Protein AF-A0A8C5QX64-F1 (afdb_monomer)

Secondary structure (DSSP, 8-state):
-HHHHHHHHHHHHHHHTTPPP-------SS---TT-----HHHHHHHHHHHHHHHHHHHHHHHHHHHHHHHHHHHHHHHHHHHHHHHHHHHHHHHHHHHHHHHHHHHHHHHHHHHHHHHHHHHHHHHHHHHHHHHHHHHHHHHHHHHHHHHHHHHHHHHHHHHHHHS--TTSHHHHHHHS-S--THHHHHHHHHHHHHHHHHHHHHHT----------------SS-HHHHHHHHHHHHHHHHHHHHHHHHHHHHHHHHHHHHTSPPHHHHHHHHHHHHHHHHHHHHTT-----S-------------GGGGGGS-HHHHHHHHHHHHHHTT-SSGGGHHHHHHHHHHHHHHHHHHHHHHHHHH-TTS------SSPPPHHHHHHHHHHHHHHHHHHTT-TTS--HHHHHHHHHHHHHHTT-SSHHHHHHHHHHHHHHHHHHHHHHHHHHHHHT--TT--HHHHHHHHHHHHHHHHHHHHHHHHHHHS---HHHHHHHHHHHHHHHHHHHHHHHHHHHHTT-SSGGGHHHHHHHHHTT---

Foldseek 3Di:
DVLQVLQVVLQVLCVVVVHDGDDDDDDDPPDDDVPDDDDDPVRSVVVSVVSVVVSVVVVVVVVVVVVVVVVVVVVVVVVVVVVVVVVVVVVVVVVVVVVVVVVVVVVVVVVVVVVVVVVVVVVVVVVVVVVVVVVVVVVVVVVVVVVVVVVVVVVVVVVVVVVVVVPDDPPPPPPLLVVQPDDDPVVVVVVVVVVVVVVVVVVVVVVVPDDDDDDDDDDDDDPPVPDPPVVVVVVVVVVVVVVVVVVVVVVVVVVVVVVVVVVPDDDPVNVVVVVVVVVVVVVVCVVVVPDPPPDDDPDDDDDDDDPDPVCVVVDPPVVVVVVLVVLCVVLVHPDSVCSVVSVVVVLVVQVVVVVVLVVVCCVVPVPDDDDDDDVDRDDVVNVVVSVVVVVVVVVVCLPPVPPCHPVVVVVVLVVLCVVQVHPDSVVSVVSVVVVVVVVVVVLVVLVVLCVVLVHPPPDDPVVSVVSVVVVVVCVVVVVVVVVCVVQVDDDPVVSVVVVVVCVVVVVVVVVVQVVLCVVLVHDDSVCSVVSVVVVVVSNHD

Organism: NCBI:txid445787

Radius of gyration: 59.31 Å; Cα contacts (8 Å, |Δi|>4): 123; chains: 1; bounding box: 125×62×172 Å

pLDDT: mean 75.55, std 16.75, range [27.8, 98.44]

Solvent-accessible surface area (backbone atoms only — not comparable to full-atom values): 31830 Å² total; per-residue (Å²): 116,76,71,51,64,60,46,52,57,51,29,55,51,31,48,76,71,75,40,80,69,77,87,78,78,84,84,84,81,84,73,81,53,91,95,59,87,90,64,55,75,67,56,46,52,51,52,51,51,51,52,52,50,50,51,56,50,49,53,53,48,52,54,50,52,52,52,50,52,55,51,50,54,51,50,51,52,52,50,52,52,50,48,56,52,49,52,56,50,52,50,52,51,51,54,52,47,52,52,49,51,54,50,51,51,52,51,50,54,51,51,51,51,51,53,49,52,54,50,48,53,54,49,51,54,51,50,52,52,49,51,51,51,51,50,52,52,51,58,48,54,51,50,54,52,49,53,53,50,52,53,52,52,50,56,50,50,53,54,51,54,54,50,63,66,75,69,68,72,96,74,67,74,69,64,62,58,62,72,40,59,56,95,58,72,61,69,62,48,55,58,51,52,55,53,52,54,52,54,55,48,53,53,54,59,58,68,71,73,71,83,92,78,89,76,84,87,71,91,78,83,84,88,67,98,79,48,73,64,60,57,50,49,51,50,51,53,53,50,51,58,48,53,51,48,54,51,49,54,49,52,51,52,52,51,52,50,52,52,53,57,58,69,72,50,81,49,76,65,55,55,48,50,51,52,51,50,51,55,49,50,51,50,52,31,61,76,68,67,56,73,82,91,79,76,91,78,94,70,81,91,71,89,77,80,74,88,50,84,89,43,58,90,77,53,55,72,67,56,55,50,49,53,52,50,50,50,23,61,77,70,71,40,94,48,79,83,52,41,62,60,50,53,52,50,53,52,51,49,52,50,51,49,52,53,50,49,50,55,49,42,50,73,76,47,80,81,70,81,89,81,75,92,63,97,63,84,78,50,72,69,56,54,49,49,53,49,50,50,52,50,53,52,56,62,54,48,63,75,42,89,86,52,86,26,74,63,54,54,51,48,51,52,49,46,51,18,59,75,63,73,31,98,41,75,82,44,36,60,61,47,50,50,50,51,53,49,51,50,52,51,50,54,50,50,49,50,50,49,29,62,76,69,70,46,67,99,80,69,52,70,68,60,52,49,50,52,52,48,49,50,51,47,51,50,53,50,49,51,50,47,53,47,37,74,74,65,73,60,87,49,66,69,58,49,51,50,53,51,50,51,43,66,58,44,48,61,54,48,49,48,52,50,51,52,52,26,60,76,69,71,41,98,47,78,83,49,48,61,60,51,53,48,56,52,52,75,59,50,42,125

Sequence (541 aa):
MENISLWESVNKLLWRHGCSMIHVTAAEGGEELPGSVLLNVQASLAVRSAVQTLISDTERRQNLIHNLITANEQLKQDVQLQQSRAARQEQKASELQQILDSVRTKIRDLEDDFINKTRRQRNEMRSAMREKQAALNLCQELRDKLRQQDETLSQLRTRLSESAAEERPAHHGKTFLRLMKRPQIPEVTDGYEQQINNLQGEIRYTATELPINGRTCSEESLDLDASPNYKALLKSYQEQMKERRENHEQLMRENSQIRAELATRPSVQELKLCKQQTRRLERILLQHKISFRGTNREQSEEQTASTAAQSLERLPASECRRYLQEACAQLHVKHVTDLAPAISSHAKLRQTLHRALRKLNEKLLPNLEETCESGDVPRVEELLLLVDTMLEDVDTRAQDPACVSSHTLRALVAHFQKLFDVPSVSGVYPRMNEVYSKLGETCNMMRNLQCVLGLDGKVTCGALVNAVWQLCRELEEGESQKLRRVLGTLDIDSVINKIQEHEEFFPAFEGLITELLDVLEVGRLEQVLPAVRRLMDRTPQ

InterPro domains:
  IPR037692 Centrosomal protein of 70kDa [PTHR14594] (7-347)
  IPR060577 CEP70, C-terminal domain [PF27977] (491-536)

Structure (mmCIF, N/CA/C/O backbone):
data_AF-A0A8C5QX64-F1
#
_entry.id   AF-A0A8C5QX64-F1
#
loop_
_atom_site.group_PDB
_atom_site.id
_atom_site.type_symbol
_atom_site.label_atom_id
_atom_site.label_alt_id
_atom_site.label_comp_id
_atom_site.label_asym_id
_atom_site.label_entity_id
_atom_site.label_seq_id
_atom_site.pdbx_PDB_ins_code
_atom_site.Cartn_x
_atom_site.Cartn_y
_atom_site.Cartn_z
_atom_site.occupancy
_atom_site.B_iso_or_equiv
_atom_site.auth_seq_id
_atom_site.auth_comp_id
_atom_site.auth_asym_id
_atom_site.auth_atom_id
_atom_site.pdbx_PDB_model_num
ATOM 1 N N . MET A 1 1 ? -47.829 5.069 76.171 1.00 46.47 1 MET A N 1
ATOM 2 C CA . MET A 1 1 ? -46.477 4.463 76.176 1.00 46.47 1 MET A CA 1
ATOM 3 C C . MET A 1 1 ? -46.021 3.976 74.796 1.00 46.47 1 MET A C 1
ATOM 5 O O . MET A 1 1 ? -44.890 4.274 74.445 1.00 46.47 1 MET A O 1
ATOM 9 N N . GLU A 1 2 ? -46.861 3.334 73.970 1.00 54.78 2 GLU A N 1
ATOM 10 C CA . GLU A 1 2 ? -46.462 2.832 72.628 1.00 54.78 2 GLU A CA 1
ATOM 11 C C . GLU A 1 2 ? -45.935 3.894 71.645 1.00 54.78 2 GLU A C 1
ATOM 13 O O . GLU A 1 2 ? -45.134 3.587 70.770 1.00 54.78 2 GLU A O 1
ATOM 18 N N . ASN A 1 3 ? -46.342 5.158 71.784 1.00 62.09 3 ASN A N 1
ATOM 19 C CA . ASN A 1 3 ? -45.890 6.213 70.874 1.00 62.09 3 ASN A CA 1
ATOM 20 C C . ASN A 1 3 ? -44.429 6.637 71.131 1.00 62.09 3 ASN A C 1
ATOM 22 O O . ASN A 1 3 ? -43.742 7.042 70.202 1.00 62.09 3 ASN A O 1
ATOM 26 N N . ILE A 1 4 ? -43.924 6.510 72.364 1.00 68.62 4 ILE A N 1
ATOM 27 C CA . ILE A 1 4 ? -42.573 6.966 72.742 1.00 68.62 4 ILE A CA 1
ATOM 28 C C . ILE A 1 4 ? -41.505 6.008 72.187 1.00 68.62 4 ILE A C 1
ATOM 30 O O . ILE A 1 4 ? -40.520 6.456 71.602 1.00 68.62 4 ILE A O 1
ATOM 34 N N . SER A 1 5 ? -41.745 4.694 72.248 1.00 70.06 5 SER A N 1
ATOM 35 C CA . SER A 1 5 ? -40.831 3.680 71.694 1.00 70.06 5 SER A CA 1
ATOM 36 C C . SER A 1 5 ? -40.704 3.757 70.165 1.00 70.06 5 SER A C 1
ATOM 38 O O . SER A 1 5 ? -39.651 3.467 69.596 1.00 70.06 5 SER A O 1
ATOM 40 N N . LEU A 1 6 ? -41.752 4.208 69.468 1.00 74.19 6 LEU A N 1
ATOM 41 C CA . LEU A 1 6 ? -41.719 4.412 68.018 1.00 74.19 6 LEU A CA 1
ATOM 42 C C . LEU A 1 6 ? -40.812 5.581 67.606 1.00 74.19 6 LEU A C 1
ATOM 44 O O . LEU A 1 6 ? -40.210 5.523 66.529 1.00 74.19 6 LEU A O 1
ATOM 48 N N . TRP A 1 7 ? -40.668 6.605 68.451 1.00 83.38 7 TRP A N 1
ATOM 49 C CA . TRP A 1 7 ? -39.751 7.727 68.230 1.00 83.38 7 TRP A CA 1
ATOM 50 C C . TRP A 1 7 ? -38.296 7.391 68.570 1.00 83.38 7 TRP A C 1
ATOM 52 O O . TRP A 1 7 ? -37.389 7.911 67.923 1.00 83.38 7 TRP A O 1
ATOM 62 N N . GLU A 1 8 ? -38.044 6.437 69.470 1.00 82.44 8 GLU A N 1
ATOM 63 C CA . GLU A 1 8 ? -36.687 5.926 69.719 1.00 82.44 8 GLU A CA 1
ATOM 64 C C . GLU A 1 8 ? -36.050 5.318 68.461 1.00 82.44 8 GLU A C 1
ATOM 66 O O . GLU A 1 8 ? -34.848 5.465 68.240 1.00 82.44 8 GLU A O 1
ATOM 71 N N . SER A 1 9 ? -36.845 4.673 67.598 1.00 83.31 9 SER A N 1
ATOM 72 C CA . SER A 1 9 ? -36.353 4.139 66.319 1.00 83.31 9 SER A CA 1
ATOM 73 C C . SER A 1 9 ? -35.875 5.241 65.364 1.00 83.31 9 SER A C 1
ATOM 75 O O . SER A 1 9 ? -34.839 5.094 64.716 1.00 83.31 9 SER A O 1
ATOM 77 N N . VAL A 1 10 ? -36.585 6.374 65.332 1.00 86.25 10 VAL A N 1
ATOM 78 C CA . VAL A 1 10 ? -36.223 7.549 64.528 1.00 86.25 10 VAL A CA 1
ATOM 79 C C . VAL A 1 10 ? -35.017 8.259 65.125 1.00 86.25 10 VAL A C 1
ATOM 81 O O . VAL A 1 10 ? -34.115 8.628 64.383 1.00 86.25 10 VAL A O 1
ATOM 84 N N . ASN A 1 11 ? -34.933 8.362 66.451 1.00 87.81 11 ASN A N 1
ATOM 85 C CA . ASN A 1 11 ? -33.771 8.929 67.133 1.00 87.81 11 ASN A CA 1
ATOM 86 C C . ASN A 1 11 ? -32.498 8.114 66.909 1.00 87.81 11 ASN A C 1
ATOM 88 O O . ASN A 1 11 ? -31.441 8.700 66.703 1.00 87.81 11 ASN A O 1
ATOM 92 N N . LYS A 1 12 ? -32.586 6.777 66.878 1.00 85.44 12 LYS A N 1
ATOM 93 C CA . LYS A 1 12 ? -31.451 5.918 66.494 1.00 85.44 12 LYS A CA 1
ATOM 94 C C . LYS A 1 12 ? -31.005 6.180 65.056 1.00 85.44 12 LYS A C 1
ATOM 96 O O . LYS A 1 12 ? -29.806 6.176 64.792 1.00 85.44 12 LYS A O 1
ATOM 101 N N . LEU A 1 13 ? -31.950 6.409 64.142 1.00 83.81 13 LEU A N 1
ATOM 102 C CA . LEU A 1 13 ? -31.656 6.758 62.752 1.00 83.81 13 LEU A CA 1
ATOM 103 C C . LEU A 1 13 ? -30.975 8.133 62.668 1.00 83.81 13 LEU A C 1
ATOM 105 O O . LEU A 1 13 ? -29.884 8.245 62.126 1.00 83.81 13 LEU A O 1
ATOM 109 N N . LEU A 1 14 ? -31.567 9.157 63.288 1.00 86.69 14 LEU A N 1
ATOM 110 C CA . LEU A 1 14 ? -31.019 10.515 63.355 1.00 86.69 14 LEU A CA 1
ATOM 111 C C . LEU A 1 14 ? -29.607 10.526 63.942 1.00 86.69 14 LEU A C 1
ATOM 113 O O . LEU A 1 14 ? -28.713 11.142 63.370 1.00 86.69 14 LEU A O 1
ATOM 117 N N . TRP A 1 15 ? -29.385 9.777 65.022 1.00 85.38 15 TRP A N 1
ATOM 118 C CA . TRP A 1 15 ? -28.079 9.670 65.661 1.00 85.38 15 TRP A CA 1
ATOM 119 C C . TRP A 1 15 ? -27.026 9.036 64.742 1.00 85.38 15 TRP A C 1
ATOM 121 O O . TRP A 1 15 ? -25.907 9.537 64.663 1.00 85.38 15 TRP A O 1
ATOM 131 N N . ARG A 1 16 ? -27.384 7.992 63.975 1.00 84.88 16 ARG A N 1
ATOM 132 C CA . ARG A 1 16 ? -26.490 7.389 62.962 1.00 84.88 16 ARG A CA 1
ATOM 133 C C . ARG A 1 16 ? -26.089 8.371 61.859 1.00 84.88 16 ARG A C 1
ATOM 135 O O . ARG A 1 16 ? -25.000 8.238 61.312 1.00 84.88 16 ARG A O 1
ATOM 142 N N . HIS A 1 17 ? -26.930 9.363 61.574 1.00 82.38 17 HIS A N 1
ATOM 143 C CA . HIS A 1 17 ? -26.648 10.440 60.621 1.00 82.38 17 HIS A CA 1
ATOM 144 C C . HIS A 1 17 ? -26.066 11.706 61.268 1.00 82.38 17 HIS A C 1
ATOM 146 O O . HIS A 1 17 ? -25.927 12.724 60.594 1.00 82.38 17 HIS A O 1
ATOM 152 N N . GLY A 1 18 ? -25.713 11.664 62.560 1.00 83.50 18 GLY A N 1
ATOM 153 C CA . GLY A 1 18 ? -25.135 12.801 63.282 1.00 83.50 18 GLY A CA 1
ATOM 154 C C . GLY A 1 18 ? -26.126 13.931 63.586 1.00 83.50 18 GLY A C 1
ATOM 155 O O . GLY A 1 18 ? -25.709 15.036 63.926 1.00 83.50 18 GLY A O 1
ATOM 156 N N . CYS A 1 19 ? -27.430 13.682 63.462 1.00 84.69 19 CYS A N 1
ATOM 157 C CA . CYS A 1 19 ? -28.480 14.638 63.800 1.00 84.69 19 CYS A CA 1
ATOM 158 C C . CYS A 1 19 ? -28.867 14.551 65.285 1.00 84.69 19 CYS A C 1
ATOM 160 O O . CYS A 1 19 ? -28.788 13.494 65.915 1.00 84.69 19 CYS A O 1
ATOM 162 N N . SER A 1 20 ? -29.329 15.672 65.844 1.00 86.12 20 SER A N 1
ATOM 163 C CA . SER A 1 20 ? -29.826 15.753 67.221 1.00 86.12 20 SER A CA 1
ATOM 164 C C . SER A 1 20 ? -31.078 14.890 67.430 1.00 86.12 20 SER A C 1
ATOM 166 O O . SER A 1 20 ? -31.915 14.763 66.535 1.00 86.12 20 SER A O 1
ATOM 168 N N . MET A 1 21 ? -31.216 14.307 68.624 1.00 84.12 21 MET A N 1
ATOM 169 C CA . MET A 1 21 ? -32.367 13.468 68.973 1.00 84.12 21 MET A CA 1
ATOM 170 C C . MET A 1 21 ? -33.624 14.305 69.237 1.00 84.12 21 MET A C 1
ATOM 172 O O . MET A 1 21 ? -33.556 15.407 69.778 1.00 84.12 21 MET A O 1
ATOM 176 N N . ILE A 1 22 ? -34.780 13.745 68.891 1.00 85.19 22 ILE A N 1
ATOM 177 C CA . ILE A 1 22 ? -36.100 14.319 69.147 1.00 85.19 22 ILE A CA 1
ATOM 178 C C . ILE A 1 22 ? -36.608 13.777 70.484 1.00 85.19 22 ILE A C 1
ATOM 180 O O . ILE A 1 22 ? -36.868 12.582 70.630 1.00 85.19 22 ILE A O 1
ATOM 184 N N . HIS A 1 23 ? -36.763 14.645 71.477 1.00 81.38 23 HIS A N 1
ATOM 185 C CA . HIS A 1 23 ? -37.301 14.259 72.779 1.00 81.38 23 HIS A CA 1
ATOM 186 C C . HIS A 1 23 ? -38.834 14.240 72.741 1.00 81.38 23 HIS A C 1
ATOM 188 O O . HIS A 1 23 ? -39.455 15.220 72.340 1.00 81.38 23 HIS A O 1
ATOM 194 N N . VAL A 1 24 ? -39.442 13.123 73.154 1.00 79.69 24 VAL A N 1
ATOM 195 C CA . VAL A 1 24 ? -40.903 12.942 73.178 1.00 79.69 24 VAL A CA 1
ATOM 196 C C . VAL A 1 24 ? -41.346 12.623 74.600 1.00 79.69 24 VAL A C 1
ATOM 198 O O . VAL A 1 24 ? -40.916 11.626 75.177 1.00 79.69 24 VAL A O 1
ATOM 201 N N . THR A 1 25 ? -42.212 13.464 75.157 1.00 76.31 25 THR A N 1
ATOM 202 C CA . THR A 1 25 ? -42.785 13.329 76.503 1.00 76.31 25 THR A CA 1
ATOM 203 C 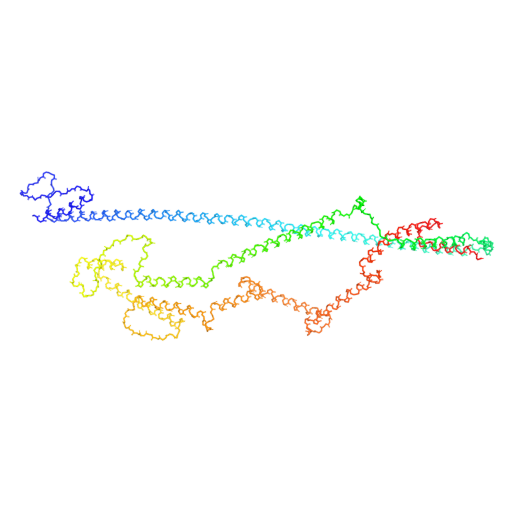C . THR A 1 25 ? -44.295 13.093 76.409 1.00 76.31 25 THR A C 1
ATOM 205 O O . THR A 1 25 ? -44.949 13.530 75.460 1.00 76.31 25 THR A O 1
ATOM 208 N N . ALA A 1 26 ? -44.867 12.355 77.364 1.00 68.88 26 ALA A N 1
ATOM 209 C CA . ALA A 1 26 ? -46.318 12.211 77.460 1.00 68.88 26 ALA A CA 1
ATOM 210 C C . ALA A 1 26 ? -46.913 13.497 78.057 1.00 68.88 26 ALA A C 1
ATOM 212 O O . ALA A 1 26 ? -46.456 13.952 79.102 1.00 68.88 26 ALA A O 1
ATOM 213 N N . ALA A 1 27 ? -47.912 14.085 77.395 1.00 65.62 27 ALA A N 1
ATOM 214 C CA . ALA A 1 27 ? -48.627 15.243 77.923 1.00 65.62 27 ALA A CA 1
ATOM 215 C C . ALA A 1 27 ? -49.608 14.782 79.012 1.00 65.62 27 ALA A C 1
ATOM 217 O O . ALA A 1 27 ? -50.736 14.385 78.719 1.00 65.62 27 ALA A O 1
ATOM 218 N N . GLU A 1 28 ? -49.171 14.792 80.268 1.00 58.22 28 GLU A N 1
ATOM 219 C CA . GLU A 1 28 ? -50.044 14.567 81.419 1.00 58.22 28 GLU A CA 1
ATOM 220 C C . GLU A 1 28 ? -50.643 15.916 81.844 1.00 58.22 28 GLU A C 1
ATOM 222 O O . GLU A 1 28 ? -49.958 16.748 82.425 1.00 58.22 28 GLU A O 1
ATOM 227 N N . GLY A 1 29 ? -51.916 16.162 81.512 1.00 57.19 29 GLY A N 1
ATOM 228 C CA . GLY A 1 29 ? -52.672 17.291 82.078 1.00 57.19 29 GLY A CA 1
ATOM 229 C C . GLY A 1 29 ? -52.842 18.557 81.228 1.00 57.19 29 GLY A C 1
ATOM 230 O O . GLY A 1 29 ? -53.283 19.563 81.764 1.00 57.19 29 GLY A O 1
ATOM 231 N N . GLY A 1 30 ? -52.577 18.534 79.917 1.00 55.94 30 GLY A N 1
ATOM 232 C CA . GLY A 1 30 ? -53.023 19.600 78.998 1.00 55.94 30 GLY A CA 1
ATOM 233 C C . GLY A 1 30 ? -52.317 20.961 79.106 1.00 55.94 30 GLY A C 1
ATOM 234 O O . GLY A 1 30 ? -52.719 21.885 78.404 1.00 55.94 30 GLY A O 1
ATOM 235 N N . GLU A 1 31 ? -51.271 21.099 79.922 1.00 58.25 31 GLU A N 1
ATOM 236 C CA . GLU A 1 31 ? -50.453 22.317 79.958 1.00 58.25 31 GLU A CA 1
ATOM 237 C C . GLU A 1 31 ? -49.391 22.307 78.846 1.00 58.25 31 GLU A C 1
ATOM 239 O O . GLU A 1 31 ? -48.601 21.368 78.706 1.00 58.25 31 GLU A O 1
ATOM 244 N N . GLU A 1 32 ? -49.372 23.367 78.034 1.00 57.84 32 GLU A N 1
ATOM 245 C CA . GLU A 1 32 ? -48.330 23.606 77.036 1.00 57.84 32 GLU A CA 1
ATOM 246 C C . GLU A 1 32 ? -47.019 23.989 77.738 1.00 57.84 32 GLU A C 1
ATOM 248 O O . GLU A 1 32 ? -46.864 25.093 78.259 1.00 57.84 32 GLU A O 1
ATOM 253 N N . LEU A 1 33 ? -46.045 23.076 77.739 1.00 64.62 33 LEU A N 1
ATOM 254 C CA . LEU A 1 33 ? -44.677 23.399 78.144 1.00 64.62 33 LEU A CA 1
ATOM 255 C C . LEU A 1 33 ? -44.059 24.382 77.130 1.00 64.62 33 LEU A C 1
ATOM 257 O O . LEU A 1 33 ? -44.076 24.100 75.926 1.00 64.62 33 LEU A O 1
ATOM 261 N N . PRO A 1 34 ? -43.468 25.509 77.571 1.00 60.75 34 PRO A N 1
ATOM 262 C CA . PRO A 1 34 ? -42.895 26.498 76.664 1.00 60.75 34 PRO A CA 1
ATOM 263 C C . PRO A 1 34 ? -41.772 25.872 75.827 1.00 60.75 34 PRO A C 1
ATOM 265 O O . PRO A 1 34 ? -40.820 25.303 76.358 1.00 60.75 34 PRO A O 1
ATOM 268 N N . GLY A 1 35 ? -41.900 25.961 74.501 1.00 69.50 35 GLY A N 1
ATOM 269 C CA . GLY A 1 35 ? -40.956 25.369 73.545 1.00 69.50 35 GLY A CA 1
ATOM 270 C C . GLY A 1 35 ? -41.233 23.908 73.162 1.00 69.50 35 GLY A C 1
ATOM 271 O O . GLY A 1 35 ? -40.466 23.345 72.385 1.00 69.50 35 GLY A O 1
ATOM 272 N N . SER A 1 36 ? -42.316 23.297 73.655 1.00 74.06 36 SER A N 1
ATOM 273 C CA . SER A 1 36 ? -42.755 21.949 73.261 1.00 74.06 36 SER A CA 1
ATOM 274 C C . SER A 1 36 ? -43.960 22.014 72.320 1.00 74.06 36 SER A C 1
ATOM 276 O O . SER A 1 36 ? -44.861 22.823 72.512 1.00 74.06 36 SER A O 1
ATOM 278 N N . VAL A 1 37 ? -43.993 21.156 71.295 1.00 77.56 37 VAL A N 1
ATOM 279 C CA . VAL A 1 37 ? -45.107 21.094 70.334 1.00 77.56 37 VAL A CA 1
ATOM 280 C C . VAL A 1 37 ? -46.024 19.931 70.692 1.00 77.56 37 VAL A C 1
ATOM 282 O O . VAL A 1 37 ? -45.608 18.772 70.673 1.00 77.56 37 VAL A O 1
ATOM 285 N N . LEU A 1 38 ? -47.286 20.236 70.993 1.00 79.94 38 LEU A N 1
ATOM 286 C CA . LEU A 1 38 ? -48.294 19.239 71.334 1.00 79.94 38 LEU A CA 1
ATOM 287 C C . LEU A 1 38 ? -48.889 18.660 70.044 1.00 79.94 38 LEU A C 1
ATOM 289 O O . LEU A 1 38 ? -49.605 19.329 69.303 1.00 79.94 38 LEU A O 1
ATOM 293 N N . LEU A 1 39 ? -48.553 17.406 69.743 1.00 79.56 39 LEU A N 1
ATOM 294 C CA . LEU A 1 39 ? -49.036 16.710 68.552 1.00 79.56 39 LEU A CA 1
ATOM 295 C C . LEU A 1 39 ? -50.121 15.712 68.937 1.00 79.56 39 LEU A C 1
ATOM 297 O O . LEU A 1 39 ? -49.924 14.865 69.809 1.00 79.56 39 LEU A O 1
ATOM 301 N N . ASN A 1 40 ? -51.250 15.754 68.228 1.00 84.56 40 ASN A N 1
ATOM 302 C CA . ASN A 1 40 ? -52.189 14.642 68.282 1.00 84.56 40 ASN A CA 1
ATOM 303 C C . ASN A 1 40 ? -51.545 13.381 67.668 1.00 84.56 40 ASN A C 1
ATOM 305 O O . ASN A 1 40 ? -50.548 13.442 66.940 1.00 84.56 40 ASN A O 1
ATOM 309 N N . VAL A 1 41 ? -52.113 12.213 67.966 1.00 82.00 41 VAL A N 1
ATOM 310 C CA . VAL A 1 41 ? -51.545 10.917 67.555 1.00 82.00 41 VAL A CA 1
ATOM 311 C C . VAL A 1 41 ? -51.343 10.837 66.035 1.00 82.00 41 VAL A C 1
ATOM 313 O O . VAL A 1 41 ? -50.314 10.345 65.575 1.00 82.00 41 VAL A O 1
ATOM 316 N N . GLN A 1 42 ? -52.284 11.381 65.259 1.00 86.75 42 GLN A N 1
ATOM 317 C CA . GLN A 1 42 ? -52.241 11.380 63.796 1.00 86.75 42 GLN A CA 1
ATOM 318 C C . GLN A 1 42 ? -51.106 12.258 63.243 1.00 86.75 42 GLN A C 1
ATOM 320 O O . GLN A 1 42 ? -50.357 11.822 62.370 1.00 86.75 42 GLN A O 1
ATOM 325 N N . ALA A 1 43 ? -50.945 13.473 63.772 1.00 85.94 43 ALA A N 1
ATOM 326 C CA . ALA A 1 43 ? -49.889 14.401 63.383 1.00 85.94 43 ALA A CA 1
ATOM 327 C C . ALA A 1 43 ? -48.507 13.870 63.785 1.00 85.94 43 ALA A C 1
ATOM 329 O O . ALA A 1 43 ? -47.575 13.939 62.991 1.00 85.94 43 ALA A O 1
ATOM 330 N N . SER A 1 44 ? -48.381 13.257 64.966 1.00 86.00 44 SER A N 1
ATOM 331 C CA . SER A 1 44 ? -47.140 12.611 65.416 1.00 86.00 44 SER A CA 1
ATOM 332 C C . SER A 1 44 ? -46.708 11.481 64.473 1.00 86.00 44 SER A C 1
ATOM 334 O O . SER A 1 44 ? -45.557 11.437 64.035 1.00 86.00 44 SER A O 1
ATOM 336 N N . LEU A 1 45 ? -47.642 10.613 64.066 1.00 86.25 45 LEU A N 1
ATOM 337 C CA . LEU A 1 45 ? -47.368 9.559 63.085 1.00 86.25 45 LEU A CA 1
ATOM 338 C C . LEU A 1 45 ? -46.967 10.124 61.715 1.00 86.25 45 LEU A C 1
ATOM 340 O O . LEU A 1 45 ? -46.030 9.605 61.101 1.00 86.25 45 LEU A O 1
ATOM 344 N N . ALA A 1 46 ? -47.632 11.186 61.254 1.00 88.56 46 ALA A N 1
ATOM 345 C CA . ALA A 1 46 ? -47.328 11.837 59.982 1.00 88.56 46 ALA A CA 1
ATOM 346 C C . ALA A 1 46 ? -45.935 12.488 59.981 1.00 88.56 46 ALA A C 1
ATOM 348 O O . ALA A 1 46 ? -45.154 12.251 59.060 1.00 88.56 46 ALA A O 1
ATOM 349 N N . VAL A 1 47 ? -45.582 13.239 61.032 1.00 89.69 47 VAL A N 1
ATOM 350 C CA . VAL A 1 47 ? -44.251 13.856 61.173 1.00 89.69 47 VAL A CA 1
ATOM 351 C C . VAL A 1 47 ? -43.172 12.778 61.253 1.00 89.69 47 VAL A C 1
ATOM 353 O O . VAL A 1 47 ? -42.159 12.872 60.565 1.00 89.69 47 VAL A O 1
ATOM 356 N N . ARG A 1 48 ? -43.400 11.707 62.019 1.00 88.94 48 ARG A N 1
ATOM 357 C CA . ARG A 1 48 ? -42.463 10.580 62.118 1.00 88.94 48 ARG A CA 1
ATOM 358 C C . ARG A 1 48 ? -42.203 9.931 60.758 1.00 88.94 48 ARG A C 1
ATOM 360 O O . ARG A 1 48 ? -41.051 9.708 60.392 1.00 88.94 48 ARG A O 1
ATOM 367 N N . SER A 1 49 ? -43.267 9.653 60.003 1.00 89.06 49 SER A N 1
ATOM 368 C CA . SER A 1 49 ? -43.168 9.086 58.655 1.00 89.06 49 SER A CA 1
ATOM 369 C C . SER A 1 49 ? -42.452 10.036 57.691 1.00 89.06 49 SER A C 1
ATOM 371 O O . SER A 1 49 ? -41.603 9.588 56.918 1.00 89.06 49 SER A O 1
ATOM 373 N N . ALA A 1 50 ? -42.721 11.342 57.775 1.00 91.69 50 ALA A N 1
ATOM 374 C CA . ALA A 1 50 ? -42.041 12.351 56.970 1.00 91.69 50 ALA A CA 1
ATOM 375 C C . ALA A 1 50 ? -40.536 12.413 57.278 1.00 91.69 50 ALA A C 1
ATOM 377 O O . ALA A 1 50 ? -39.730 12.393 56.352 1.00 91.69 50 ALA A O 1
ATOM 378 N N . VAL A 1 51 ? -40.146 12.405 58.559 1.00 90.19 51 VAL A N 1
ATOM 379 C CA . VAL A 1 51 ? -38.733 12.394 58.982 1.00 90.19 51 VAL A CA 1
ATOM 380 C C . VAL A 1 51 ? -38.028 11.119 58.520 1.00 90.19 51 VAL A C 1
ATOM 382 O O . VAL A 1 51 ? -36.947 11.202 57.947 1.00 90.19 51 VAL A O 1
ATOM 385 N N . GLN A 1 52 ? -38.642 9.944 58.690 1.00 89.81 52 GLN A N 1
ATOM 386 C CA . GLN A 1 52 ? -38.071 8.684 58.192 1.00 89.81 52 GLN A CA 1
ATOM 387 C C . GLN A 1 52 ? -37.872 8.710 56.672 1.00 89.81 52 GLN A C 1
ATOM 389 O O . GLN A 1 52 ? -36.805 8.345 56.185 1.00 89.81 52 GLN A O 1
ATOM 394 N N . THR A 1 53 ? -38.869 9.197 55.930 1.00 92.38 53 THR A N 1
ATOM 395 C CA . THR A 1 53 ? -38.797 9.307 54.466 1.00 92.38 53 THR A CA 1
ATOM 396 C C . THR A 1 53 ? -37.703 10.281 54.032 1.00 92.38 53 THR A C 1
ATOM 398 O O . THR A 1 53 ? -36.956 9.983 53.103 1.00 92.38 53 THR A O 1
ATOM 401 N N . LEU A 1 54 ? -37.569 11.421 54.718 1.00 93.56 54 LEU A N 1
ATOM 402 C CA . LEU A 1 54 ? -36.518 12.402 54.447 1.00 93.56 54 LEU A CA 1
ATOM 403 C C . LEU A 1 54 ? -35.124 11.815 54.673 1.00 93.56 54 LEU A C 1
ATOM 405 O O . LEU A 1 54 ? -34.264 11.992 53.815 1.00 93.56 54 LEU A O 1
ATOM 409 N N . ILE A 1 55 ? -34.907 11.084 55.771 1.00 89.50 55 ILE A N 1
ATOM 410 C CA . ILE A 1 55 ? -33.601 10.474 56.052 1.00 89.50 55 ILE A CA 1
ATOM 411 C C . ILE A 1 55 ? -33.255 9.430 54.981 1.00 89.50 55 ILE A C 1
ATOM 413 O O . ILE A 1 55 ? -32.185 9.505 54.376 1.00 89.50 55 ILE A O 1
ATOM 417 N N . SER A 1 56 ? -34.182 8.525 54.657 1.00 89.88 56 SER A N 1
ATOM 418 C CA . SER A 1 56 ? -33.957 7.528 53.603 1.00 89.88 56 SER A CA 1
ATOM 419 C C . SER A 1 56 ? -33.708 8.163 52.229 1.00 89.88 56 SER A C 1
ATOM 421 O O . SER A 1 56 ? -32.877 7.680 51.457 1.00 89.88 56 SER A O 1
ATOM 423 N N . ASP A 1 57 ? -34.383 9.269 51.903 1.00 93.94 57 ASP A N 1
ATOM 424 C CA . ASP A 1 57 ? -34.132 9.989 50.652 1.00 93.94 57 ASP A CA 1
ATOM 425 C C . ASP A 1 57 ? -32.778 10.720 50.670 1.00 93.94 57 ASP A C 1
ATOM 427 O O . ASP A 1 57 ? -32.098 10.763 49.643 1.00 93.94 57 ASP A O 1
ATOM 431 N N . THR A 1 58 ? -32.324 11.230 51.823 1.00 90.88 58 THR A N 1
ATOM 432 C CA . THR A 1 58 ? -30.969 11.793 51.949 1.00 90.88 58 THR A CA 1
ATOM 433 C C . THR A 1 58 ? -29.876 10.742 51.775 1.00 90.88 58 THR A C 1
ATOM 435 O O . THR A 1 58 ? -28.939 10.998 51.021 1.00 90.88 58 THR A O 1
ATOM 438 N N . GLU A 1 59 ? -30.014 9.546 52.353 1.00 88.12 59 GLU A N 1
ATOM 439 C CA . GLU A 1 59 ? -29.078 8.432 52.132 1.00 88.12 59 GLU A CA 1
ATOM 440 C C . GLU A 1 59 ? -29.043 8.019 50.658 1.00 88.12 59 GLU A C 1
ATOM 442 O O . GLU A 1 59 ? -27.978 7.892 50.051 1.00 88.12 59 GLU A O 1
ATOM 447 N N . ARG A 1 60 ? -30.219 7.869 50.037 1.00 94.88 60 ARG A N 1
ATOM 448 C CA . ARG A 1 60 ? -30.328 7.534 48.614 1.00 94.88 60 ARG A CA 1
ATOM 449 C C . ARG A 1 60 ? -29.644 8.583 47.737 1.00 94.88 60 ARG A C 1
ATOM 451 O O . ARG A 1 60 ? -28.945 8.222 46.790 1.00 94.88 60 ARG A O 1
ATOM 458 N N . ARG A 1 61 ? -29.823 9.874 48.043 1.00 95.44 61 ARG A N 1
ATOM 459 C CA . ARG A 1 61 ? -29.139 10.969 47.338 1.00 95.44 61 ARG A CA 1
ATOM 460 C C . ARG A 1 61 ? -27.632 10.942 47.566 1.00 95.44 61 ARG A C 1
ATOM 462 O O . ARG A 1 61 ? -26.901 11.109 46.597 1.00 95.44 61 ARG A O 1
ATOM 469 N N . GLN A 1 62 ? -27.160 10.707 48.788 1.00 93.62 62 GLN A N 1
ATOM 470 C CA . GLN A 1 62 ? -25.727 10.595 49.081 1.00 93.62 62 GLN A CA 1
ATOM 471 C C . GLN A 1 62 ? -25.083 9.441 48.305 1.00 93.62 62 GLN A C 1
ATOM 473 O O . GLN A 1 62 ? -24.053 9.642 47.666 1.00 93.62 62 GLN A O 1
ATOM 478 N N . ASN A 1 63 ? -25.735 8.278 48.262 1.00 95.00 63 ASN A N 1
ATOM 479 C CA . ASN A 1 63 ? -25.280 7.134 47.471 1.00 95.00 63 ASN A CA 1
ATOM 480 C C . ASN A 1 63 ? -25.252 7.452 45.970 1.00 95.00 63 ASN A C 1
ATOM 482 O O . ASN A 1 63 ? -24.289 7.120 45.283 1.00 95.00 63 ASN A O 1
ATOM 486 N N . LEU A 1 64 ? -26.278 8.139 45.454 1.00 97.88 64 LEU A N 1
ATOM 487 C CA . LEU A 1 64 ? -26.302 8.576 44.058 1.00 97.88 64 LEU A CA 1
ATOM 488 C C . LEU A 1 64 ? -25.158 9.550 43.752 1.00 97.88 64 LEU A C 1
ATOM 490 O O . LEU A 1 64 ? -24.482 9.387 42.741 1.00 97.88 64 LEU A O 1
ATOM 494 N N . ILE A 1 65 ? -24.921 10.535 44.621 1.00 97.44 65 ILE A N 1
ATOM 495 C CA . ILE A 1 65 ? -23.824 11.498 44.474 1.00 97.44 65 ILE A CA 1
ATOM 496 C C . ILE A 1 65 ? -22.479 10.770 44.489 1.00 97.44 65 ILE A C 1
ATOM 498 O O . ILE A 1 65 ? -21.651 11.019 43.618 1.00 97.44 65 ILE A O 1
ATOM 502 N N . HIS A 1 66 ? -22.273 9.835 45.418 1.00 97.38 66 HIS A N 1
ATOM 503 C CA . HIS A 1 66 ? -21.049 9.042 45.480 1.00 97.38 66 HIS A CA 1
ATOM 504 C C . HIS A 1 66 ? -20.832 8.226 44.197 1.00 97.38 66 HIS A C 1
ATOM 506 O O . HIS A 1 66 ? -19.756 8.283 43.605 1.00 97.38 66 HIS A O 1
ATOM 512 N N . ASN A 1 67 ? -21.868 7.541 43.708 1.00 97.75 67 ASN A N 1
ATOM 513 C CA . ASN A 1 67 ? -21.796 6.782 42.459 1.00 97.75 67 ASN A CA 1
ATOM 514 C C . ASN A 1 67 ? -21.505 7.683 41.253 1.00 97.75 67 ASN A C 1
ATOM 516 O O . ASN A 1 67 ? -20.707 7.315 40.395 1.00 97.75 67 ASN A O 1
ATOM 520 N N . LEU A 1 68 ? -22.112 8.873 41.197 1.00 98.19 68 LEU A N 1
ATOM 521 C CA . LEU A 1 68 ? -21.844 9.856 40.148 1.00 98.19 68 LEU A CA 1
ATOM 522 C C . LEU A 1 68 ? -20.403 10.368 40.198 1.00 98.19 68 LEU A C 1
ATOM 524 O O . LEU A 1 68 ? -19.789 10.511 39.146 1.00 98.19 68 LEU A O 1
ATOM 528 N N . ILE A 1 69 ? -19.851 10.618 41.388 1.00 97.88 69 ILE A N 1
ATOM 529 C CA . ILE A 1 69 ? -18.449 11.028 41.551 1.00 97.88 69 ILE A CA 1
ATOM 530 C C . ILE A 1 69 ? -17.518 9.921 41.048 1.00 97.88 69 ILE A C 1
ATOM 532 O O . ILE A 1 69 ? -16.646 10.191 40.225 1.00 97.88 69 ILE A O 1
ATOM 536 N N . THR A 1 70 ? -17.742 8.678 41.476 1.00 98.06 70 THR A N 1
ATOM 537 C CA . THR A 1 70 ? -16.930 7.524 41.064 1.00 98.06 70 THR A CA 1
ATOM 538 C C . THR A 1 70 ? -17.003 7.289 39.555 1.00 98.06 70 THR A C 1
ATOM 540 O O . THR A 1 70 ? -15.971 7.117 38.909 1.00 98.06 70 THR A O 1
ATOM 543 N N . ALA A 1 71 ? -18.202 7.351 38.967 1.00 97.50 71 ALA A N 1
ATOM 544 C CA . ALA A 1 71 ? -18.389 7.212 37.525 1.00 97.50 71 ALA A CA 1
ATOM 545 C C . ALA A 1 71 ? -17.733 8.361 36.741 1.00 97.50 71 ALA A C 1
ATOM 547 O O . ALA A 1 71 ? -17.128 8.131 35.698 1.00 97.50 71 ALA A O 1
ATOM 548 N N . ASN A 1 72 ? -17.813 9.598 37.238 1.00 98.19 72 ASN A N 1
ATOM 549 C CA . ASN A 1 72 ? -17.165 10.746 36.602 1.00 98.19 72 ASN A CA 1
ATOM 550 C C . ASN A 1 72 ? -15.636 10.605 36.630 1.00 98.19 72 ASN A C 1
ATOM 552 O O . ASN A 1 72 ? -14.976 10.862 35.627 1.00 98.19 72 ASN A O 1
ATOM 556 N N . GLU A 1 73 ? -15.072 10.123 37.737 1.00 97.81 73 GLU A N 1
ATOM 557 C CA . GLU A 1 73 ? -13.632 9.898 37.841 1.00 97.81 73 GLU A CA 1
ATOM 558 C C . GLU A 1 73 ? -13.150 8.781 36.901 1.00 97.81 73 GLU A C 1
ATOM 560 O O . GLU A 1 73 ? -12.135 8.943 36.225 1.00 97.81 73 GLU A O 1
ATOM 565 N N . GLN A 1 74 ? -13.922 7.698 36.763 1.00 97.69 74 GLN A N 1
ATOM 566 C CA . GLN A 1 74 ? -13.666 6.661 35.754 1.00 97.69 74 GLN A CA 1
ATOM 567 C C . GLN A 1 74 ? -13.732 7.227 34.330 1.00 97.69 74 GLN A C 1
ATOM 569 O O . GLN A 1 74 ? -12.819 7.007 33.537 1.00 97.69 74 GLN A O 1
ATOM 574 N N . LEU A 1 75 ? -14.756 8.028 34.015 1.00 98.00 75 LEU A N 1
ATOM 575 C CA . LEU A 1 75 ? -14.885 8.666 32.702 1.00 98.00 75 LEU A CA 1
ATOM 576 C C . LEU A 1 75 ? -13.707 9.595 32.391 1.00 98.00 75 LEU A C 1
ATOM 578 O O . LEU A 1 75 ? -13.232 9.613 31.257 1.00 98.00 75 LEU A O 1
ATOM 582 N N . LYS A 1 76 ? -13.191 10.344 33.372 1.00 98.44 76 LYS A N 1
ATOM 583 C CA . LYS A 1 76 ? -11.984 11.164 33.179 1.00 98.44 76 LYS A CA 1
ATOM 584 C C . LYS A 1 76 ? -10.760 10.314 32.842 1.00 98.44 76 LYS A C 1
ATOM 586 O O . LYS A 1 76 ? -10.003 10.690 31.947 1.00 98.44 76 LYS A O 1
ATOM 591 N N . GLN A 1 77 ? -10.573 9.185 33.526 1.00 98.25 77 GLN A N 1
ATOM 592 C CA . GLN A 1 77 ? -9.470 8.259 33.246 1.00 98.25 77 GLN A CA 1
ATOM 593 C C . GLN A 1 77 ? -9.589 7.662 31.839 1.00 98.25 77 GLN A C 1
ATOM 595 O O . GLN A 1 77 ? -8.607 7.641 31.095 1.00 98.25 77 GLN A O 1
ATOM 600 N N . ASP A 1 78 ? -10.795 7.257 31.437 1.00 97.19 78 ASP A N 1
ATOM 601 C CA . ASP A 1 78 ? -11.056 6.745 30.092 1.00 97.19 78 ASP A CA 1
ATOM 602 C C . ASP A 1 78 ? -10.790 7.807 29.021 1.00 97.19 78 ASP A C 1
ATOM 604 O O . ASP A 1 78 ? -10.144 7.518 28.012 1.00 97.19 78 ASP A O 1
ATOM 608 N N . VAL A 1 79 ? -11.214 9.055 29.247 1.00 97.75 79 VAL A N 1
ATOM 609 C CA . VAL A 1 79 ? -10.928 10.175 28.340 1.00 97.75 79 VAL A CA 1
ATOM 610 C C . VAL A 1 79 ? -9.422 10.409 28.219 1.00 97.75 79 VAL A C 1
ATOM 612 O O . VAL A 1 79 ? -8.928 10.523 27.098 1.00 97.75 79 VAL A O 1
ATOM 615 N N . GLN A 1 80 ? -8.668 10.412 29.323 1.00 97.69 80 GLN A N 1
ATOM 616 C CA . GLN A 1 80 ? -7.204 10.529 29.278 1.00 97.69 80 GLN A CA 1
ATOM 617 C C . GLN A 1 80 ? -6.552 9.371 28.515 1.00 97.69 80 GLN A C 1
ATOM 619 O O . GLN A 1 80 ? -5.660 9.587 27.689 1.00 97.69 80 GLN A O 1
ATOM 624 N N . LEU A 1 81 ? -7.006 8.137 28.745 1.00 97.69 81 LEU A N 1
ATOM 625 C CA . LEU A 1 81 ? -6.492 6.973 28.035 1.00 97.69 81 LEU A CA 1
ATOM 626 C C . LEU A 1 81 ? -6.764 7.090 26.533 1.00 97.69 81 LEU A C 1
ATOM 628 O O . LEU A 1 81 ? -5.857 6.865 25.729 1.00 97.69 81 LEU A O 1
ATOM 632 N N . GLN A 1 82 ? -7.977 7.481 26.143 1.00 94.50 82 GLN A N 1
ATOM 633 C CA . GLN A 1 82 ? -8.332 7.678 24.738 1.00 94.50 82 GLN A CA 1
ATOM 634 C C . GLN A 1 82 ? -7.554 8.831 24.102 1.00 94.50 82 GLN A C 1
ATOM 636 O O . GLN A 1 82 ? -7.057 8.668 22.990 1.00 94.50 82 GLN A O 1
ATOM 641 N N . GLN A 1 83 ? -7.346 9.942 24.809 1.00 97.19 83 GLN A N 1
ATOM 642 C CA . GLN A 1 83 ? -6.487 11.036 24.345 1.00 97.19 83 GLN A CA 1
ATOM 643 C C . GLN A 1 83 ? -5.049 10.562 24.108 1.00 97.19 83 GLN A C 1
ATOM 645 O O . GLN A 1 83 ? -4.476 10.841 23.058 1.00 97.19 83 GLN A O 1
ATOM 650 N N . SER A 1 84 ? -4.481 9.769 25.024 1.00 97.00 84 SER A N 1
ATOM 651 C CA . SER A 1 84 ? -3.132 9.215 24.849 1.00 97.00 84 SER A CA 1
ATOM 652 C C . SER A 1 84 ? -3.036 8.266 23.646 1.00 97.00 84 SER A C 1
ATOM 654 O O . SER A 1 84 ? -2.033 8.255 22.931 1.00 97.00 84 SER A O 1
ATOM 656 N N . ARG A 1 85 ? -4.090 7.479 23.386 1.00 97.62 85 ARG A N 1
ATOM 657 C CA . ARG A 1 85 ? -4.176 6.596 22.215 1.00 97.62 85 ARG A CA 1
ATOM 658 C C . ARG A 1 85 ? -4.296 7.404 20.928 1.00 97.62 85 ARG A C 1
ATOM 660 O O . ARG A 1 85 ? -3.585 7.094 19.977 1.00 97.62 85 ARG A O 1
ATOM 667 N N . ALA A 1 86 ? -5.142 8.433 20.912 1.00 95.12 86 ALA A N 1
ATOM 668 C CA . ALA A 1 86 ? -5.315 9.326 19.772 1.00 95.12 86 ALA A CA 1
ATOM 669 C C . ALA A 1 86 ? -4.003 10.041 19.421 1.00 95.12 86 ALA A C 1
ATOM 671 O O . ALA A 1 86 ? -3.575 9.961 18.275 1.00 95.12 86 ALA A O 1
ATOM 672 N N . ALA A 1 87 ? -3.299 10.603 20.410 1.00 97.25 87 ALA A N 1
ATOM 673 C CA . ALA A 1 87 ? -2.008 11.265 20.206 1.00 97.25 87 ALA A CA 1
ATOM 674 C C . ALA A 1 87 ? -0.952 10.328 19.590 1.00 97.25 87 ALA A C 1
ATOM 676 O O . ALA A 1 87 ? -0.222 10.712 18.680 1.00 97.25 87 ALA A O 1
ATOM 677 N N . ARG A 1 88 ? -0.900 9.057 20.022 1.00 97.94 88 ARG A N 1
ATOM 678 C CA . ARG A 1 88 ? -0.002 8.057 19.412 1.00 97.94 88 ARG A CA 1
ATOM 679 C C . ARG A 1 88 ? -0.368 7.749 17.961 1.00 97.94 88 ARG A C 1
ATOM 681 O O . ARG A 1 88 ? 0.524 7.482 17.162 1.00 97.94 88 ARG A O 1
ATOM 688 N N . GLN A 1 89 ? -1.657 7.722 17.623 1.00 95.25 89 GLN A N 1
ATOM 689 C CA . GLN A 1 89 ? -2.087 7.497 16.239 1.00 95.25 89 GLN A CA 1
ATOM 690 C C . GLN A 1 89 ? -1.825 8.720 15.360 1.00 95.25 89 GLN A C 1
ATOM 692 O O . GLN A 1 89 ? -1.387 8.563 14.226 1.00 95.25 89 GLN A O 1
ATOM 697 N N . GLU A 1 90 ? -2.020 9.923 15.893 1.00 97.25 90 GLU A N 1
ATOM 698 C CA . GLU A 1 90 ? -1.682 11.178 15.221 1.00 97.25 90 GLU A CA 1
ATOM 699 C C . GLU A 1 90 ? -0.179 11.273 14.935 1.00 97.25 90 GLU A C 1
ATOM 701 O O . GLU A 1 90 ? 0.215 11.576 13.810 1.00 97.25 90 GLU A O 1
ATOM 706 N N . GLN A 1 91 ? 0.669 10.904 15.902 1.00 97.94 91 GLN A N 1
ATOM 707 C CA . GLN A 1 91 ? 2.115 10.835 15.696 1.00 97.94 91 GLN A CA 1
ATOM 708 C C . GLN A 1 91 ? 2.480 9.869 14.559 1.00 97.94 91 GLN A C 1
ATOM 710 O O . GLN A 1 91 ? 3.215 10.245 13.650 1.00 97.94 91 GLN A O 1
ATOM 715 N N . LYS A 1 92 ? 1.925 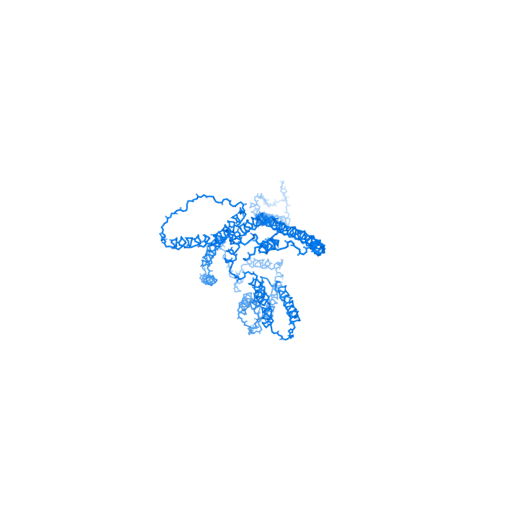8.650 14.559 1.00 97.00 92 LYS A N 1
ATOM 716 C CA . LYS A 1 92 ? 2.159 7.675 13.480 1.00 97.00 92 LYS A CA 1
ATOM 717 C C . LYS A 1 92 ? 1.693 8.189 12.120 1.00 97.00 92 LYS A C 1
ATOM 719 O O . LYS A 1 92 ? 2.366 7.962 11.120 1.00 97.00 92 LYS A O 1
ATOM 724 N N . ALA A 1 93 ? 0.548 8.867 12.070 1.00 95.94 93 ALA A N 1
ATOM 725 C CA . ALA A 1 93 ? 0.052 9.473 10.840 1.00 95.94 93 ALA A CA 1
ATOM 726 C C . ALA A 1 93 ? 1.002 10.572 10.336 1.00 95.94 93 ALA A C 1
ATOM 728 O O . ALA A 1 93 ? 1.282 10.626 9.142 1.00 95.94 93 ALA A O 1
ATOM 729 N N . SER A 1 94 ? 1.549 11.388 11.241 1.00 97.38 94 SER A N 1
ATOM 730 C CA . SER A 1 94 ? 2.546 12.415 10.921 1.00 97.38 94 SER A CA 1
ATOM 731 C C . SER A 1 94 ? 3.855 11.813 10.392 1.00 97.38 94 SER A C 1
ATOM 733 O O . SER A 1 94 ? 4.359 12.245 9.357 1.00 97.38 94 SER A O 1
ATOM 735 N N . GLU A 1 95 ? 4.372 10.759 11.030 1.00 97.94 95 GLU A N 1
ATOM 736 C CA . GLU A 1 95 ? 5.567 10.035 10.569 1.00 97.94 95 GLU A CA 1
ATOM 737 C C . GLU A 1 95 ? 5.358 9.432 9.169 1.00 97.94 95 GLU A C 1
ATOM 739 O O . GLU A 1 95 ? 6.196 9.593 8.280 1.00 97.94 95 GLU A O 1
ATOM 744 N N . LEU A 1 96 ? 4.206 8.793 8.934 1.00 97.25 96 LEU A N 1
ATOM 745 C CA . LEU A 1 96 ? 3.850 8.267 7.614 1.00 97.25 96 LEU A CA 1
ATOM 746 C C . LEU A 1 96 ? 3.720 9.377 6.568 1.00 97.25 96 LEU A C 1
ATOM 748 O O . LEU A 1 96 ? 4.155 9.191 5.432 1.00 97.25 96 LEU A O 1
ATOM 752 N N . GLN A 1 97 ? 3.164 10.530 6.940 1.00 97.00 97 GLN A N 1
ATOM 753 C CA . GLN A 1 97 ? 3.051 11.686 6.056 1.00 97.00 97 GLN A CA 1
ATOM 754 C C . GLN A 1 97 ? 4.434 12.220 5.657 1.00 97.00 97 GLN A C 1
ATOM 756 O O . GLN A 1 97 ? 4.667 12.465 4.476 1.00 97.00 97 GLN A O 1
ATOM 761 N N . GLN A 1 98 ? 5.380 12.309 6.598 1.00 97.88 98 GLN A N 1
ATOM 762 C CA . GLN A 1 98 ? 6.761 12.715 6.305 1.00 97.88 98 GLN A CA 1
ATOM 763 C C . GLN A 1 98 ? 7.466 11.744 5.351 1.00 97.88 98 GLN A C 1
ATOM 765 O O . GLN A 1 98 ? 8.136 12.176 4.410 1.00 97.88 98 GLN A O 1
ATOM 770 N N . ILE A 1 99 ? 7.295 10.433 5.556 1.00 97.56 99 ILE A N 1
ATOM 771 C CA . ILE A 1 99 ? 7.840 9.414 4.646 1.00 97.56 99 ILE A CA 1
ATOM 772 C C . ILE A 1 99 ? 7.233 9.578 3.250 1.00 97.56 99 ILE A C 1
ATOM 774 O O . ILE A 1 99 ? 7.951 9.547 2.252 1.00 97.56 99 ILE A O 1
ATOM 778 N N . LEU A 1 100 ? 5.918 9.780 3.171 1.00 97.00 100 LEU A N 1
ATOM 779 C CA . LEU A 1 100 ? 5.209 9.943 1.908 1.00 97.00 100 LEU A CA 1
ATOM 780 C C . LEU A 1 100 ? 5.681 11.199 1.163 1.00 97.00 100 LEU A C 1
ATOM 782 O O . LEU A 1 100 ? 5.935 11.134 -0.039 1.00 97.00 100 LEU A O 1
ATOM 786 N N . ASP A 1 101 ? 5.860 12.317 1.863 1.00 97.50 101 ASP A N 1
ATOM 787 C CA . ASP A 1 101 ? 6.351 13.554 1.258 1.00 97.50 101 ASP A CA 1
ATOM 788 C C . ASP A 1 101 ? 7.807 13.422 0.780 1.00 97.50 101 ASP A C 1
ATOM 790 O O . ASP A 1 101 ? 8.117 13.867 -0.324 1.00 97.50 101 ASP A O 1
ATOM 794 N N . SER A 1 102 ? 8.662 12.701 1.514 1.00 97.94 102 SER A N 1
ATOM 795 C CA . SER A 1 102 ? 10.021 12.340 1.071 1.00 97.94 102 SER A CA 1
ATOM 796 C C . SER A 1 102 ? 10.025 11.461 -0.190 1.00 97.94 102 SER A C 1
ATOM 798 O O . SER A 1 102 ? 10.797 11.675 -1.130 1.00 97.94 102 SER A O 1
ATOM 800 N N . VAL A 1 103 ? 9.119 10.482 -0.267 1.00 97.31 103 VAL A N 1
ATOM 801 C CA . VAL A 1 103 ? 8.963 9.650 -1.468 1.00 97.31 103 VAL A CA 1
ATOM 802 C C . VAL A 1 103 ? 8.451 10.485 -2.644 1.00 97.31 103 VAL A C 1
ATOM 804 O O . VAL A 1 103 ? 8.957 10.338 -3.754 1.00 97.31 103 VAL A O 1
ATOM 807 N N . ARG A 1 104 ? 7.498 11.400 -2.421 1.00 97.56 104 ARG A N 1
ATOM 808 C CA . ARG A 1 104 ? 6.989 12.309 -3.462 1.00 97.56 104 ARG A CA 1
ATOM 809 C C . ARG A 1 104 ? 8.077 13.211 -4.027 1.00 97.56 104 ARG A C 1
ATOM 811 O O . ARG A 1 104 ? 8.123 13.375 -5.244 1.00 97.56 104 ARG A O 1
ATOM 818 N N . THR A 1 105 ? 8.929 13.795 -3.182 1.00 96.56 105 THR A N 1
ATOM 819 C CA . THR A 1 105 ? 10.050 14.615 -3.667 1.00 96.56 105 THR A CA 1
ATOM 820 C C . THR A 1 105 ? 11.005 13.767 -4.492 1.00 96.56 105 THR A C 1
ATOM 822 O O . THR A 1 105 ? 11.333 14.147 -5.606 1.00 96.56 105 THR A O 1
ATOM 825 N N . LYS A 1 106 ? 11.337 12.557 -4.028 1.00 98.06 106 LYS A N 1
ATOM 826 C CA . LYS A 1 106 ? 12.252 11.673 -4.756 1.00 98.06 106 LYS A CA 1
ATOM 827 C C . LYS A 1 106 ? 11.696 11.187 -6.095 1.00 98.06 106 LYS A C 1
ATOM 829 O O . LYS A 1 106 ? 12.448 11.075 -7.055 1.00 98.06 106 LYS A O 1
ATOM 834 N N . ILE A 1 107 ? 10.393 10.908 -6.179 1.00 96.12 107 ILE A N 1
ATOM 835 C CA . ILE A 1 107 ? 9.733 10.585 -7.453 1.00 96.12 107 ILE A CA 1
ATOM 836 C C . ILE A 1 107 ? 9.816 11.779 -8.403 1.00 96.12 107 ILE A C 1
ATOM 838 O O . ILE A 1 107 ? 10.205 11.595 -9.550 1.00 96.12 107 ILE A O 1
ATOM 842 N N . ARG A 1 108 ? 9.518 12.992 -7.920 1.00 96.12 108 ARG A N 1
ATOM 843 C CA . ARG A 1 108 ? 9.604 14.211 -8.732 1.00 96.12 108 ARG A CA 1
ATOM 844 C C . ARG A 1 108 ? 11.019 14.437 -9.263 1.00 96.12 108 ARG A C 1
ATOM 846 O O . ARG A 1 108 ? 11.180 14.659 -10.455 1.00 96.12 108 ARG A O 1
ATOM 853 N N . ASP A 1 109 ? 12.030 14.291 -8.410 1.00 97.06 109 ASP A N 1
ATOM 854 C CA . ASP A 1 109 ? 13.433 14.431 -8.809 1.00 97.06 109 ASP A CA 1
ATOM 855 C C . ASP A 1 109 ? 13.812 13.399 -9.889 1.00 97.06 109 ASP A C 1
ATOM 857 O O . ASP A 1 109 ? 14.468 13.730 -10.875 1.00 97.06 109 ASP A O 1
ATOM 861 N N . LEU A 1 110 ? 13.352 12.147 -9.751 1.00 97.31 110 LEU A N 1
ATOM 862 C CA . LEU A 1 110 ? 13.585 11.091 -10.743 1.00 97.31 110 LEU A CA 1
ATOM 863 C C . LEU A 1 110 ? 12.860 11.348 -12.072 1.00 97.31 110 LEU A C 1
ATOM 865 O O . LEU A 1 110 ? 13.415 11.069 -13.139 1.00 97.31 110 LEU A O 1
ATOM 869 N N . GLU A 1 111 ? 11.631 11.859 -12.024 1.00 96.25 111 GLU A N 1
ATOM 870 C CA . GLU A 1 111 ? 10.870 12.261 -13.210 1.00 96.25 111 GLU A CA 1
ATOM 871 C C . GLU A 1 111 ? 11.570 13.414 -13.938 1.00 96.25 111 GLU A C 1
ATOM 873 O O . GLU A 1 111 ? 11.778 13.335 -15.152 1.00 96.25 111 GLU A O 1
ATOM 878 N N . ASP A 1 112 ? 12.012 14.437 -13.206 1.00 97.19 112 ASP A N 1
ATOM 879 C CA . ASP A 1 112 ? 12.742 15.581 -13.753 1.00 97.19 112 ASP A CA 1
ATOM 880 C C . ASP A 1 112 ? 14.077 15.150 -14.375 1.00 97.19 112 ASP A C 1
ATOM 882 O O . ASP A 1 112 ? 14.401 15.540 -15.502 1.00 97.19 112 ASP A O 1
ATOM 886 N N . ASP A 1 113 ? 14.828 14.272 -13.709 1.00 97.50 113 ASP A N 1
ATOM 887 C CA . ASP A 1 113 ? 16.057 13.687 -14.247 1.00 97.50 113 ASP A CA 1
ATOM 888 C C . ASP A 1 113 ? 15.808 12.904 -15.539 1.00 97.50 113 ASP A C 1
ATOM 890 O O . ASP A 1 113 ? 16.581 13.008 -16.501 1.00 97.50 113 ASP A O 1
ATOM 894 N N . PHE A 1 114 ? 14.727 12.124 -15.595 1.00 95.19 114 PHE A N 1
ATOM 895 C CA . PHE A 1 114 ? 14.360 11.372 -16.791 1.00 95.19 114 PHE A CA 1
ATOM 896 C C . PHE A 1 114 ? 13.964 12.298 -17.948 1.00 95.19 114 PHE A C 1
ATOM 898 O O . PHE A 1 114 ? 14.422 12.112 -19.085 1.00 95.19 114 PHE A O 1
ATOM 905 N N . ILE A 1 115 ? 13.166 13.331 -17.667 1.00 97.00 115 ILE A N 1
ATOM 906 C CA . ILE A 1 115 ? 12.782 14.359 -18.641 1.00 97.00 115 ILE A CA 1
ATOM 907 C C . ILE A 1 115 ? 14.033 15.068 -19.169 1.00 97.00 115 ILE A C 1
ATOM 909 O O . ILE A 1 115 ? 14.187 15.226 -20.385 1.00 97.00 115 ILE A O 1
ATOM 913 N N . ASN A 1 116 ? 14.961 15.435 -18.286 1.00 96.50 116 ASN A N 1
ATOM 914 C CA . ASN A 1 116 ? 16.203 16.115 -18.641 1.00 96.50 116 ASN A CA 1
ATOM 915 C C . ASN A 1 116 ? 17.125 15.234 -19.493 1.00 96.50 116 ASN A C 1
ATOM 917 O O . ASN A 1 116 ? 17.621 15.699 -20.525 1.00 96.50 116 ASN A O 1
ATOM 921 N N . LYS A 1 117 ? 17.304 13.956 -19.136 1.00 97.31 117 LYS A N 1
ATOM 922 C CA . LYS A 1 117 ? 18.076 12.985 -19.936 1.00 97.31 117 LYS A CA 1
ATOM 923 C C . LYS A 1 117 ? 17.475 12.801 -21.327 1.00 97.31 117 LYS A C 1
ATOM 925 O O . LYS A 1 117 ? 18.183 12.929 -22.325 1.00 97.31 117 LYS A O 1
ATOM 930 N N . THR A 1 118 ? 16.161 12.600 -21.407 1.00 95.06 118 THR A N 1
ATOM 931 C CA . THR A 1 118 ? 15.448 12.444 -22.684 1.00 95.06 118 THR A CA 1
ATOM 932 C C . THR A 1 118 ? 15.555 13.708 -23.540 1.00 95.06 118 THR A C 1
ATOM 934 O O . THR A 1 118 ? 15.755 13.646 -24.756 1.00 95.06 118 THR A O 1
ATOM 937 N N . ARG A 1 119 ? 15.455 14.889 -22.917 1.00 94.00 119 ARG A N 1
ATOM 938 C CA . ARG A 1 119 ? 15.619 16.177 -23.600 1.00 94.00 119 ARG A CA 1
ATOM 939 C C . ARG A 1 119 ? 17.041 16.353 -24.131 1.00 94.00 119 ARG A C 1
ATOM 941 O O . ARG A 1 119 ? 17.185 16.808 -25.266 1.00 94.00 119 ARG A O 1
ATOM 948 N N . ARG A 1 120 ? 18.062 15.982 -23.352 1.00 97.00 120 ARG A N 1
ATOM 949 C CA . ARG A 1 120 ? 19.472 16.026 -23.765 1.00 97.00 120 ARG A CA 1
ATOM 950 C C . ARG A 1 120 ? 19.713 15.121 -24.976 1.00 97.00 120 ARG A C 1
ATOM 952 O O . ARG A 1 120 ? 20.131 15.634 -26.009 1.00 97.00 120 ARG A O 1
ATOM 959 N N . GLN A 1 121 ? 19.301 13.855 -24.914 1.00 94.50 121 GLN A N 1
ATOM 960 C CA . GLN A 1 121 ? 19.428 12.913 -26.037 1.00 94.50 121 GLN A CA 1
ATOM 961 C C . GLN A 1 121 ? 18.713 13.408 -27.304 1.00 94.50 121 GLN A C 1
ATOM 963 O O . GLN A 1 121 ? 19.258 13.358 -28.404 1.00 94.50 121 GLN A O 1
ATOM 968 N N . ARG A 1 122 ? 17.497 13.959 -27.170 1.00 95.38 122 ARG A N 1
ATOM 969 C CA . ARG A 1 122 ? 16.764 14.541 -28.309 1.00 95.38 122 ARG A CA 1
ATOM 970 C C . ARG A 1 122 ? 17.482 15.753 -28.909 1.00 95.38 122 ARG A C 1
ATOM 972 O O . ARG A 1 122 ? 17.350 16.014 -30.105 1.00 95.38 122 ARG A O 1
ATOM 979 N N . ASN A 1 123 ? 18.170 16.545 -28.095 1.00 96.06 123 ASN A N 1
ATOM 980 C CA . ASN A 1 123 ? 18.934 17.693 -28.577 1.00 96.06 123 ASN A CA 1
ATOM 981 C C . ASN A 1 123 ? 20.212 17.249 -29.290 1.00 96.06 123 ASN A C 1
ATOM 983 O O . ASN A 1 123 ? 20.477 17.750 -30.378 1.00 96.06 123 ASN A O 1
ATOM 987 N N . GLU A 1 124 ? 20.936 16.282 -28.729 1.00 97.31 124 GLU A N 1
ATOM 988 C CA . GLU A 1 124 ? 22.123 15.671 -29.341 1.00 97.31 124 GLU A CA 1
ATOM 989 C C . GLU A 1 124 ? 21.777 15.040 -30.695 1.00 97.31 124 GLU A C 1
ATOM 991 O O . GLU A 1 124 ? 22.377 15.394 -31.706 1.00 97.31 124 GLU A O 1
ATOM 996 N N . MET A 1 125 ? 20.714 14.227 -30.757 1.00 93.94 125 MET A N 1
ATOM 997 C CA . MET A 1 125 ? 20.207 13.650 -32.010 1.00 93.94 125 MET A CA 1
ATOM 998 C C . MET A 1 125 ? 19.862 14.733 -33.044 1.00 93.94 125 MET A C 1
ATOM 1000 O O . MET A 1 125 ? 20.155 14.593 -34.231 1.00 93.94 125 MET A O 1
ATOM 1004 N N . ARG A 1 126 ? 19.252 15.845 -32.611 1.00 96.88 126 ARG A N 1
ATOM 1005 C CA . ARG A 1 126 ? 18.949 16.971 -33.506 1.00 96.88 126 ARG A CA 1
ATOM 1006 C C . ARG A 1 126 ? 20.205 17.691 -33.998 1.00 96.88 126 ARG A C 1
ATOM 1008 O O . ARG A 1 126 ? 20.199 18.116 -35.150 1.00 96.88 126 ARG A O 1
ATOM 1015 N N . SER A 1 127 ? 21.244 17.843 -33.173 1.00 95.75 127 SER A N 1
ATOM 1016 C CA . SER A 1 127 ? 22.529 18.416 -33.611 1.00 95.75 127 SER A CA 1
ATOM 1017 C C . SER A 1 127 ? 23.196 17.513 -34.639 1.00 95.75 127 SER A C 1
ATOM 1019 O O . SER A 1 127 ? 23.463 17.957 -35.752 1.00 95.75 127 SER A O 1
ATOM 1021 N N . ALA A 1 128 ? 23.314 16.219 -34.330 1.00 96.31 128 ALA A N 1
ATOM 1022 C CA . ALA A 1 128 ? 23.907 15.229 -35.222 1.00 96.31 128 ALA A CA 1
ATOM 1023 C C . ALA A 1 128 ? 23.176 15.149 -36.574 1.00 96.31 128 ALA A C 1
ATOM 1025 O O . ALA A 1 128 ? 23.806 15.076 -37.625 1.00 96.31 128 ALA A O 1
ATOM 1026 N N . MET A 1 129 ? 21.840 15.234 -36.583 1.00 94.50 129 MET A N 1
ATOM 1027 C CA . MET A 1 129 ? 21.067 15.288 -37.832 1.00 94.50 129 MET A CA 1
ATOM 1028 C C . MET A 1 129 ? 21.345 16.551 -38.657 1.00 94.50 129 MET A C 1
ATOM 1030 O O . MET A 1 129 ? 21.382 16.474 -39.885 1.00 94.50 129 MET A O 1
ATOM 1034 N N . ARG A 1 130 ? 21.554 17.708 -38.014 1.00 97.31 130 ARG A N 1
ATOM 1035 C CA . ARG A 1 130 ? 21.927 18.948 -38.716 1.00 97.31 130 ARG A CA 1
ATOM 1036 C C . ARG A 1 130 ? 23.333 18.859 -39.294 1.00 97.31 130 ARG A C 1
ATOM 1038 O O . ARG A 1 130 ? 23.523 19.236 -40.444 1.00 97.31 130 ARG A O 1
ATOM 1045 N N . GLU A 1 131 ? 24.284 18.331 -38.530 1.00 96.38 131 GLU A N 1
ATOM 1046 C CA . GLU A 1 131 ? 25.664 18.111 -38.977 1.00 96.38 131 GLU A CA 1
ATOM 1047 C C . GLU A 1 131 ? 25.715 17.121 -40.145 1.00 96.38 131 GLU A C 1
ATOM 1049 O O . GLU A 1 131 ? 26.332 17.413 -41.167 1.00 96.38 131 GLU A O 1
ATOM 1054 N N . LYS A 1 132 ? 24.968 16.011 -40.064 1.00 95.50 132 LYS A N 1
ATOM 1055 C CA . LYS A 1 132 ? 24.804 15.064 -41.175 1.00 95.50 132 LYS A CA 1
ATOM 1056 C C . LYS A 1 132 ? 24.258 15.754 -42.425 1.00 95.50 132 LYS A C 1
ATOM 1058 O O . LYS A 1 132 ? 24.777 15.530 -43.516 1.00 95.50 132 LYS A O 1
ATOM 1063 N N . GLN A 1 133 ? 23.221 16.583 -42.291 1.00 97.75 133 GLN A N 1
ATOM 1064 C CA . GLN A 1 133 ? 22.655 17.301 -43.433 1.00 97.75 133 GLN A CA 1
ATOM 1065 C C . GLN A 1 133 ? 23.653 18.304 -44.028 1.00 97.75 133 GLN A C 1
ATOM 1067 O O . GLN A 1 133 ? 23.775 18.386 -45.248 1.00 97.75 133 GLN A O 1
ATOM 1072 N N . ALA A 1 134 ? 24.387 19.035 -43.187 1.00 97.12 134 ALA A N 1
ATOM 1073 C CA . ALA A 1 134 ? 25.422 19.962 -43.632 1.00 97.12 134 ALA A CA 1
ATOM 1074 C C . ALA A 1 134 ? 26.551 19.235 -44.381 1.00 97.12 134 ALA A C 1
ATOM 1076 O O . ALA A 1 134 ? 26.952 19.677 -45.456 1.00 97.12 134 ALA A O 1
ATOM 1077 N N . ALA A 1 135 ? 27.002 18.085 -43.871 1.00 95.25 135 ALA A N 1
ATOM 1078 C CA . ALA A 1 135 ? 28.003 17.252 -44.531 1.00 95.25 135 ALA A CA 1
ATOM 1079 C C . ALA A 1 135 ? 27.507 16.721 -45.886 1.00 95.25 135 ALA A C 1
ATOM 1081 O O . ALA A 1 135 ? 28.239 16.778 -46.871 1.00 95.25 135 ALA A O 1
ATOM 1082 N N . LEU A 1 136 ? 26.250 16.267 -45.971 1.00 97.38 136 LEU A N 1
ATOM 1083 C CA . LEU A 1 136 ? 25.654 15.823 -47.237 1.00 97.38 136 LEU A CA 1
ATOM 1084 C C . LEU A 1 136 ? 25.606 16.946 -48.277 1.00 97.38 136 LEU A C 1
ATOM 1086 O O . LEU A 1 136 ? 25.972 16.711 -49.430 1.00 97.38 136 LEU A O 1
ATOM 1090 N N . ASN A 1 137 ? 25.205 18.152 -47.866 1.00 97.12 137 ASN A N 1
ATOM 1091 C CA . ASN A 1 137 ? 25.189 19.322 -48.742 1.00 97.12 137 ASN A CA 1
ATOM 1092 C C . ASN A 1 137 ? 26.606 19.647 -49.243 1.00 97.12 137 ASN A C 1
ATOM 1094 O O . ASN A 1 137 ? 26.808 19.806 -50.444 1.00 97.12 137 ASN A O 1
ATOM 1098 N N . LEU A 1 138 ? 27.607 19.639 -48.355 1.00 97.88 138 LEU A N 1
ATOM 1099 C CA . LEU A 1 138 ? 29.004 19.875 -48.726 1.00 97.88 138 LEU A CA 1
ATOM 1100 C C . LEU A 1 138 ? 29.524 18.818 -49.716 1.00 97.88 138 LEU A C 1
ATOM 1102 O O . LEU A 1 138 ? 30.147 19.153 -50.722 1.00 97.88 138 LEU A O 1
ATOM 1106 N N . CYS A 1 139 ? 29.232 17.536 -49.483 1.00 94.38 139 CYS A N 1
ATOM 1107 C CA . CYS A 1 139 ? 29.597 16.459 -50.406 1.00 94.38 139 CYS A CA 1
ATOM 1108 C C . CYS A 1 139 ? 28.911 16.586 -51.775 1.00 94.38 139 CYS A C 1
ATOM 1110 O O . CYS A 1 139 ? 29.425 16.068 -52.769 1.00 94.38 139 CYS A O 1
ATOM 1112 N N . GLN A 1 140 ? 27.730 17.200 -51.839 1.00 97.19 140 GLN A N 1
ATOM 1113 C CA . GLN A 1 140 ? 27.046 17.474 -53.099 1.00 97.19 140 GLN A CA 1
ATOM 1114 C C . GLN A 1 140 ? 27.716 18.636 -53.841 1.00 97.19 140 GLN A C 1
ATOM 1116 O O . GLN A 1 140 ? 28.077 18.475 -55.002 1.00 97.19 140 GLN A O 1
ATOM 1121 N N . GLU A 1 141 ? 28.008 19.740 -53.150 1.00 96.88 141 GLU A N 1
ATOM 1122 C CA . GLU A 1 141 ? 28.731 20.882 -53.725 1.00 96.88 141 GLU A CA 1
ATOM 1123 C C . GLU A 1 141 ? 30.113 20.493 -54.270 1.00 96.88 141 GLU A C 1
ATOM 1125 O O . GLU A 1 141 ? 30.519 20.942 -55.342 1.00 96.88 141 GLU A O 1
ATOM 1130 N N . LEU A 1 142 ? 30.849 19.643 -53.547 1.00 95.62 142 LEU A N 1
ATOM 1131 C CA . LEU A 1 142 ? 32.149 19.146 -54.000 1.00 95.62 142 LEU A CA 1
ATOM 1132 C C . LEU A 1 142 ? 32.026 18.263 -55.247 1.00 95.62 142 LEU A C 1
ATOM 1134 O O . LEU A 1 142 ? 32.862 18.367 -56.144 1.00 95.62 142 LEU A O 1
ATOM 1138 N N . ARG A 1 143 ? 30.976 17.438 -55.344 1.00 96.88 143 ARG A N 1
ATOM 1139 C CA . ARG A 1 143 ? 30.700 16.640 -56.550 1.00 96.88 143 ARG A CA 1
ATOM 1140 C C . ARG A 1 143 ? 30.374 17.519 -57.752 1.00 96.88 143 ARG A C 1
ATOM 1142 O O . ARG A 1 143 ? 30.886 17.259 -58.838 1.00 96.88 143 ARG A O 1
ATOM 1149 N N . ASP A 1 144 ? 29.589 18.572 -57.554 1.00 96.69 144 ASP A N 1
ATOM 1150 C CA . ASP A 1 144 ? 29.261 19.515 -58.624 1.00 96.69 144 ASP A CA 1
ATOM 1151 C C . ASP A 1 144 ? 30.513 20.266 -59.105 1.00 96.69 144 ASP A C 1
ATOM 1153 O O . ASP A 1 144 ? 30.736 20.391 -60.311 1.00 96.69 144 ASP A O 1
ATOM 1157 N N . LYS A 1 145 ? 31.395 20.682 -58.184 1.00 97.06 145 LYS A N 1
ATOM 1158 C CA . LYS A 1 145 ? 32.699 21.280 -58.528 1.00 97.06 145 LYS A CA 1
ATOM 1159 C C . LYS A 1 145 ? 33.606 20.312 -59.284 1.00 97.06 145 LYS A C 1
ATOM 1161 O O . LYS A 1 145 ? 34.254 20.727 -60.242 1.00 97.06 145 LYS A O 1
ATOM 1166 N N . LEU A 1 146 ? 33.660 19.042 -58.878 1.00 95.56 146 LEU A N 1
ATOM 1167 C CA . LEU A 1 146 ? 34.457 18.028 -59.573 1.00 95.56 146 LEU A CA 1
ATOM 1168 C C . LEU A 1 146 ? 33.959 17.841 -61.009 1.00 95.56 146 LEU A C 1
ATOM 1170 O O . LEU A 1 146 ? 34.750 17.897 -61.945 1.00 95.56 146 LEU A O 1
ATOM 1174 N N . ARG A 1 147 ? 32.637 17.740 -61.187 1.00 95.88 147 ARG A N 1
ATOM 1175 C CA . ARG A 1 147 ? 32.016 17.640 -62.510 1.00 95.88 147 ARG A CA 1
ATOM 1176 C C . ARG A 1 147 ? 32.351 18.843 -63.395 1.00 95.88 147 ARG A C 1
ATOM 1178 O O . ARG A 1 147 ? 32.708 18.659 -64.555 1.00 95.88 147 ARG A O 1
ATOM 1185 N N . GLN A 1 148 ? 32.293 20.059 -62.851 1.00 96.31 148 GLN A N 1
ATOM 1186 C CA . GLN A 1 148 ? 32.706 21.266 -63.577 1.00 96.31 148 GLN A CA 1
ATOM 1187 C C . GLN A 1 148 ? 34.185 21.205 -63.984 1.00 96.31 148 GLN A C 1
ATOM 1189 O O . GLN A 1 148 ? 34.531 21.543 -65.115 1.00 96.31 148 GLN A O 1
ATOM 1194 N N . GLN A 1 149 ? 35.069 20.746 -63.091 1.00 93.81 149 GLN A N 1
ATOM 1195 C CA . GLN A 1 149 ? 36.488 20.585 -63.413 1.00 93.81 149 GLN A CA 1
ATOM 1196 C C . GLN A 1 149 ? 36.715 19.545 -64.517 1.00 93.81 149 GLN A C 1
ATOM 1198 O O . GLN A 1 149 ? 37.480 19.819 -65.442 1.00 93.81 149 GLN A O 1
ATOM 1203 N N . ASP A 1 150 ? 36.028 18.406 -64.482 1.00 94.81 150 ASP A N 1
ATOM 1204 C CA . ASP A 1 150 ? 36.119 17.379 -65.526 1.00 94.81 150 ASP A CA 1
ATOM 1205 C C . ASP A 1 150 ? 35.634 17.886 -66.889 1.00 94.81 150 ASP A C 1
ATOM 1207 O O . ASP A 1 150 ? 36.261 17.611 -67.918 1.00 94.81 150 ASP A O 1
ATOM 1211 N N . GLU A 1 151 ? 34.564 18.685 -66.911 1.00 95.31 151 GLU A N 1
ATOM 1212 C CA . GLU A 1 151 ? 34.081 19.350 -68.124 1.00 95.31 151 GLU A CA 1
ATOM 1213 C C . GLU A 1 151 ? 35.147 20.312 -68.681 1.00 95.31 151 GLU A C 1
ATOM 1215 O O . GLU A 1 151 ? 35.452 20.264 -69.877 1.00 95.31 151 GLU A O 1
ATOM 1220 N N . THR A 1 152 ? 35.797 21.118 -67.831 1.00 94.88 152 THR A N 1
ATOM 1221 C CA . THR A 1 152 ? 36.889 22.009 -68.275 1.00 94.88 152 THR A CA 1
ATOM 1222 C C . THR A 1 152 ? 38.124 21.247 -68.754 1.00 94.88 152 THR A C 1
ATOM 1224 O O . THR A 1 152 ? 38.700 21.598 -69.784 1.00 94.88 152 THR A O 1
ATOM 1227 N N . LEU A 1 153 ? 38.520 20.170 -68.067 1.00 93.38 153 LEU A N 1
ATOM 1228 C CA . LEU A 1 153 ? 39.640 19.322 -68.476 1.00 93.38 153 LEU A CA 1
ATOM 1229 C C . LEU A 1 153 ? 39.361 18.661 -69.823 1.00 93.38 153 LEU A C 1
ATOM 1231 O O . LEU A 1 153 ? 40.258 18.583 -70.662 1.00 93.38 153 LEU A O 1
ATOM 1235 N N . SER A 1 154 ? 38.123 18.223 -70.048 1.00 92.94 154 SER A N 1
ATOM 1236 C CA . SER A 1 154 ? 37.698 17.650 -71.324 1.00 92.94 154 SER A CA 1
ATOM 1237 C C . SER A 1 154 ? 37.796 18.681 -72.450 1.00 92.94 154 SER A C 1
ATOM 1239 O O . SER A 1 154 ? 38.393 18.385 -73.482 1.00 92.94 154 SER A O 1
ATOM 1241 N N . GLN A 1 155 ? 37.323 19.913 -72.229 1.00 93.31 155 GLN A N 1
ATOM 1242 C CA . GLN A 1 155 ? 37.436 21.013 -73.200 1.00 93.31 155 GLN A CA 1
ATOM 1243 C C . GLN A 1 155 ? 38.891 21.414 -73.494 1.00 93.31 155 GLN A C 1
ATOM 1245 O O . GLN A 1 155 ? 39.239 21.747 -74.626 1.00 93.31 155 GLN A O 1
ATOM 1250 N N . LEU A 1 156 ? 39.764 21.407 -72.485 1.00 92.75 156 LEU A N 1
ATOM 1251 C CA . LEU A 1 156 ? 41.185 21.696 -72.685 1.00 92.75 156 LEU A CA 1
ATOM 1252 C C . LEU A 1 156 ? 41.883 20.561 -73.439 1.00 92.75 156 LEU A C 1
ATOM 1254 O O . LEU A 1 156 ? 42.686 20.828 -74.330 1.00 92.75 156 LEU A O 1
ATOM 1258 N N . ARG A 1 157 ? 41.556 19.298 -73.134 1.00 90.00 157 ARG A N 1
ATOM 1259 C CA . ARG A 1 157 ? 42.085 18.128 -73.851 1.00 90.00 157 ARG A CA 1
ATOM 1260 C C . ARG A 1 157 ? 41.697 18.138 -75.328 1.00 90.00 157 ARG A C 1
ATOM 1262 O O . ARG A 1 157 ? 42.562 17.855 -76.154 1.00 90.00 157 ARG A O 1
ATOM 1269 N N . THR A 1 158 ? 40.454 18.490 -75.670 1.00 89.56 158 THR A N 1
ATOM 1270 C CA . THR A 1 158 ? 40.030 18.588 -77.078 1.00 89.56 158 THR A CA 1
ATOM 1271 C C . THR A 1 158 ? 40.820 19.667 -77.815 1.00 89.56 158 THR A C 1
ATOM 1273 O O . THR A 1 158 ? 41.437 19.366 -78.835 1.00 89.56 158 THR A O 1
ATOM 1276 N N . ARG A 1 159 ? 40.952 20.870 -77.240 1.00 89.88 159 ARG A N 1
ATOM 1277 C CA . ARG A 1 159 ? 41.760 21.958 -77.830 1.00 89.88 159 ARG A CA 1
ATOM 1278 C C . ARG A 1 159 ? 43.233 21.586 -78.013 1.00 89.88 159 ARG A C 1
ATOM 1280 O O . ARG A 1 159 ? 43.842 21.920 -79.024 1.00 89.88 159 ARG A O 1
ATOM 1287 N N . LEU A 1 160 ? 43.817 20.880 -77.044 1.00 82.88 160 LEU A N 1
ATOM 1288 C CA . LEU A 1 160 ? 45.216 20.452 -77.110 1.00 82.88 160 LEU A CA 1
ATOM 1289 C C . LEU A 1 160 ? 45.422 19.380 -78.192 1.00 82.88 160 LEU A C 1
ATOM 1291 O O . LEU A 1 160 ? 46.452 19.374 -78.861 1.00 82.88 160 LEU A O 1
ATOM 1295 N N . SER A 1 161 ? 44.432 18.507 -78.409 1.00 77.88 161 SER A N 1
ATOM 1296 C CA . SER A 1 161 ? 44.457 17.533 -79.508 1.00 77.88 161 SER A CA 1
ATOM 1297 C C . SER A 1 161 ? 44.307 18.179 -80.890 1.00 77.88 161 SER A C 1
ATOM 1299 O O . SER A 1 161 ? 44.977 17.747 -81.826 1.00 77.88 161 SER A O 1
ATOM 1301 N N . GLU A 1 162 ? 43.504 19.241 -81.000 1.00 77.25 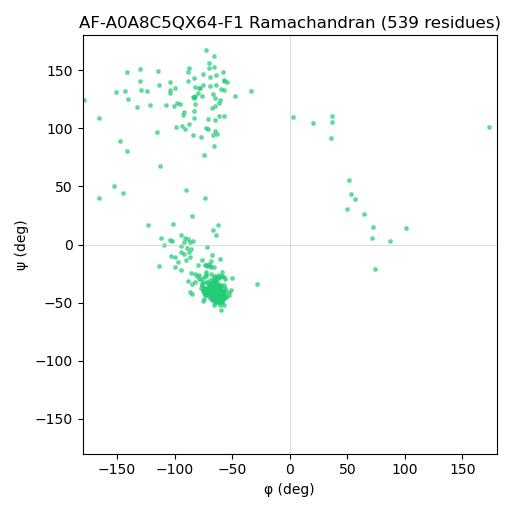162 GLU A N 1
ATOM 1302 C CA . GLU A 1 162 ? 43.344 20.036 -82.224 1.00 77.25 162 GLU A CA 1
ATOM 1303 C C . GLU A 1 162 ? 44.653 20.773 -82.573 1.00 77.25 162 GLU A C 1
ATOM 1305 O O . GLU A 1 162 ? 45.166 20.628 -83.680 1.00 77.25 162 GLU A O 1
ATOM 1310 N N . SER A 1 163 ? 45.290 21.437 -81.601 1.00 67.69 163 SER A N 1
ATOM 1311 C CA . SER A 1 163 ? 46.589 22.112 -81.786 1.00 67.69 163 SER A CA 1
ATOM 1312 C C . SER A 1 163 ? 47.747 21.141 -82.090 1.00 67.69 163 SER A C 1
ATOM 1314 O O . SER A 1 163 ? 48.575 21.405 -82.962 1.00 67.69 163 SER A O 1
ATOM 1316 N N . ALA A 1 164 ? 47.791 19.966 -81.448 1.00 60.19 164 ALA A N 1
ATOM 1317 C CA . ALA A 1 164 ? 48.806 18.943 -81.730 1.00 60.19 164 ALA A CA 1
ATOM 1318 C C . ALA A 1 164 ? 48.646 18.274 -83.114 1.00 60.19 164 ALA A C 1
ATOM 1320 O O . ALA A 1 164 ? 49.583 17.619 -83.596 1.00 60.19 164 ALA A O 1
ATOM 1321 N N . ALA A 1 165 ? 47.466 18.387 -83.734 1.00 59.91 165 ALA A N 1
ATOM 1322 C CA . ALA A 1 165 ? 47.228 17.977 -85.114 1.00 59.91 165 ALA A CA 1
ATOM 1323 C C . ALA A 1 165 ? 47.669 19.060 -86.117 1.00 59.91 165 ALA A C 1
ATOM 1325 O O . ALA A 1 165 ? 48.166 18.710 -87.186 1.00 59.91 165 ALA A O 1
ATOM 1326 N N . GLU A 1 166 ? 47.564 20.344 -85.758 1.00 56.66 166 GLU A N 1
ATOM 1327 C CA . GLU A 1 166 ? 47.975 21.475 -86.604 1.00 56.66 166 GLU A CA 1
ATOM 1328 C C . GLU A 1 166 ? 49.501 21.731 -86.615 1.00 56.66 166 GLU A C 1
ATOM 1330 O O . GLU A 1 166 ? 50.035 22.143 -87.643 1.00 56.66 166 GLU A O 1
ATOM 1335 N N . GLU A 1 167 ? 50.243 21.430 -85.537 1.00 54.22 167 GLU A N 1
ATOM 1336 C CA . GLU A 1 167 ? 51.669 21.807 -85.393 1.00 54.22 167 GLU A CA 1
ATOM 1337 C C . GLU A 1 167 ? 52.721 20.701 -85.660 1.00 54.22 167 GLU A C 1
ATOM 1339 O O . GLU A 1 167 ? 53.879 20.841 -85.266 1.00 54.22 167 GLU A O 1
ATOM 1344 N N . ARG A 1 168 ? 52.406 19.583 -86.335 1.00 53.00 168 ARG A N 1
ATOM 1345 C CA . ARG A 1 168 ? 53.436 18.571 -86.692 1.00 53.00 168 ARG A CA 1
ATOM 1346 C C . ARG A 1 168 ? 54.083 18.817 -88.071 1.00 53.00 168 ARG A C 1
ATOM 1348 O O . ARG A 1 168 ? 53.566 18.309 -89.065 1.00 53.00 168 ARG A O 1
ATOM 1355 N N . PRO A 1 169 ? 55.293 19.413 -88.177 1.00 53.62 169 PRO A N 1
ATOM 1356 C CA . PRO A 1 169 ? 56.159 19.209 -89.334 1.00 53.62 169 PRO A CA 1
ATOM 1357 C C . PRO A 1 169 ? 56.937 17.893 -89.165 1.00 53.62 169 PRO A C 1
ATOM 1359 O O . PRO A 1 169 ? 57.702 17.704 -88.218 1.00 53.62 169 PRO A O 1
ATOM 1362 N N . ALA A 1 170 ? 56.754 16.972 -90.110 1.00 53.34 170 ALA A N 1
ATOM 1363 C CA . ALA A 1 170 ? 57.180 15.567 -90.088 1.00 53.34 170 ALA A CA 1
ATOM 1364 C C . ALA A 1 170 ? 58.707 15.272 -89.998 1.00 53.34 170 ALA A C 1
ATOM 1366 O O . ALA A 1 170 ? 59.130 14.146 -90.272 1.00 53.34 170 ALA A O 1
ATOM 1367 N N . HIS A 1 171 ? 59.565 16.227 -89.615 1.00 53.16 171 HIS A N 1
ATOM 1368 C CA . HIS A 1 171 ? 61.028 16.088 -89.703 1.00 53.16 171 HIS A CA 1
ATOM 1369 C C . HIS A 1 171 ? 61.826 16.040 -88.387 1.00 53.16 171 HIS A C 1
ATOM 1371 O O . HIS A 1 171 ? 62.921 15.483 -88.399 1.00 53.16 171 HIS A O 1
ATOM 1377 N N . HIS A 1 172 ? 61.305 16.481 -87.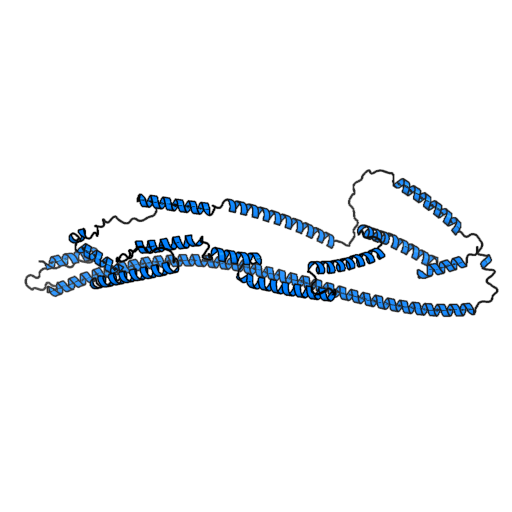237 1.00 53.66 172 HIS A N 1
ATOM 1378 C CA . HIS A 1 172 ? 62.117 16.569 -86.002 1.00 53.66 172 HIS A CA 1
ATOM 1379 C C . HIS A 1 172 ? 62.039 15.349 -85.056 1.00 53.66 172 HIS A C 1
ATOM 1381 O O . HIS A 1 172 ? 62.815 15.249 -84.109 1.00 53.66 172 HIS A O 1
ATOM 1387 N N . GLY A 1 173 ? 61.166 14.370 -85.320 1.00 57.16 173 GLY A N 1
ATOM 1388 C CA . GLY A 1 173 ? 60.970 13.212 -84.429 1.00 57.16 173 GLY A CA 1
ATOM 1389 C C . GLY A 1 173 ? 62.103 12.173 -84.420 1.00 57.16 173 GLY A C 1
ATOM 1390 O O . GLY A 1 173 ? 62.191 11.370 -83.496 1.00 57.16 173 GLY A O 1
ATOM 1391 N N . LYS A 1 174 ? 62.994 12.166 -85.422 1.00 57.97 174 LYS A N 1
ATOM 1392 C CA . LYS A 1 174 ? 63.999 11.094 -85.595 1.00 57.97 174 LYS A CA 1
ATOM 1393 C C . LYS A 1 174 ? 65.291 11.303 -84.799 1.00 57.97 174 LYS A C 1
ATOM 1395 O O . LYS A 1 174 ? 65.979 10.331 -84.499 1.00 57.97 174 LYS A O 1
ATOM 1400 N N . THR A 1 175 ? 65.632 12.542 -84.456 1.00 54.50 175 THR A N 1
ATOM 1401 C CA . THR A 1 175 ? 66.888 12.886 -83.766 1.00 54.50 175 THR A CA 1
ATOM 1402 C C . THR A 1 175 ? 66.773 12.734 -82.249 1.00 54.50 175 THR A C 1
ATOM 1404 O O . THR A 1 175 ? 67.721 12.291 -81.605 1.00 54.50 175 THR A O 1
ATOM 1407 N N . PHE A 1 176 ? 65.596 13.016 -81.683 1.00 55.44 176 PHE A N 1
ATOM 1408 C CA . PHE A 1 176 ? 65.336 12.929 -80.242 1.00 55.44 176 PHE A CA 1
ATOM 1409 C C . PHE A 1 176 ? 65.370 11.480 -79.719 1.00 55.44 176 PHE A C 1
ATOM 1411 O O . PHE A 1 176 ? 65.976 11.195 -78.691 1.00 55.44 176 PHE A O 1
ATOM 1418 N N . LEU A 1 177 ? 64.846 10.530 -80.501 1.00 58.31 177 LEU A N 1
ATOM 1419 C CA . LEU A 1 177 ? 64.855 9.095 -80.181 1.00 58.31 177 LEU A CA 1
ATOM 1420 C C . LEU A 1 177 ? 66.251 8.446 -80.195 1.00 58.31 177 LEU A C 1
ATOM 1422 O O . LEU A 1 177 ? 66.393 7.293 -79.800 1.00 58.31 177 LEU A O 1
ATOM 1426 N N . ARG A 1 178 ? 67.296 9.140 -80.663 1.00 57.03 178 ARG A N 1
ATOM 1427 C CA . ARG A 1 178 ? 68.659 8.585 -80.713 1.00 57.03 178 ARG A CA 1
ATOM 1428 C C . ARG A 1 178 ? 69.499 8.954 -79.483 1.00 57.03 178 ARG A C 1
ATOM 1430 O O . ARG A 1 178 ? 70.444 8.241 -79.174 1.00 57.03 178 ARG A O 1
ATOM 1437 N N . LEU A 1 179 ? 69.146 10.028 -78.770 1.00 54.25 179 LEU A N 1
ATOM 1438 C CA . LEU A 1 179 ? 69.868 10.492 -77.574 1.00 54.25 179 LEU A CA 1
ATOM 1439 C C . LEU A 1 179 ? 69.484 9.739 -76.298 1.00 54.25 179 LEU A C 1
ATOM 1441 O O . LEU A 1 179 ? 70.293 9.638 -75.383 1.00 54.25 179 LEU A O 1
ATOM 1445 N N . MET A 1 180 ? 68.283 9.174 -76.255 1.00 54.06 180 MET A N 1
ATOM 1446 C CA . MET A 1 180 ? 67.766 8.492 -75.071 1.00 54.06 180 MET A CA 1
ATOM 1447 C C . MET A 1 180 ? 68.170 6.992 -74.993 1.00 54.06 180 MET A C 1
ATOM 1449 O O . MET A 1 180 ? 67.807 6.330 -74.030 1.00 54.06 180 MET A O 1
ATOM 1453 N N . LYS A 1 181 ? 68.973 6.470 -75.947 1.00 51.56 181 LYS A N 1
ATOM 1454 C CA . LYS A 1 181 ? 69.523 5.088 -75.981 1.00 51.56 181 LYS A CA 1
ATOM 1455 C C . LYS A 1 181 ? 70.897 4.936 -75.286 1.00 51.56 181 LYS A C 1
ATOM 1457 O O . LYS A 1 181 ? 71.836 4.378 -75.856 1.00 51.56 181 LYS A O 1
ATOM 1462 N N . ARG A 1 182 ? 71.077 5.478 -74.081 1.00 51.41 182 ARG A N 1
ATOM 1463 C CA . ARG A 1 182 ? 72.189 5.094 -73.182 1.00 51.41 182 ARG A CA 1
ATOM 1464 C C . ARG A 1 182 ? 71.570 4.404 -71.965 1.00 51.41 182 ARG A C 1
ATOM 1466 O O . ARG A 1 182 ? 70.553 4.923 -71.504 1.00 51.41 182 ARG A O 1
ATOM 1473 N N . PRO A 1 183 ? 72.129 3.288 -71.450 1.00 48.81 183 PRO A N 1
ATOM 1474 C CA . PRO A 1 183 ? 71.529 2.595 -70.318 1.00 48.81 183 PRO A CA 1
ATOM 1475 C C . PRO A 1 183 ? 71.509 3.546 -69.125 1.00 48.81 183 PRO A C 1
ATOM 1477 O O . PRO A 1 183 ? 72.524 4.145 -68.756 1.00 48.81 183 PRO A O 1
ATOM 1480 N N . GLN A 1 184 ? 70.301 3.773 -68.632 1.00 55.97 184 GLN A N 1
ATOM 1481 C CA . GLN A 1 184 ? 70.008 4.757 -67.614 1.00 55.97 184 GLN A CA 1
ATOM 1482 C C . GLN A 1 184 ? 70.311 4.152 -66.238 1.00 55.97 184 GLN A C 1
ATOM 1484 O O . GLN A 1 184 ? 70.045 2.986 -65.974 1.00 55.97 184 GLN A O 1
ATOM 1489 N N . ILE A 1 185 ? 70.833 5.004 -65.362 1.00 57.44 185 ILE A N 1
ATOM 1490 C CA . ILE A 1 185 ? 71.021 4.863 -63.910 1.00 57.44 185 ILE A CA 1
ATOM 1491 C C . ILE A 1 185 ? 70.000 3.938 -63.167 1.00 57.44 185 ILE A C 1
ATOM 1493 O O . ILE A 1 185 ? 70.432 3.257 -62.236 1.00 57.44 185 ILE A O 1
ATOM 1497 N N . PRO A 1 186 ? 68.704 3.828 -63.539 1.00 55.66 186 PRO A N 1
ATOM 1498 C CA . PRO A 1 186 ? 67.742 2.878 -62.958 1.00 55.66 186 PRO A CA 1
ATOM 1499 C C . PRO A 1 186 ? 68.140 1.391 -62.931 1.00 55.66 186 PRO A C 1
ATOM 1501 O O . PRO A 1 186 ? 68.007 0.790 -61.874 1.00 55.66 186 PRO A O 1
ATOM 1504 N N . GLU A 1 187 ? 68.720 0.797 -63.983 1.00 56.59 187 GLU A N 1
ATOM 1505 C CA . GLU A 1 187 ? 69.041 -0.655 -63.965 1.00 56.59 187 GLU A CA 1
ATOM 1506 C C . GLU A 1 187 ? 70.101 -1.025 -62.909 1.00 56.59 187 GLU A C 1
ATOM 1508 O O . GLU A 1 187 ? 70.118 -2.133 -62.374 1.00 56.59 187 GLU A O 1
ATOM 1513 N N . VAL A 1 188 ? 70.990 -0.083 -62.578 1.00 60.94 188 VAL A N 1
ATOM 1514 C CA . VAL A 1 188 ? 71.980 -0.248 -61.503 1.00 60.94 188 VAL A CA 1
ATOM 1515 C C . VAL A 1 188 ? 71.323 -0.077 -60.130 1.00 60.94 188 VAL A C 1
ATOM 1517 O O . VAL A 1 188 ? 71.753 -0.702 -59.164 1.00 60.94 188 VAL A O 1
ATOM 1520 N N . THR A 1 189 ? 70.263 0.730 -60.045 1.00 62.97 189 THR A N 1
ATOM 1521 C CA . THR A 1 189 ? 69.527 0.997 -58.801 1.00 62.97 189 THR A CA 1
ATOM 1522 C C . THR A 1 189 ? 68.672 -0.215 -58.419 1.00 62.97 189 THR A C 1
ATOM 1524 O O . THR A 1 189 ? 68.709 -0.637 -57.265 1.00 62.97 189 THR A O 1
ATOM 1527 N N . ASP A 1 190 ? 68.057 -0.872 -59.405 1.00 64.94 190 ASP A N 1
ATOM 1528 C CA . ASP A 1 190 ? 67.282 -2.106 -59.218 1.00 64.94 190 ASP A CA 1
ATOM 1529 C C . ASP A 1 190 ? 68.156 -3.261 -58.677 1.00 64.94 190 ASP A C 1
ATOM 1531 O O . ASP A 1 190 ? 67.742 -4.032 -57.807 1.00 64.94 190 ASP A O 1
ATOM 1535 N N . GLY A 1 191 ? 69.415 -3.351 -59.132 1.00 74.25 191 GLY A N 1
ATOM 1536 C CA . GLY A 1 191 ? 70.383 -4.335 -58.636 1.00 74.25 191 GLY A CA 1
ATOM 1537 C C . GLY A 1 191 ? 70.788 -4.117 -57.171 1.00 74.25 191 GLY A C 1
ATOM 1538 O O . GLY A 1 191 ? 70.934 -5.086 -56.419 1.00 74.25 191 GLY A O 1
ATOM 1539 N N . TYR A 1 192 ? 70.930 -2.859 -56.738 1.00 70.94 192 TYR A N 1
ATOM 1540 C CA . TYR A 1 192 ? 71.222 -2.524 -55.339 1.00 70.94 192 TYR A CA 1
ATOM 1541 C C . TYR A 1 192 ? 69.987 -2.666 -54.433 1.00 70.94 192 TYR A C 1
ATOM 1543 O O . TYR A 1 192 ? 70.129 -3.135 -53.302 1.00 70.94 192 TYR A O 1
ATOM 1551 N N . GLU A 1 193 ? 68.778 -2.365 -54.917 1.00 69.88 193 GLU A N 1
ATOM 1552 C CA . GLU A 1 193 ? 67.528 -2.612 -54.179 1.00 69.88 193 GLU A CA 1
ATOM 1553 C C . GLU A 1 193 ? 67.328 -4.099 -53.879 1.00 69.88 193 GLU A C 1
ATOM 1555 O O . GLU A 1 193 ? 66.973 -4.476 -52.758 1.00 69.88 193 GLU A O 1
ATOM 1560 N N . GLN A 1 194 ? 67.622 -4.972 -54.844 1.00 78.69 194 GLN A N 1
ATOM 1561 C CA . GLN A 1 194 ? 67.501 -6.412 -54.638 1.00 78.69 194 GLN A CA 1
ATOM 1562 C C . GLN A 1 194 ? 68.514 -6.939 -53.608 1.00 78.69 194 GLN A C 1
ATOM 1564 O O . GLN A 1 194 ? 68.201 -7.834 -52.819 1.00 78.69 194 GLN A O 1
ATOM 1569 N N . GLN A 1 195 ? 69.708 -6.345 -53.551 1.00 80.31 195 GLN A N 1
ATOM 1570 C CA . GLN A 1 195 ? 70.735 -6.690 -52.569 1.00 80.31 195 GLN A CA 1
ATOM 1571 C C . GLN A 1 195 ? 70.376 -6.205 -51.150 1.00 80.31 195 GLN A C 1
ATOM 1573 O O . GLN A 1 195 ? 70.593 -6.935 -50.180 1.00 80.31 195 GLN A O 1
ATOM 1578 N N . ILE A 1 196 ? 69.767 -5.020 -51.026 1.00 75.75 196 ILE A N 1
ATOM 1579 C CA . ILE A 1 196 ? 69.274 -4.471 -49.751 1.00 75.75 196 ILE A CA 1
ATOM 1580 C C . ILE A 1 196 ? 68.110 -5.312 -49.211 1.00 75.75 196 ILE A C 1
ATOM 1582 O O . ILE A 1 196 ? 68.093 -5.651 -48.026 1.00 75.75 196 ILE A O 1
ATOM 1586 N N . ASN A 1 197 ? 67.182 -5.724 -50.076 1.00 70.88 197 ASN A N 1
ATOM 1587 C CA . ASN A 1 197 ? 66.042 -6.553 -49.685 1.00 70.88 197 ASN A CA 1
ATOM 1588 C C . ASN A 1 197 ? 66.464 -7.948 -49.189 1.00 70.88 197 ASN A C 1
ATOM 1590 O O . ASN A 1 197 ? 65.895 -8.454 -48.220 1.00 70.88 197 ASN A O 1
ATOM 1594 N N . ASN A 1 198 ? 67.505 -8.542 -49.781 1.00 76.69 198 ASN A N 1
ATOM 1595 C CA . ASN A 1 198 ? 68.038 -9.834 -49.336 1.00 76.69 198 ASN A CA 1
ATOM 1596 C C . ASN A 1 198 ? 68.708 -9.747 -47.951 1.00 76.69 198 ASN A C 1
ATOM 1598 O O . ASN A 1 198 ? 68.426 -10.576 -47.084 1.00 76.69 198 ASN A O 1
ATOM 1602 N N . LEU A 1 199 ? 69.519 -8.711 -47.698 1.00 79.88 199 LEU A N 1
ATOM 1603 C CA . LEU A 1 199 ? 70.142 -8.486 -46.384 1.00 79.88 199 LEU A CA 1
ATOM 1604 C C . LEU A 1 199 ? 69.100 -8.192 -45.289 1.00 79.88 199 LEU A C 1
ATOM 1606 O O . LEU A 1 199 ? 69.220 -8.670 -44.162 1.00 79.88 199 LEU A O 1
ATOM 1610 N N . GLN A 1 200 ? 68.030 -7.460 -45.613 1.00 70.38 200 GLN A N 1
ATOM 1611 C CA . GLN A 1 200 ? 66.919 -7.226 -44.683 1.00 70.38 200 GLN A CA 1
ATOM 1612 C C . GLN A 1 200 ? 66.103 -8.495 -44.376 1.00 70.38 200 GLN A C 1
ATOM 1614 O O . GLN A 1 200 ? 65.482 -8.578 -43.311 1.00 70.38 200 GLN A O 1
ATOM 1619 N N . GLY A 1 201 ? 66.094 -9.477 -45.284 1.00 74.44 201 GLY A N 1
ATOM 1620 C CA . GLY A 1 201 ? 65.506 -10.800 -45.063 1.00 74.44 201 GLY A CA 1
ATOM 1621 C C . GLY A 1 201 ? 66.316 -11.645 -44.076 1.00 74.44 201 GLY A C 1
ATOM 1622 O O . GLY A 1 201 ? 65.743 -12.237 -43.162 1.00 74.44 201 GLY A O 1
ATOM 1623 N N . GLU A 1 202 ? 67.647 -11.631 -44.188 1.00 72.31 202 GLU A N 1
ATOM 1624 C CA . GLU A 1 202 ? 68.546 -12.331 -43.255 1.00 72.31 202 GLU A CA 1
ATOM 1625 C C . GLU A 1 202 ? 68.506 -11.737 -41.834 1.00 72.31 202 GLU A C 1
ATOM 1627 O O . GLU A 1 202 ? 68.507 -12.477 -40.844 1.00 72.31 202 GLU A O 1
ATOM 1632 N N . ILE A 1 203 ? 68.382 -10.410 -41.708 1.00 68.44 203 ILE A N 1
ATOM 1633 C CA . ILE A 1 203 ? 68.223 -9.735 -40.405 1.00 68.44 203 ILE A CA 1
ATOM 1634 C C . ILE A 1 203 ? 66.894 -10.130 -39.735 1.00 68.44 203 ILE A C 1
ATOM 1636 O O . ILE A 1 203 ? 66.849 -10.365 -38.529 1.00 68.44 203 ILE A O 1
ATOM 1640 N N . ARG A 1 204 ? 65.807 -10.267 -40.506 1.00 68.12 204 ARG A N 1
ATOM 1641 C CA . ARG A 1 204 ? 64.503 -10.711 -39.979 1.00 68.12 204 ARG A CA 1
ATOM 1642 C C . ARG A 1 204 ? 64.502 -12.184 -39.568 1.00 68.12 204 ARG A C 1
ATOM 1644 O O . ARG A 1 204 ? 63.915 -12.530 -38.546 1.00 68.12 204 ARG A O 1
ATOM 1651 N N . TYR A 1 205 ? 65.195 -13.039 -40.317 1.00 60.62 205 TYR A N 1
ATOM 1652 C CA . TYR A 1 205 ? 65.336 -14.455 -39.974 1.00 60.62 205 TYR A CA 1
ATOM 1653 C C . TYR A 1 205 ? 66.126 -14.652 -38.668 1.00 60.62 205 TYR A C 1
ATOM 1655 O O . TYR A 1 205 ? 65.696 -15.396 -37.791 1.00 60.62 205 TYR A O 1
ATOM 1663 N N . THR A 1 206 ? 67.225 -13.915 -38.481 1.00 56.25 206 THR A N 1
ATOM 1664 C CA . THR A 1 206 ? 68.050 -13.989 -37.258 1.00 56.25 206 THR A CA 1
ATOM 1665 C C . THR A 1 206 ? 67.399 -13.348 -36.026 1.00 56.25 206 THR A C 1
ATOM 1667 O O . THR A 1 206 ? 67.639 -13.805 -34.912 1.00 56.25 206 THR A O 1
ATOM 1670 N N . ALA A 1 207 ? 66.519 -12.355 -36.196 1.00 56.12 207 ALA A N 1
ATOM 1671 C CA . ALA A 1 207 ? 65.764 -11.747 -35.094 1.00 56.12 207 ALA A CA 1
ATOM 1672 C C . ALA A 1 207 ? 64.681 -12.664 -34.487 1.00 56.12 207 ALA A C 1
ATOM 1674 O O . ALA A 1 207 ? 64.207 -12.402 -33.382 1.00 56.12 207 ALA A O 1
ATOM 1675 N N . THR A 1 208 ? 64.289 -13.734 -35.188 1.00 52.47 208 THR A N 1
ATOM 1676 C CA . THR A 1 208 ? 63.191 -14.622 -34.762 1.00 52.47 208 THR A CA 1
ATOM 1677 C C . THR A 1 208 ? 63.677 -15.791 -33.885 1.00 52.47 208 THR A C 1
ATOM 1679 O O . THR A 1 208 ? 62.874 -16.408 -33.188 1.00 52.47 208 THR A O 1
ATOM 1682 N N . GLU A 1 209 ? 64.989 -16.060 -33.825 1.00 43.56 209 GLU A N 1
ATOM 1683 C CA . GLU A 1 209 ? 65.582 -17.096 -32.963 1.00 43.56 209 GLU A CA 1
ATOM 1684 C C . GLU A 1 209 ? 66.457 -16.514 -31.837 1.00 43.56 209 GLU A C 1
ATOM 1686 O O . GLU A 1 209 ? 67.665 -16.726 -31.796 1.00 43.56 209 GLU A O 1
ATOM 1691 N N . LEU A 1 210 ? 65.853 -15.819 -30.865 1.00 40.88 210 LEU A N 1
ATOM 1692 C CA . LEU A 1 210 ? 66.445 -15.650 -29.529 1.00 40.88 210 LEU A CA 1
ATOM 1693 C C . LEU A 1 210 ? 65.359 -15.753 -28.438 1.00 40.88 210 LEU A C 1
ATOM 1695 O O . LEU A 1 210 ? 64.364 -15.028 -28.493 1.00 40.88 210 LEU A O 1
ATOM 1699 N N . PRO A 1 211 ? 65.512 -16.643 -27.438 1.00 44.31 211 PRO A N 1
ATOM 1700 C CA . PRO A 1 211 ? 64.474 -16.904 -26.451 1.00 44.31 211 PRO A CA 1
ATOM 1701 C C . PRO A 1 211 ? 64.467 -15.873 -25.313 1.00 44.31 211 PRO A C 1
ATOM 1703 O O . PRO A 1 211 ? 65.500 -15.526 -24.743 1.00 44.31 211 PRO A O 1
ATOM 1706 N N . ILE A 1 212 ? 63.245 -15.445 -24.985 1.00 53.72 212 ILE A N 1
ATOM 1707 C CA . ILE A 1 212 ? 62.714 -14.957 -23.703 1.00 53.72 212 ILE A CA 1
ATOM 1708 C C . ILE A 1 212 ? 63.755 -14.866 -22.572 1.00 53.72 212 ILE A C 1
ATOM 1710 O O . ILE A 1 212 ? 64.120 -15.875 -21.973 1.00 53.72 212 ILE A O 1
ATOM 1714 N N . ASN A 1 213 ? 64.122 -13.642 -22.183 1.00 35.56 213 ASN A N 1
ATOM 1715 C CA . ASN A 1 213 ? 64.481 -13.356 -20.795 1.00 35.56 213 ASN A CA 1
ATOM 1716 C C . ASN A 1 213 ? 64.167 -11.903 -20.418 1.00 35.56 213 ASN A C 1
ATOM 1718 O O . ASN A 1 213 ? 64.442 -10.966 -21.163 1.00 35.56 213 ASN A O 1
ATOM 1722 N N . GLY A 1 214 ? 63.498 -11.762 -19.274 1.00 43.00 214 GLY A N 1
ATOM 1723 C CA . GLY A 1 214 ? 62.652 -10.624 -18.941 1.00 43.00 214 GLY A CA 1
ATOM 1724 C C . GLY A 1 214 ? 63.349 -9.310 -18.613 1.00 43.00 214 GLY A C 1
ATOM 1725 O O . GLY A 1 214 ? 64.540 -9.255 -18.317 1.00 43.00 214 GLY A O 1
ATOM 1726 N N . ARG A 1 215 ? 62.529 -8.254 -18.588 1.00 33.47 215 ARG A N 1
ATOM 1727 C CA . ARG A 1 215 ? 62.740 -7.026 -17.814 1.00 33.47 215 ARG A CA 1
ATOM 1728 C C . ARG A 1 215 ? 61.443 -6.217 -17.757 1.00 33.47 215 ARG A C 1
ATOM 1730 O O . ARG A 1 215 ? 60.975 -5.696 -18.757 1.00 33.47 215 ARG A O 1
ATOM 1737 N N . THR A 1 216 ? 60.860 -6.213 -16.559 1.00 34.22 216 THR A N 1
ATOM 1738 C CA . THR A 1 216 ? 60.215 -5.076 -15.880 1.00 34.22 216 THR A CA 1
ATOM 1739 C C . THR A 1 216 ? 59.791 -3.905 -16.770 1.00 34.22 216 THR A C 1
ATOM 1741 O O . THR A 1 216 ? 60.616 -3.072 -17.142 1.00 34.22 216 THR A O 1
ATOM 1744 N N . CYS A 1 217 ? 58.486 -3.807 -17.025 1.00 27.80 217 CYS A N 1
ATOM 1745 C CA . CYS A 1 217 ? 57.870 -2.610 -17.581 1.00 27.80 217 CYS A CA 1
ATOM 1746 C C . CYS A 1 217 ? 57.843 -1.541 -16.481 1.00 27.80 217 CYS A C 1
ATOM 1748 O O . CYS A 1 217 ? 57.027 -1.613 -15.563 1.00 27.80 217 CYS A O 1
ATOM 1750 N N . SER A 1 218 ? 58.796 -0.611 -16.537 1.00 36.66 218 SER A N 1
ATOM 1751 C CA . SER A 1 218 ? 58.740 0.620 -15.759 1.00 36.66 218 SER A CA 1
ATOM 1752 C C . SER A 1 218 ? 57.723 1.552 -16.407 1.00 36.66 218 SER A C 1
ATOM 1754 O O . SER A 1 218 ? 57.654 1.655 -17.632 1.00 36.66 218 SER A O 1
ATOM 1756 N N . GLU A 1 219 ? 56.929 2.183 -15.555 1.00 43.25 219 GLU A N 1
ATOM 1757 C CA . GLU A 1 219 ? 56.096 3.341 -15.846 1.00 43.25 219 GLU A CA 1
ATOM 1758 C C . GLU A 1 219 ? 56.904 4.401 -16.612 1.00 43.25 219 GLU A C 1
ATOM 1760 O O . GLU A 1 219 ? 57.979 4.766 -16.148 1.00 43.25 219 GLU A O 1
ATOM 1765 N N . GLU A 1 220 ? 56.404 4.878 -17.758 1.00 38.03 220 GLU A N 1
ATOM 1766 C CA . GLU A 1 220 ? 56.211 6.314 -18.033 1.00 38.03 220 GLU A CA 1
ATOM 1767 C C . GLU A 1 220 ? 55.582 6.578 -19.418 1.00 38.03 220 GLU A C 1
ATOM 1769 O O . GLU A 1 220 ? 56.056 6.134 -20.458 1.00 38.03 220 GLU A O 1
ATOM 1774 N N . SER A 1 221 ? 54.460 7.302 -19.348 1.00 45.47 221 SER A N 1
ATOM 1775 C CA . SER A 1 221 ? 53.768 8.140 -20.336 1.00 45.47 221 SER A CA 1
ATOM 1776 C C . SER A 1 221 ? 53.723 7.735 -21.818 1.00 45.47 221 SER A C 1
ATOM 1778 O O . SER A 1 221 ? 54.611 8.057 -22.604 1.00 45.47 221 SER A O 1
ATOM 1780 N N . LEU A 1 222 ? 52.546 7.269 -22.240 1.00 41.09 222 LEU A N 1
ATOM 1781 C CA . LEU A 1 222 ? 51.930 7.798 -23.457 1.00 41.09 222 LEU A CA 1
ATOM 1782 C C . LEU A 1 222 ? 50.626 8.491 -23.056 1.00 41.09 222 LEU A C 1
ATOM 1784 O O . LEU A 1 222 ? 49.593 7.853 -22.842 1.00 41.09 222 LEU A O 1
ATOM 1788 N N . ASP A 1 223 ? 50.722 9.811 -22.897 1.00 48.72 223 ASP A N 1
ATOM 1789 C CA . ASP A 1 223 ? 49.578 10.712 -22.829 1.00 48.72 223 ASP A CA 1
ATOM 1790 C C . ASP A 1 223 ? 48.864 10.695 -24.184 1.00 48.72 223 ASP A C 1
ATOM 1792 O O . ASP A 1 223 ? 49.254 11.366 -25.137 1.00 48.72 223 ASP A O 1
ATOM 1796 N N . LEU A 1 224 ? 47.805 9.890 -24.268 1.00 48.09 224 LEU A N 1
ATOM 1797 C CA . LEU A 1 224 ? 46.789 10.001 -25.307 1.00 48.09 224 LEU A CA 1
ATOM 1798 C C . LEU A 1 224 ? 45.612 10.774 -24.718 1.00 48.09 224 LEU A C 1
ATOM 1800 O O . LEU A 1 224 ? 44.784 10.241 -23.973 1.00 48.09 224 LEU A O 1
ATOM 1804 N N . ASP A 1 225 ? 45.563 12.053 -25.072 1.00 44.66 225 ASP A N 1
ATOM 1805 C CA . ASP A 1 225 ? 44.637 13.081 -24.592 1.00 44.66 225 ASP A CA 1
ATOM 1806 C C . ASP A 1 225 ? 43.205 12.922 -25.162 1.00 44.66 225 ASP A C 1
ATOM 1808 O O . ASP A 1 225 ? 42.515 13.872 -25.526 1.00 44.66 225 ASP A O 1
ATOM 1812 N N . ALA A 1 226 ? 42.737 11.673 -25.257 1.00 52.03 226 ALA A N 1
ATOM 1813 C CA . ALA A 1 226 ? 41.434 11.302 -25.796 1.00 52.03 226 ALA A CA 1
ATOM 1814 C C . ALA A 1 226 ? 40.802 10.090 -25.076 1.00 52.03 226 ALA A C 1
ATOM 1816 O O . ALA A 1 226 ? 40.263 9.200 -25.726 1.00 52.03 226 ALA A O 1
ATOM 1817 N N . SER A 1 227 ? 40.828 10.006 -23.735 1.00 55.66 227 SER A N 1
ATOM 1818 C CA . SER A 1 227 ? 39.873 9.137 -22.998 1.00 55.66 227 SER A CA 1
ATOM 1819 C C . SER A 1 227 ? 39.713 9.305 -21.466 1.00 55.66 227 SER A C 1
ATOM 1821 O O . SER A 1 227 ? 39.495 8.310 -20.764 1.00 55.66 227 SER A O 1
ATOM 1823 N N . PRO A 1 228 ? 39.695 10.519 -20.874 1.00 54.69 228 PRO A N 1
ATOM 1824 C CA . PRO A 1 228 ? 39.278 10.668 -19.470 1.00 54.69 228 PRO A CA 1
ATOM 1825 C C . PRO A 1 228 ? 37.859 10.125 -19.212 1.00 54.69 228 PRO A C 1
ATOM 1827 O O . PRO A 1 228 ? 37.586 9.535 -18.166 1.00 54.69 228 PRO A O 1
ATOM 1830 N N . ASN A 1 229 ? 36.965 10.274 -20.196 1.00 58.16 229 ASN A N 1
ATOM 1831 C CA . ASN A 1 229 ? 35.547 9.941 -20.068 1.00 58.16 229 ASN A CA 1
ATOM 1832 C C . ASN A 1 229 ? 35.280 8.423 -20.092 1.00 58.16 229 ASN A C 1
ATOM 1834 O O . ASN A 1 229 ? 34.531 7.920 -19.260 1.00 58.16 229 ASN A O 1
ATOM 1838 N N . TYR A 1 230 ? 35.949 7.659 -20.965 1.00 63.91 230 TYR A N 1
ATOM 1839 C CA . TYR A 1 230 ? 35.816 6.194 -20.979 1.00 63.91 230 TYR A CA 1
ATOM 1840 C C . TYR A 1 230 ? 36.441 5.543 -19.743 1.00 63.91 230 TYR A C 1
ATOM 1842 O O . TYR A 1 230 ? 35.854 4.628 -19.170 1.00 63.91 230 TYR A O 1
ATOM 1850 N N . LYS A 1 231 ? 37.588 6.046 -19.267 1.00 80.81 231 LYS A N 1
ATOM 1851 C CA . LYS A 1 231 ? 38.216 5.560 -18.028 1.00 80.81 231 LYS A CA 1
ATOM 1852 C C . LYS A 1 231 ? 37.342 5.844 -16.801 1.00 80.81 231 LYS A C 1
ATOM 1854 O O . LYS A 1 231 ? 37.210 4.980 -15.934 1.00 80.81 231 LYS A O 1
ATOM 1859 N N . ALA A 1 232 ? 36.717 7.021 -16.736 1.00 80.12 232 ALA A N 1
ATOM 1860 C CA . ALA A 1 232 ? 35.758 7.364 -15.686 1.00 80.12 232 ALA A CA 1
ATOM 1861 C C . ALA A 1 232 ? 34.483 6.507 -15.765 1.00 80.12 232 ALA A C 1
ATOM 1863 O O . ALA A 1 232 ? 34.016 6.008 -14.742 1.00 80.12 232 ALA A O 1
ATOM 1864 N N . LEU A 1 233 ? 33.963 6.269 -16.972 1.00 86.69 233 LEU A N 1
ATOM 1865 C CA . LEU A 1 233 ? 32.786 5.433 -17.198 1.00 86.69 233 LEU A CA 1
ATOM 1866 C C . LEU A 1 233 ? 33.039 3.973 -16.797 1.00 86.69 233 LEU A C 1
ATOM 1868 O O . LEU A 1 233 ? 32.234 3.392 -16.071 1.00 86.69 233 LEU A O 1
ATOM 1872 N N . LEU A 1 234 ? 34.178 3.399 -17.188 1.00 86.56 234 LEU A N 1
ATOM 1873 C CA . LEU A 1 234 ? 34.571 2.044 -16.793 1.00 86.56 234 LEU A CA 1
ATOM 1874 C C . LEU A 1 234 ? 34.729 1.917 -15.274 1.00 86.56 234 LEU A C 1
ATOM 1876 O O . LEU A 1 234 ? 34.199 0.973 -14.690 1.00 86.56 234 LEU A O 1
ATOM 1880 N N . LYS A 1 235 ? 35.362 2.899 -14.615 1.00 88.38 235 LYS A N 1
ATOM 1881 C CA . LYS A 1 235 ? 35.427 2.947 -13.145 1.00 88.38 235 LYS A CA 1
ATOM 1882 C C . LYS A 1 235 ? 34.037 3.043 -12.512 1.00 88.38 235 LYS A C 1
ATOM 1884 O O . LYS A 1 235 ? 33.774 2.345 -11.540 1.00 88.38 235 LYS A O 1
ATOM 1889 N N . SER A 1 236 ? 33.129 3.837 -13.083 1.00 87.69 236 SER A N 1
ATOM 1890 C CA . SER A 1 236 ? 31.756 3.958 -12.577 1.00 87.69 236 SER A CA 1
ATOM 1891 C C . SER A 1 236 ? 30.970 2.646 -12.684 1.00 87.69 236 SER A C 1
ATOM 1893 O O . SER A 1 236 ? 30.276 2.268 -11.742 1.00 87.69 236 SER A O 1
ATOM 1895 N N . TYR A 1 237 ? 31.127 1.897 -13.783 1.00 88.81 237 TYR A N 1
ATOM 1896 C CA . TYR A 1 237 ? 30.507 0.579 -13.928 1.00 88.81 237 TYR A CA 1
ATOM 1897 C C . TYR A 1 237 ? 31.131 -0.449 -12.987 1.00 88.81 237 TYR A C 1
ATOM 1899 O O . TYR A 1 237 ? 30.417 -1.269 -12.413 1.00 88.81 237 TYR A O 1
ATOM 1907 N N . GLN A 1 238 ? 32.445 -0.388 -12.780 1.00 93.81 238 GLN A N 1
ATOM 1908 C CA . GLN A 1 238 ? 33.137 -1.251 -11.831 1.00 93.81 238 GLN A CA 1
ATOM 1909 C C . GLN A 1 238 ? 32.660 -1.010 -10.387 1.00 93.81 238 GLN A C 1
ATOM 1911 O O . GLN A 1 238 ? 32.380 -1.978 -9.676 1.00 93.81 238 GLN A O 1
ATOM 1916 N N . GLU A 1 239 ? 32.495 0.253 -9.981 1.00 91.75 239 GLU A N 1
ATOM 1917 C CA . GLU A 1 239 ? 31.954 0.629 -8.668 1.00 91.75 239 GLU A CA 1
ATOM 1918 C C . GLU A 1 239 ? 30.490 0.188 -8.530 1.00 91.75 239 GLU A C 1
ATOM 1920 O O . GLU A 1 239 ? 30.126 -0.458 -7.552 1.00 91.75 239 GLU A O 1
ATOM 1925 N N . GLN A 1 240 ? 29.664 0.404 -9.560 1.00 89.00 240 GLN A N 1
ATOM 1926 C CA . GLN A 1 240 ? 28.262 -0.023 -9.553 1.00 89.00 240 GLN A CA 1
ATOM 1927 C C . GLN A 1 240 ? 28.119 -1.551 -9.435 1.00 89.00 240 GLN A C 1
ATOM 1929 O O . GLN A 1 240 ? 27.218 -2.054 -8.764 1.00 89.00 240 GLN A O 1
ATOM 1934 N N . MET A 1 241 ? 29.006 -2.323 -10.068 1.00 84.56 241 MET A N 1
ATOM 1935 C CA . MET A 1 241 ? 29.021 -3.786 -9.945 1.00 84.56 241 MET A CA 1
ATOM 1936 C C . MET A 1 241 ? 29.529 -4.261 -8.581 1.00 84.56 241 MET A C 1
ATOM 1938 O O . MET A 1 241 ? 29.201 -5.369 -8.154 1.00 84.56 241 MET A O 1
ATOM 1942 N N . LYS A 1 242 ? 30.340 -3.458 -7.890 1.00 94.75 242 LYS A N 1
ATOM 1943 C CA . LYS A 1 242 ? 30.757 -3.717 -6.509 1.00 94.75 242 LYS A CA 1
ATOM 1944 C C . LYS A 1 242 ? 29.617 -3.412 -5.531 1.00 94.75 242 LYS A C 1
ATOM 1946 O O . LYS A 1 242 ? 29.239 -4.298 -4.774 1.00 94.75 242 LYS A O 1
ATOM 1951 N N . GLU A 1 243 ? 28.978 -2.252 -5.655 1.00 94.19 243 GLU A N 1
ATOM 1952 C CA . GLU A 1 243 ? 27.820 -1.854 -4.843 1.00 94.19 243 GLU A CA 1
ATOM 1953 C C . GLU A 1 243 ? 26.649 -2.842 -4.990 1.00 94.19 243 GLU A C 1
ATOM 1955 O O . GLU A 1 243 ? 26.056 -3.278 -4.004 1.00 94.19 243 GLU A O 1
ATOM 1960 N N . ARG A 1 244 ? 26.339 -3.288 -6.219 1.00 91.69 244 ARG A N 1
ATOM 1961 C CA . ARG A 1 244 ? 25.307 -4.320 -6.431 1.00 91.69 244 ARG A CA 1
ATOM 1962 C C . ARG A 1 244 ? 25.649 -5.651 -5.763 1.00 91.69 244 ARG A C 1
ATOM 1964 O O . ARG A 1 244 ? 24.732 -6.330 -5.305 1.00 91.69 244 ARG A O 1
ATOM 1971 N N . ARG A 1 245 ? 26.929 -6.035 -5.718 1.00 95.06 245 ARG A N 1
ATOM 1972 C CA . ARG A 1 245 ? 27.369 -7.257 -5.026 1.00 95.06 245 ARG A CA 1
ATOM 1973 C C . ARG A 1 245 ? 27.191 -7.126 -3.517 1.00 95.06 245 ARG A C 1
ATOM 1975 O O . ARG A 1 245 ? 26.585 -8.006 -2.919 1.00 95.06 245 ARG A O 1
ATOM 1982 N N . GLU A 1 246 ? 27.614 -6.009 -2.934 1.00 95.31 246 GLU A N 1
ATOM 1983 C CA . GLU A 1 246 ? 27.456 -5.736 -1.499 1.00 95.31 246 GLU A CA 1
ATOM 1984 C C . GLU A 1 246 ? 25.973 -5.707 -1.083 1.00 95.31 246 GLU A C 1
ATOM 1986 O O . GLU A 1 246 ? 25.586 -6.345 -0.100 1.00 95.31 246 GLU A O 1
ATOM 1991 N N . ASN A 1 247 ? 25.115 -5.070 -1.887 1.00 93.62 247 ASN A N 1
ATOM 1992 C CA . ASN A 1 247 ? 23.664 -5.063 -1.673 1.00 93.62 247 ASN A CA 1
ATOM 1993 C C . ASN A 1 247 ? 23.051 -6.467 -1.776 1.00 93.62 247 ASN A C 1
ATOM 1995 O O . ASN A 1 247 ? 22.195 -6.835 -0.970 1.00 93.62 247 ASN A O 1
ATOM 1999 N N . HIS A 1 248 ? 23.482 -7.273 -2.750 1.00 94.31 248 HIS A N 1
ATOM 2000 C CA . HIS A 1 248 ? 23.025 -8.655 -2.877 1.00 94.31 248 HIS A CA 1
ATOM 2001 C C . HIS A 1 248 ? 23.425 -9.494 -1.656 1.00 94.31 248 HIS A C 1
ATOM 2003 O O . HIS A 1 248 ? 22.592 -10.210 -1.102 1.00 94.31 248 HIS A O 1
ATOM 2009 N N . GLU A 1 249 ? 24.667 -9.368 -1.188 1.00 95.19 249 GLU A N 1
ATOM 2010 C CA . GLU A 1 249 ? 25.144 -10.044 0.022 1.00 95.19 249 GLU A CA 1
ATOM 2011 C C . GLU A 1 249 ? 24.375 -9.607 1.274 1.00 95.19 249 GLU A C 1
ATOM 2013 O O . GLU A 1 249 ? 24.067 -10.438 2.132 1.00 95.19 249 GLU A O 1
ATOM 2018 N N . GLN A 1 250 ? 24.022 -8.323 1.381 1.00 95.19 250 GLN A N 1
ATOM 2019 C CA . GLN A 1 250 ? 23.185 -7.826 2.468 1.00 95.19 250 GLN A CA 1
ATOM 2020 C C . GLN A 1 250 ? 21.779 -8.425 2.431 1.00 95.19 250 GLN A C 1
ATOM 2022 O O . GLN A 1 250 ? 21.328 -8.966 3.439 1.00 95.19 250 GLN A O 1
ATOM 2027 N N . LEU A 1 251 ? 21.119 -8.408 1.273 1.00 93.25 251 LEU A N 1
ATOM 2028 C CA . LEU A 1 251 ? 19.796 -9.015 1.114 1.00 93.25 251 LEU A CA 1
ATOM 2029 C C . LEU A 1 251 ? 19.820 -10.518 1.415 1.00 93.25 251 LEU A C 1
ATOM 2031 O O . LEU A 1 251 ? 18.878 -11.045 2.003 1.00 93.25 251 LEU A O 1
ATOM 2035 N N . MET A 1 252 ? 20.902 -11.216 1.063 1.00 93.56 252 MET A N 1
ATOM 2036 C CA . MET A 1 252 ? 21.078 -12.632 1.396 1.00 93.56 252 MET A CA 1
ATOM 2037 C C . MET A 1 252 ? 21.220 -12.864 2.907 1.00 93.56 252 MET A C 1
ATOM 2039 O O . MET A 1 252 ? 20.649 -13.828 3.425 1.00 93.56 252 MET A O 1
ATOM 2043 N N . ARG A 1 253 ? 21.923 -11.977 3.625 1.00 94.56 253 ARG A N 1
ATOM 2044 C CA . ARG A 1 253 ? 22.007 -11.996 5.098 1.00 94.56 253 ARG A CA 1
ATOM 2045 C C . ARG A 1 253 ? 20.652 -11.721 5.754 1.00 94.56 253 ARG A C 1
ATOM 2047 O O . ARG A 1 253 ? 20.266 -12.429 6.677 1.00 94.56 253 ARG A O 1
ATOM 2054 N N . GLU A 1 254 ? 19.900 -10.747 5.256 1.00 94.06 254 GLU A N 1
ATOM 2055 C CA . GLU A 1 254 ? 18.556 -10.448 5.767 1.00 94.06 254 GLU A CA 1
ATOM 2056 C C . GLU A 1 254 ? 17.587 -11.611 5.505 1.00 94.06 254 GLU A C 1
ATOM 2058 O O . GLU A 1 254 ? 16.831 -12.009 6.389 1.00 94.06 254 GLU A O 1
ATOM 2063 N N . ASN A 1 255 ? 17.644 -12.232 4.323 1.00 90.06 255 ASN A N 1
ATOM 2064 C CA . ASN A 1 255 ? 16.792 -13.377 4.000 1.00 90.06 255 ASN A CA 1
ATOM 2065 C C . ASN A 1 255 ? 17.099 -14.590 4.890 1.00 90.06 255 ASN A C 1
ATOM 2067 O O . ASN A 1 255 ? 16.178 -15.280 5.330 1.00 90.06 255 ASN A O 1
ATOM 2071 N N . SER A 1 256 ? 18.378 -14.855 5.177 1.00 92.69 256 SER A N 1
ATOM 2072 C CA . SER A 1 256 ? 18.761 -15.942 6.083 1.00 92.69 256 SER A CA 1
ATOM 2073 C C . SER A 1 256 ? 18.314 -15.666 7.521 1.00 92.69 256 SER A C 1
ATOM 2075 O O . SER A 1 256 ? 17.797 -16.575 8.173 1.00 92.69 256 SER A O 1
ATOM 2077 N N . GLN A 1 257 ? 18.400 -14.414 7.981 1.00 93.38 257 GLN A N 1
ATOM 2078 C CA . GLN A 1 257 ? 17.891 -13.994 9.286 1.00 93.38 257 GLN A CA 1
ATOM 2079 C C . GLN A 1 257 ? 16.366 -14.144 9.386 1.00 93.38 257 GLN A C 1
ATOM 2081 O O . GLN A 1 257 ? 15.875 -14.767 10.325 1.00 93.38 257 GLN A O 1
ATOM 2086 N N . ILE A 1 258 ? 15.613 -13.682 8.382 1.00 90.19 258 ILE A N 1
ATOM 2087 C CA . ILE A 1 258 ? 14.150 -13.840 8.332 1.00 90.19 258 ILE A CA 1
ATOM 2088 C C . ILE A 1 258 ? 13.763 -15.324 8.340 1.00 90.19 258 ILE A C 1
ATOM 2090 O O . ILE A 1 258 ? 12.818 -15.720 9.019 1.00 90.19 258 ILE A O 1
ATOM 2094 N N . ARG A 1 259 ? 14.498 -16.181 7.621 1.00 86.19 259 ARG A N 1
ATOM 2095 C CA . ARG A 1 259 ? 14.264 -17.634 7.653 1.00 86.19 259 ARG A CA 1
ATOM 2096 C C . ARG A 1 259 ? 14.522 -18.232 9.035 1.00 86.19 259 ARG A C 1
ATOM 2098 O O . ARG A 1 259 ? 13.743 -19.080 9.464 1.00 86.19 259 ARG A O 1
ATOM 2105 N N . ALA A 1 260 ? 15.564 -17.787 9.736 1.00 88.00 260 ALA A N 1
ATOM 2106 C CA . ALA A 1 260 ? 15.834 -18.213 11.106 1.00 88.00 260 ALA A CA 1
ATOM 2107 C C . ALA A 1 260 ? 14.727 -17.755 12.076 1.00 88.00 260 ALA A C 1
ATOM 2109 O O . ALA A 1 260 ? 14.269 -18.544 12.899 1.00 88.00 260 ALA A O 1
ATOM 2110 N N . GLU A 1 261 ? 14.228 -16.523 11.938 1.00 86.00 261 GLU A N 1
ATOM 2111 C CA . GLU A 1 261 ? 13.096 -16.005 12.724 1.00 86.00 261 GLU A CA 1
ATOM 2112 C C . GLU A 1 261 ? 11.779 -16.734 12.432 1.00 86.00 261 GLU A C 1
ATOM 2114 O O . GLU A 1 261 ? 10.961 -16.944 13.326 1.00 86.00 261 GLU A O 1
ATOM 2119 N N . LEU A 1 262 ? 11.553 -17.148 11.184 1.00 79.88 262 LEU A N 1
ATOM 2120 C CA . LEU A 1 262 ? 10.393 -17.963 10.826 1.00 79.88 262 LEU A CA 1
ATOM 2121 C C . LEU A 1 262 ? 10.483 -19.372 11.421 1.00 79.88 262 LEU A C 1
ATOM 2123 O O . LEU A 1 262 ? 9.457 -19.917 11.820 1.00 79.88 262 LEU A O 1
ATOM 2127 N N . ALA A 1 263 ? 11.687 -19.940 11.518 1.00 77.62 263 ALA A N 1
ATOM 2128 C CA . ALA A 1 263 ? 11.913 -21.261 12.100 1.00 77.62 263 ALA A CA 1
ATOM 2129 C C . ALA A 1 263 ? 11.761 -21.293 13.633 1.00 77.62 263 ALA A C 1
ATOM 2131 O O . ALA A 1 263 ? 11.470 -22.349 14.188 1.00 77.62 263 ALA A O 1
ATOM 2132 N N . THR A 1 264 ? 11.932 -20.162 14.327 1.00 78.56 264 THR A N 1
ATOM 2133 C CA . THR A 1 264 ? 11.754 -20.068 15.790 1.00 78.56 264 THR A CA 1
ATOM 2134 C C . THR A 1 264 ? 10.315 -19.774 16.217 1.00 78.56 264 THR A C 1
ATOM 2136 O O . THR A 1 264 ? 10.008 -19.805 17.411 1.00 78.56 264 THR A O 1
ATOM 2139 N N . ARG A 1 265 ? 9.405 -19.498 15.273 1.00 79.75 265 ARG A N 1
ATOM 2140 C CA . ARG A 1 265 ? 7.991 -19.264 15.588 1.00 79.75 265 ARG A CA 1
ATOM 2141 C C . ARG A 1 265 ? 7.252 -20.587 15.827 1.00 79.75 265 ARG A C 1
ATOM 2143 O O . ARG A 1 265 ? 7.371 -21.489 15.000 1.00 79.75 265 ARG A O 1
ATOM 2150 N N . PRO A 1 266 ? 6.421 -20.683 16.885 1.00 65.75 266 PRO A N 1
ATOM 2151 C CA . PRO A 1 266 ? 5.599 -21.864 17.130 1.00 65.75 266 PRO A CA 1
ATOM 2152 C C . PRO A 1 266 ? 4.694 -22.164 15.936 1.00 65.75 266 PRO A C 1
ATOM 2154 O O . PRO A 1 266 ? 4.019 -21.265 15.416 1.00 65.75 266 PRO A O 1
ATOM 2157 N N . SER A 1 267 ? 4.651 -23.427 15.513 1.00 72.50 267 SER A N 1
ATOM 2158 C CA . SER A 1 267 ? 3.802 -23.829 14.394 1.00 72.50 267 SER A CA 1
ATOM 2159 C C . SER A 1 267 ? 2.318 -23.677 14.755 1.00 72.50 267 SER A C 1
ATOM 2161 O O . SER A 1 267 ? 1.903 -23.783 15.912 1.00 72.50 267 SER A O 1
ATOM 2163 N N . VAL A 1 268 ? 1.458 -23.451 13.757 1.00 71.44 268 VAL A N 1
ATOM 2164 C CA . VAL A 1 268 ? -0.001 -23.343 13.976 1.00 71.44 268 VAL A CA 1
ATOM 2165 C C . VAL A 1 268 ? -0.561 -24.611 14.642 1.00 71.44 268 VAL A C 1
ATOM 2167 O O . VAL A 1 268 ? -1.547 -24.543 15.376 1.00 71.44 268 VAL A O 1
ATOM 2170 N N . GLN A 1 269 ? 0.072 -25.764 14.417 1.00 71.50 269 GLN A N 1
ATOM 2171 C CA . GLN A 1 269 ? -0.279 -27.033 15.051 1.00 71.50 269 GLN A CA 1
ATOM 2172 C C . GLN A 1 269 ? 0.120 -27.070 16.534 1.00 71.50 269 GLN A C 1
ATOM 2174 O O . GLN A 1 269 ? -0.700 -27.469 17.358 1.00 71.50 269 GLN A O 1
ATOM 2179 N N . GLU A 1 270 ? 1.303 -26.572 16.902 1.00 76.69 270 GLU A N 1
ATOM 2180 C CA . GLU A 1 270 ? 1.725 -26.428 18.307 1.00 76.69 270 GLU A CA 1
ATOM 2181 C C . GLU A 1 270 ? 0.832 -25.453 19.078 1.00 76.69 270 GLU A C 1
ATOM 2183 O O . GLU A 1 270 ? 0.440 -25.723 20.211 1.00 76.69 270 GLU A O 1
ATOM 2188 N N . LEU A 1 271 ? 0.429 -24.349 18.447 1.00 73.44 271 LEU A N 1
ATOM 2189 C CA . LEU A 1 271 ? -0.509 -23.388 19.032 1.00 73.44 271 LEU A CA 1
ATOM 2190 C C . LEU A 1 271 ? -1.898 -24.007 19.259 1.00 73.44 271 LEU A C 1
ATOM 2192 O O . LEU A 1 271 ? -2.545 -23.734 20.272 1.00 73.44 271 LEU A O 1
ATOM 2196 N N . LYS A 1 272 ? -2.358 -24.863 18.338 1.00 77.69 272 LYS A N 1
ATOM 2197 C CA . LYS A 1 272 ? -3.604 -25.631 18.489 1.00 77.69 272 LYS A CA 1
ATOM 2198 C C . LYS A 1 272 ? -3.499 -26.667 19.607 1.00 77.69 272 LYS A C 1
ATOM 2200 O O . LYS A 1 272 ? -4.418 -26.760 20.417 1.00 77.69 272 LYS A O 1
ATOM 2205 N N . LEU A 1 273 ? -2.383 -27.392 19.682 1.00 80.44 273 LEU A N 1
ATOM 2206 C CA . LEU A 1 273 ? -2.123 -28.370 20.736 1.00 80.44 273 LEU A CA 1
ATOM 2207 C C . LEU A 1 273 ? -2.073 -27.696 22.112 1.00 80.44 273 LEU A C 1
ATOM 2209 O O . LEU A 1 273 ? -2.739 -28.152 23.037 1.00 80.44 273 LEU A O 1
ATOM 2213 N N . CYS A 1 274 ? -1.365 -26.570 22.222 1.00 73.69 274 CYS A N 1
ATOM 2214 C CA . CYS A 1 274 ? -1.277 -25.786 23.448 1.00 73.69 274 CYS A CA 1
ATOM 2215 C C . CYS A 1 274 ? -2.670 -25.315 23.895 1.00 73.69 274 CYS A C 1
ATOM 2217 O O . CYS A 1 274 ? -3.066 -25.586 25.024 1.00 73.69 274 CYS A O 1
ATOM 2219 N N . LYS A 1 275 ? -3.488 -24.762 22.984 1.00 79.00 275 LYS A N 1
ATOM 2220 C CA . LYS A 1 275 ? -4.891 -24.395 23.271 1.00 79.00 275 LYS A CA 1
ATOM 2221 C C . LYS A 1 275 ? -5.746 -25.584 23.716 1.00 79.00 275 LYS A C 1
ATOM 2223 O O . LYS A 1 275 ? -6.568 -25.453 24.621 1.00 79.00 275 LYS A O 1
ATOM 2228 N N . GLN A 1 276 ? -5.584 -26.746 23.085 1.00 79.44 276 GLN A N 1
ATOM 2229 C CA . GLN A 1 276 ? -6.324 -27.954 23.452 1.00 79.44 276 GLN A CA 1
ATOM 2230 C C . GLN A 1 276 ? -5.923 -28.457 24.846 1.00 79.44 276 GLN A C 1
ATOM 2232 O O . GLN A 1 276 ? -6.784 -28.886 25.619 1.00 79.44 276 GLN A O 1
ATOM 2237 N N . GLN A 1 277 ? -4.636 -28.365 25.186 1.00 77.94 277 GLN A N 1
ATOM 2238 C CA . GLN A 1 277 ? -4.119 -28.668 26.518 1.00 77.94 277 GLN A CA 1
ATOM 2239 C C . GLN A 1 277 ? -4.657 -27.683 27.561 1.00 77.94 277 GLN A C 1
ATOM 2241 O O . GLN A 1 277 ? -5.127 -28.137 28.602 1.00 77.94 277 GLN A O 1
ATOM 2246 N N . THR A 1 278 ? -4.707 -26.377 27.270 1.00 68.94 278 THR A N 1
ATOM 2247 C CA . THR A 1 278 ? -5.309 -25.375 28.170 1.00 68.94 278 THR A CA 1
ATOM 2248 C C . THR A 1 278 ? -6.774 -25.698 28.450 1.00 68.94 278 THR A C 1
ATOM 2250 O O . THR A 1 278 ? -7.164 -25.803 29.605 1.00 68.94 278 THR A O 1
ATOM 2253 N N . ARG A 1 279 ? -7.562 -26.013 27.414 1.00 80.00 279 ARG A N 1
ATOM 2254 C CA . ARG A 1 279 ? -8.978 -26.406 27.557 1.00 80.00 279 ARG A CA 1
ATOM 2255 C C . ARG A 1 279 ? -9.175 -27.715 28.320 1.00 80.00 279 ARG A C 1
ATOM 2257 O O . ARG A 1 279 ? -10.222 -27.949 28.921 1.00 80.00 279 ARG A O 1
ATOM 2264 N N . ARG A 1 280 ? -8.214 -28.639 28.247 1.00 80.12 280 ARG A N 1
ATOM 2265 C CA . ARG A 1 280 ? -8.244 -29.882 29.032 1.00 80.12 280 ARG A CA 1
ATOM 2266 C C . ARG A 1 280 ? -7.935 -29.598 30.500 1.00 80.12 280 ARG A C 1
ATOM 2268 O O . ARG A 1 280 ? -8.619 -30.141 31.359 1.00 80.12 280 ARG A O 1
ATOM 2275 N N . LEU A 1 281 ? -6.956 -28.739 30.773 1.00 74.19 281 LEU A N 1
ATOM 2276 C CA . LEU A 1 281 ? -6.630 -28.287 32.123 1.00 74.19 281 LEU A CA 1
ATOM 2277 C C . LEU A 1 281 ? -7.794 -27.503 32.736 1.00 74.19 281 LEU A C 1
ATOM 2279 O O . LEU A 1 281 ? -8.185 -27.805 33.852 1.00 74.19 281 LEU A O 1
ATOM 2283 N N . GLU A 1 282 ? -8.424 -26.598 31.989 1.00 73.69 282 GLU A N 1
ATOM 2284 C CA . GLU A 1 282 ? -9.631 -25.873 32.409 1.00 73.69 282 GLU A CA 1
ATOM 2285 C C . GLU A 1 282 ? -10.776 -26.826 32.766 1.00 73.69 282 GLU A C 1
ATOM 2287 O O . GLU A 1 282 ? -11.396 -26.674 33.816 1.00 73.69 282 GLU A O 1
ATOM 2292 N N . ARG A 1 283 ? -11.015 -27.865 31.952 1.00 79.44 283 ARG A N 1
ATOM 2293 C CA . ARG A 1 283 ? -12.011 -28.904 32.260 1.00 79.44 283 ARG A CA 1
ATOM 2294 C C . ARG A 1 283 ? -11.681 -29.665 33.539 1.00 79.44 283 ARG A C 1
ATOM 2296 O O . ARG A 1 283 ? -12.570 -29.844 34.360 1.00 79.44 283 ARG A O 1
ATOM 2303 N N . ILE A 1 284 ? -10.427 -30.076 33.729 1.00 75.38 284 ILE A N 1
ATOM 2304 C CA . ILE A 1 284 ? -9.982 -30.771 34.949 1.00 75.38 284 ILE A CA 1
ATOM 2305 C C . ILE A 1 284 ? -10.143 -29.853 36.172 1.00 75.38 284 ILE A C 1
ATOM 2307 O O . ILE A 1 284 ? -10.663 -30.277 37.202 1.00 75.38 284 ILE A O 1
ATOM 2311 N N . LEU A 1 285 ? -9.771 -28.577 36.055 1.00 68.56 285 LEU A N 1
ATOM 2312 C CA . LEU A 1 285 ? -9.911 -27.583 37.122 1.00 68.56 285 LEU A CA 1
ATOM 2313 C C . LEU A 1 285 ? -11.382 -27.336 37.490 1.00 68.56 285 LEU A C 1
ATOM 2315 O O . LEU A 1 285 ? -11.712 -27.298 38.676 1.00 68.56 285 LEU A O 1
ATOM 2319 N N . LEU A 1 286 ? -12.274 -27.251 36.497 1.00 73.94 286 LEU A N 1
ATOM 2320 C CA . LEU A 1 286 ? -13.724 -27.148 36.700 1.00 73.94 286 LEU A CA 1
ATOM 2321 C C . LEU A 1 286 ? -14.298 -28.403 37.371 1.00 73.94 286 LEU A C 1
ATOM 2323 O O . LEU A 1 286 ? -15.091 -28.296 38.305 1.00 73.94 286 LEU A O 1
ATOM 2327 N N . GLN A 1 287 ? -13.862 -29.589 36.942 1.00 74.94 287 GLN A N 1
ATOM 2328 C CA . GLN A 1 287 ? -14.330 -30.874 37.469 1.00 74.94 287 GLN A CA 1
ATOM 2329 C C . GLN A 1 287 ? -13.925 -31.080 38.935 1.00 74.94 287 GLN A C 1
ATOM 2331 O O . GLN A 1 287 ? -14.699 -31.621 39.723 1.00 74.94 287 GLN A O 1
ATOM 2336 N N . HIS A 1 288 ? -12.743 -30.592 39.320 1.00 74.94 288 HIS A N 1
ATOM 2337 C CA . HIS A 1 288 ? -12.246 -30.653 40.695 1.00 74.94 288 HIS A CA 1
ATOM 2338 C C . HIS A 1 288 ? -12.605 -29.422 41.547 1.00 74.94 288 HIS A C 1
ATOM 2340 O O . HIS A 1 288 ? -12.161 -29.337 42.691 1.00 74.94 288 HIS A O 1
ATOM 2346 N N . LYS A 1 289 ? -13.410 -28.476 41.031 1.00 58.97 289 LYS A N 1
ATOM 2347 C CA . LYS A 1 289 ? -13.737 -27.192 41.690 1.00 58.97 289 LYS A CA 1
ATOM 2348 C C . LYS A 1 289 ? -12.496 -26.437 42.196 1.00 58.97 289 LYS A C 1
ATOM 2350 O O . LYS A 1 289 ? -12.556 -25.720 43.195 1.00 58.97 289 LYS A O 1
ATOM 2355 N N . ILE A 1 290 ? -11.360 -26.592 41.519 1.00 58.78 290 ILE A N 1
ATOM 2356 C CA . ILE A 1 290 ? -10.119 -25.911 41.886 1.00 58.78 290 ILE A CA 1
ATOM 2357 C C . ILE A 1 290 ? -10.177 -24.518 41.265 1.00 58.78 290 ILE A C 1
ATOM 2359 O O . ILE A 1 290 ? -9.835 -24.312 40.103 1.00 58.78 290 ILE A O 1
ATOM 2363 N N . SER A 1 291 ? -10.650 -23.551 42.051 1.00 47.75 291 SER A N 1
ATOM 2364 C CA . SER A 1 291 ? -10.554 -22.135 41.705 1.00 47.75 291 SER A CA 1
ATOM 2365 C C . SER A 1 291 ? -9.087 -21.721 41.740 1.00 47.75 291 SER A C 1
ATOM 2367 O O . SER A 1 291 ? -8.468 -21.718 42.806 1.00 47.75 291 SER A O 1
ATOM 2369 N N . PHE A 1 292 ? -8.535 -21.306 40.600 1.00 41.31 292 PHE A N 1
ATOM 2370 C CA . PHE A 1 292 ? -7.280 -20.563 40.590 1.00 41.31 292 PHE A CA 1
ATOM 2371 C C . PHE A 1 292 ? -7.528 -19.203 41.256 1.00 41.31 292 PHE A C 1
ATOM 2373 O O . PHE A 1 292 ? -8.015 -18.252 40.647 1.00 41.31 292 PHE A O 1
ATOM 2380 N N . ARG A 1 293 ? -7.252 -19.137 42.561 1.00 43.00 293 ARG A N 1
ATOM 2381 C CA . ARG A 1 293 ? -7.291 -17.921 43.376 1.00 43.00 293 ARG A CA 1
ATOM 2382 C C . ARG A 1 293 ? -6.062 -17.079 43.015 1.00 43.00 293 ARG A C 1
ATOM 2384 O O . ARG A 1 293 ? -5.063 -17.084 43.720 1.00 43.00 293 ARG A O 1
ATOM 2391 N N . GLY A 1 294 ? -6.128 -16.410 41.870 1.00 39.53 294 GLY A N 1
ATOM 2392 C CA . GLY A 1 294 ? -5.016 -15.641 41.321 1.00 39.53 294 GLY A CA 1
ATOM 2393 C C . GLY A 1 294 ? -5.487 -14.491 40.449 1.00 39.53 294 GLY A C 1
ATOM 2394 O O . GLY A 1 294 ? -5.078 -14.400 39.301 1.00 39.53 294 GLY A O 1
ATOM 2395 N N . THR A 1 295 ? -6.412 -13.678 40.965 1.00 34.28 295 THR A N 1
ATOM 2396 C CA . THR A 1 295 ? -6.472 -12.206 40.838 1.00 34.28 295 THR A CA 1
ATOM 2397 C C . THR A 1 295 ? -7.794 -11.716 41.440 1.00 34.28 295 THR A C 1
ATOM 2399 O O . THR A 1 295 ? -8.859 -11.852 40.854 1.00 34.28 295 THR A O 1
ATOM 2402 N N . ASN A 1 296 ? -7.697 -11.207 42.670 1.00 39.16 296 ASN A N 1
ATOM 2403 C CA . ASN A 1 296 ? -8.602 -10.276 43.351 1.00 39.16 296 ASN A CA 1
ATOM 2404 C C . ASN A 1 296 ? -10.112 -10.407 43.095 1.00 39.16 296 ASN A C 1
ATOM 2406 O O . ASN A 1 296 ? -10.684 -9.698 42.269 1.00 39.16 296 ASN A O 1
ATOM 2410 N N . ARG A 1 297 ? -10.785 -11.191 43.942 1.00 33.19 297 ARG A N 1
ATOM 2411 C CA . ARG A 1 297 ? -12.176 -10.911 44.311 1.00 33.19 297 ARG A CA 1
ATOM 2412 C C . ARG A 1 297 ? -12.426 -11.349 45.750 1.00 33.19 297 ARG A C 1
ATOM 2414 O O . ARG A 1 297 ? -12.791 -12.488 46.019 1.00 33.19 297 ARG A O 1
ATOM 2421 N N . GLU A 1 298 ? -12.187 -10.432 46.679 1.00 41.81 298 GLU A N 1
ATOM 2422 C CA . GLU A 1 298 ? -12.800 -10.486 48.002 1.00 41.81 298 GLU A CA 1
ATOM 2423 C C . GLU A 1 298 ? -14.281 -10.147 47.826 1.00 41.81 298 GLU A C 1
ATOM 2425 O O . GLU A 1 298 ? -14.648 -8.985 47.682 1.00 41.81 298 GLU A O 1
ATOM 2430 N N . GLN A 1 299 ? -15.140 -11.163 47.782 1.00 35.38 299 GLN A N 1
ATOM 2431 C CA . GLN A 1 299 ? -16.542 -10.993 48.143 1.00 35.38 299 GLN A CA 1
ATOM 2432 C C . GLN A 1 299 ? -16.940 -12.117 49.091 1.00 35.38 299 GLN A C 1
ATOM 2434 O O . GLN A 1 299 ? -16.840 -13.299 48.775 1.00 35.38 299 GLN A O 1
ATOM 2439 N N . SER A 1 300 ? -17.311 -11.647 50.277 1.00 32.94 300 SER A N 1
ATOM 2440 C CA . SER A 1 300 ? -17.868 -12.317 51.439 1.00 32.94 300 SER A CA 1
ATOM 2441 C C . SER A 1 300 ? -18.777 -13.499 51.103 1.00 32.94 300 SER A C 1
ATOM 2443 O O . SER A 1 300 ? -19.696 -13.388 50.293 1.00 32.94 300 SER A O 1
ATOM 2445 N N . GLU A 1 301 ? -18.539 -14.612 51.789 1.00 36.81 301 GLU A N 1
ATOM 2446 C CA . GLU A 1 301 ? -19.468 -15.729 51.901 1.00 36.81 301 GLU A CA 1
ATOM 2447 C C . GLU A 1 301 ? -20.722 -15.260 52.656 1.00 36.81 301 GLU A C 1
ATOM 2449 O O . GLU A 1 301 ? -20.690 -15.068 53.869 1.00 36.81 301 GLU A O 1
ATOM 2454 N N . GLU A 1 302 ? -21.839 -15.087 51.952 1.00 35.91 302 GLU A N 1
ATOM 2455 C CA . GLU A 1 302 ? -23.170 -15.165 52.556 1.00 35.91 302 GLU A CA 1
ATOM 2456 C C . GLU A 1 302 ? -23.833 -16.462 52.094 1.00 35.91 302 GLU A C 1
ATOM 2458 O O . GLU A 1 302 ? -23.996 -16.740 50.904 1.00 35.91 302 GLU A O 1
ATOM 2463 N N . GLN A 1 303 ? -24.165 -17.292 53.079 1.00 43.31 303 GLN A N 1
ATOM 2464 C CA . GLN A 1 303 ? -24.852 -18.566 52.928 1.00 43.31 303 GLN A CA 1
ATOM 2465 C C . GLN A 1 303 ? -26.191 -18.352 52.215 1.00 43.31 303 GLN A C 1
ATOM 2467 O O . GLN A 1 303 ? -27.129 -17.784 52.772 1.00 43.31 303 GLN A O 1
ATOM 2472 N N . THR A 1 304 ? -26.306 -18.829 50.978 1.00 38.16 304 THR A N 1
ATOM 2473 C CA . THR A 1 304 ? -27.572 -18.805 50.244 1.00 38.16 304 THR A CA 1
ATOM 2474 C C . THR A 1 304 ? -28.426 -20.004 50.655 1.00 38.16 304 THR A C 1
ATOM 2476 O O . THR A 1 304 ? -28.068 -21.162 50.443 1.00 38.16 304 THR A O 1
ATOM 2479 N N . ALA A 1 305 ? -29.570 -19.725 51.283 1.00 48.34 305 ALA A N 1
ATOM 2480 C CA . ALA A 1 305 ? -30.595 -20.725 51.553 1.00 48.34 305 ALA A CA 1
ATOM 2481 C C . ALA A 1 305 ? -31.181 -21.262 50.233 1.00 48.34 305 ALA A C 1
ATOM 2483 O O . ALA A 1 305 ? -31.458 -20.503 49.304 1.00 48.34 305 ALA A O 1
ATOM 2484 N N . SER A 1 306 ? -31.376 -22.580 50.169 1.00 45.12 306 SER A N 1
ATOM 2485 C CA . SER A 1 306 ? -31.824 -23.303 48.973 1.00 45.12 306 SER A CA 1
ATOM 2486 C C . SER A 1 306 ? -33.245 -22.915 48.538 1.00 45.12 306 SER A C 1
ATOM 2488 O O . SER A 1 306 ? -34.196 -23.038 49.309 1.00 45.12 306 SER A O 1
ATOM 2490 N N . THR A 1 307 ? -33.395 -22.515 47.273 1.00 52.56 307 THR A N 1
ATOM 2491 C CA . THR A 1 307 ? -34.645 -22.124 46.585 1.00 52.56 307 THR A CA 1
ATOM 2492 C C . THR A 1 307 ? -35.432 -23.308 45.995 1.00 52.56 307 THR A C 1
ATOM 2494 O O . THR A 1 307 ? -36.206 -23.148 45.052 1.00 52.56 307 THR A O 1
ATOM 2497 N N . ALA A 1 308 ? -35.257 -24.520 46.528 1.00 50.38 308 ALA A N 1
ATOM 2498 C CA . ALA A 1 308 ? -36.035 -25.690 46.114 1.00 50.38 308 ALA A CA 1
ATOM 2499 C C . ALA A 1 308 ? -37.509 -25.583 46.562 1.00 50.38 308 ALA A C 1
ATOM 2501 O O . ALA A 1 308 ? -37.798 -25.107 47.659 1.00 50.38 308 ALA A O 1
ATOM 2502 N N . ALA A 1 309 ? -38.448 -26.077 45.742 1.00 53.31 309 ALA A N 1
ATOM 2503 C CA . ALA A 1 309 ? -39.895 -25.927 45.965 1.00 53.31 309 ALA A CA 1
ATOM 2504 C C . ALA A 1 309 ? -40.391 -26.456 47.329 1.00 53.31 309 ALA A C 1
ATOM 2506 O O . ALA A 1 309 ? -41.332 -25.918 47.900 1.00 53.31 309 ALA A O 1
ATOM 2507 N N . GLN A 1 310 ? -39.718 -27.472 47.876 1.00 55.91 310 GLN A N 1
ATOM 2508 C CA . GLN A 1 310 ? -40.029 -28.091 49.171 1.00 55.91 310 GLN A CA 1
ATOM 2509 C C . GLN A 1 310 ? -39.577 -27.243 50.381 1.00 55.91 310 GLN A C 1
ATOM 2511 O O . GLN A 1 310 ? -39.990 -27.502 51.507 1.00 55.91 310 GLN A O 1
ATOM 2516 N N . SER A 1 311 ? -38.743 -26.222 50.159 1.00 55.50 311 SER A N 1
ATOM 2517 C CA . SER A 1 311 ? -38.174 -25.342 51.193 1.00 55.50 311 SER A CA 1
ATOM 2518 C C . SER A 1 311 ? -38.914 -24.004 51.322 1.00 55.50 311 SER A C 1
ATOM 2520 O O . SER A 1 311 ? -38.669 -23.258 52.270 1.00 55.50 311 SER A O 1
ATOM 2522 N N . LEU A 1 312 ? -39.817 -23.689 50.382 1.00 58.44 312 LEU A N 1
ATOM 2523 C CA . LEU A 1 312 ? -40.520 -22.402 50.297 1.00 58.44 312 LEU A CA 1
ATOM 2524 C C . LEU A 1 312 ? -41.459 -22.141 51.485 1.00 58.44 312 LEU A C 1
ATOM 2526 O O . LEU A 1 312 ? -41.590 -20.996 51.903 1.00 58.44 312 LEU A O 1
ATOM 2530 N N . GLU A 1 313 ? -42.059 -23.180 52.076 1.00 58.00 313 GLU A N 1
ATOM 2531 C CA . GLU A 1 313 ? -42.941 -23.038 53.251 1.00 58.00 313 GLU A CA 1
ATOM 2532 C C . GLU A 1 313 ? -42.195 -22.614 54.527 1.00 58.00 313 GLU A C 1
ATOM 2534 O O . GLU A 1 313 ? -42.810 -22.106 55.462 1.00 58.00 313 GLU A O 1
ATOM 2539 N N . ARG A 1 314 ? -40.868 -22.799 54.578 1.00 59.62 314 ARG A N 1
ATOM 2540 C CA . ARG A 1 314 ? -40.022 -22.433 55.729 1.00 59.62 314 ARG A CA 1
ATOM 2541 C C . ARG A 1 314 ? -39.209 -21.160 55.493 1.00 59.62 314 ARG A C 1
ATOM 2543 O O . ARG A 1 314 ? -38.385 -20.802 56.334 1.00 59.62 314 ARG A O 1
ATOM 2550 N N . LEU A 1 315 ? -39.407 -20.493 54.357 1.00 64.38 315 LEU A N 1
ATOM 2551 C CA . LEU A 1 315 ? -38.672 -19.283 54.019 1.00 64.38 315 LEU A CA 1
ATOM 2552 C C . LEU A 1 315 ? -39.275 -18.072 54.758 1.00 64.38 315 LEU A C 1
ATOM 2554 O O . LEU A 1 315 ? -40.487 -17.853 54.684 1.00 64.38 315 LEU A O 1
ATOM 2558 N N . PRO A 1 316 ? -38.464 -17.248 55.445 1.00 73.94 316 PRO A N 1
ATOM 2559 C CA . PRO A 1 316 ? -38.949 -16.017 56.055 1.00 73.94 316 PRO A CA 1
ATOM 2560 C C . PRO A 1 316 ? -39.603 -15.098 55.016 1.00 73.94 316 PRO A C 1
ATOM 2562 O O . PRO A 1 316 ? -39.097 -14.934 53.904 1.00 73.94 316 PRO A O 1
ATOM 2565 N N . ALA A 1 317 ? -40.694 -14.425 55.393 1.00 69.44 317 ALA A N 1
ATOM 2566 C CA . ALA A 1 317 ? -41.394 -13.493 54.504 1.00 69.44 317 ALA A CA 1
ATOM 2567 C C . ALA A 1 317 ? -40.500 -12.333 54.009 1.00 69.44 317 ALA A C 1
ATOM 2569 O O . ALA A 1 317 ? -40.767 -11.763 52.949 1.00 69.44 317 ALA A O 1
ATOM 2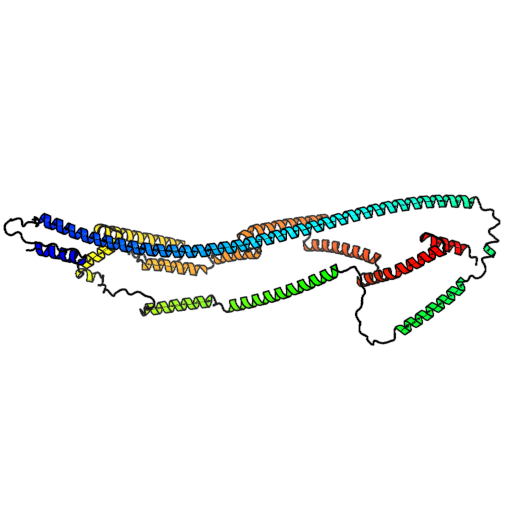570 N N . SER A 1 318 ? -39.433 -11.999 54.749 1.00 70.12 318 SER A N 1
ATOM 2571 C CA . SER A 1 318 ? -38.393 -11.045 54.339 1.00 70.12 318 SER A CA 1
ATOM 2572 C C . SER A 1 318 ? -37.619 -11.522 53.110 1.00 70.12 318 SER A C 1
ATOM 2574 O O . SER A 1 318 ? -37.427 -10.752 52.172 1.00 70.12 318 SER A O 1
ATOM 2576 N N . GLU A 1 319 ? -37.268 -12.805 53.066 1.00 74.75 319 GLU A N 1
ATOM 2577 C CA . GLU A 1 319 ? -36.471 -13.410 51.999 1.00 74.75 319 GLU A CA 1
ATOM 2578 C C . GLU A 1 319 ? -37.315 -13.606 50.751 1.00 74.75 319 GLU A C 1
ATOM 2580 O O . GLU A 1 319 ? -36.872 -13.271 49.656 1.00 74.75 319 GLU A O 1
ATOM 2585 N N . CYS A 1 320 ? -38.576 -14.020 50.906 1.00 72.25 320 CYS A N 1
ATOM 2586 C CA . CYS A 1 320 ? -39.534 -14.032 49.801 1.00 72.25 320 CYS A CA 1
ATOM 2587 C C . CYS A 1 320 ? -39.709 -12.632 49.198 1.00 72.25 320 CYS A C 1
ATOM 2589 O O . CYS A 1 320 ? -39.714 -12.475 47.978 1.00 72.25 320 CYS A O 1
ATOM 2591 N N . ARG A 1 321 ? -39.810 -11.593 50.041 1.00 75.81 321 ARG A N 1
ATOM 2592 C CA . ARG A 1 321 ? -39.919 -10.205 49.575 1.00 75.81 321 ARG A CA 1
ATOM 2593 C C . ARG A 1 321 ? -38.648 -9.748 48.858 1.00 75.81 321 ARG A C 1
ATOM 2595 O O . ARG A 1 321 ? -38.769 -9.111 47.816 1.00 75.81 321 ARG A O 1
ATOM 2602 N N . ARG A 1 322 ? -37.464 -10.105 49.367 1.00 80.12 322 ARG A N 1
ATOM 2603 C CA . ARG A 1 322 ? -36.175 -9.811 48.727 1.00 80.12 322 ARG A CA 1
ATOM 2604 C C . ARG A 1 322 ? -36.073 -10.480 47.357 1.00 80.12 322 ARG A C 1
ATOM 2606 O O . ARG A 1 322 ? -35.802 -9.792 46.382 1.00 80.12 322 ARG A O 1
ATOM 2613 N N . TYR A 1 323 ? -36.381 -11.774 47.251 1.00 78.56 323 TYR A N 1
ATOM 2614 C CA . TYR A 1 323 ? -36.366 -12.490 45.970 1.00 78.56 323 TYR A CA 1
ATOM 2615 C C . TYR A 1 323 ? -37.378 -11.929 44.965 1.00 78.56 323 TYR A C 1
ATOM 2617 O O . TYR A 1 323 ? -37.062 -11.804 43.785 1.00 78.56 323 TYR A O 1
ATOM 2625 N N . LEU A 1 324 ? -38.576 -11.542 45.413 1.00 79.44 324 LEU A N 1
ATOM 2626 C CA . LEU A 1 324 ? -39.573 -10.909 44.544 1.00 79.44 324 LEU A CA 1
ATOM 2627 C C . LEU A 1 324 ? -39.134 -9.516 44.078 1.00 79.44 324 LEU A C 1
ATOM 2629 O O . LEU A 1 324 ? -39.353 -9.174 42.918 1.00 79.44 324 LEU A O 1
ATOM 2633 N N . GLN A 1 325 ? -38.504 -8.721 44.946 1.00 78.31 325 GLN A N 1
ATOM 2634 C CA . GLN A 1 325 ? -37.942 -7.418 44.579 1.00 78.31 325 GLN A CA 1
ATOM 2635 C C . GLN A 1 325 ? -36.769 -7.559 43.606 1.00 78.31 325 GLN A C 1
ATOM 2637 O O . GLN A 1 325 ? -36.702 -6.817 42.630 1.00 78.31 325 GLN A O 1
ATOM 2642 N N . GLU A 1 326 ? -35.895 -8.539 43.824 1.00 79.00 326 GLU A N 1
ATOM 2643 C CA . GLU A 1 326 ? -34.788 -8.873 42.928 1.00 79.00 326 GLU A CA 1
ATOM 2644 C C . GLU A 1 326 ? -35.306 -9.318 41.553 1.00 79.00 326 GLU A C 1
ATOM 2646 O O . GLU A 1 326 ? -34.856 -8.811 40.529 1.00 79.00 326 GLU A O 1
ATOM 2651 N N . ALA A 1 327 ? -36.329 -10.177 41.512 1.00 76.38 327 ALA A N 1
ATOM 2652 C CA . ALA A 1 327 ? -36.974 -10.595 40.269 1.00 76.38 327 ALA A CA 1
ATOM 2653 C C . ALA A 1 327 ? -37.658 -9.421 39.540 1.00 76.38 327 ALA A C 1
ATOM 2655 O O . ALA A 1 327 ? -37.552 -9.305 38.319 1.00 76.38 327 ALA A O 1
ATOM 2656 N N . CYS A 1 328 ? -38.312 -8.513 40.275 1.00 79.50 328 CYS A N 1
ATOM 2657 C CA . CYS A 1 328 ? -38.874 -7.281 39.713 1.00 79.50 328 CYS A CA 1
ATOM 2658 C C . CYS A 1 328 ? -37.778 -6.367 39.144 1.00 79.50 328 CYS A C 1
ATOM 2660 O O . CYS A 1 328 ? -37.941 -5.829 38.051 1.00 79.50 328 CYS A O 1
ATOM 2662 N N . ALA A 1 329 ? -36.644 -6.226 39.836 1.00 79.88 329 ALA A N 1
ATOM 2663 C CA . ALA A 1 329 ? -35.510 -5.436 39.367 1.00 79.88 329 ALA A CA 1
ATOM 2664 C C . ALA A 1 329 ? -34.880 -6.039 38.101 1.00 79.88 329 ALA A C 1
ATOM 2666 O O . ALA A 1 329 ? -34.647 -5.318 37.131 1.00 79.88 329 ALA A O 1
ATOM 2667 N N . GLN A 1 330 ? -34.676 -7.358 38.066 1.00 77.12 330 GLN A N 1
ATOM 2668 C CA . GLN A 1 330 ? -34.099 -8.068 36.918 1.00 77.12 330 GLN A CA 1
ATOM 2669 C C . GLN A 1 330 ? -34.997 -8.021 35.676 1.00 77.12 330 GLN A C 1
ATOM 2671 O O . GLN A 1 330 ? -34.491 -7.894 34.566 1.00 77.12 330 GLN A O 1
ATOM 2676 N N . LEU A 1 331 ? -36.321 -8.071 35.853 1.00 78.06 331 LEU A N 1
ATOM 2677 C CA . LEU A 1 331 ? -37.295 -7.984 34.756 1.00 78.06 331 LEU A CA 1
ATOM 2678 C C . LEU A 1 331 ? -37.776 -6.548 34.474 1.00 78.06 331 LEU A C 1
ATOM 2680 O O . LEU A 1 331 ? -38.621 -6.343 33.606 1.00 78.06 331 LEU A O 1
ATOM 2684 N N . HIS A 1 332 ? -37.239 -5.558 35.197 1.00 79.62 332 HIS A N 1
ATOM 2685 C CA . HIS A 1 332 ? -37.569 -4.129 35.085 1.00 79.62 332 HIS A CA 1
ATOM 2686 C C . HIS A 1 332 ? -39.063 -3.821 35.288 1.00 79.62 332 HIS A C 1
ATOM 2688 O O . HIS A 1 332 ? -39.650 -2.955 34.635 1.00 79.62 332 HIS A O 1
ATOM 2694 N N . VAL A 1 333 ? -39.681 -4.522 36.233 1.00 82.19 333 VAL A N 1
ATOM 2695 C CA . VAL A 1 333 ? -41.101 -4.424 36.560 1.00 82.19 333 VAL A CA 1
ATOM 2696 C C . VAL A 1 333 ? -41.291 -3.631 37.855 1.00 82.19 333 VAL A C 1
ATOM 2698 O O . VAL A 1 333 ? -40.616 -3.880 38.849 1.00 82.19 333 VAL A O 1
ATOM 2701 N N . LYS A 1 334 ? -42.222 -2.667 37.867 1.00 75.50 334 LYS A N 1
ATOM 2702 C CA . LYS A 1 334 ? -42.449 -1.784 39.030 1.00 75.50 334 LYS A CA 1
ATOM 2703 C C . LYS A 1 334 ? -43.309 -2.421 40.126 1.00 75.50 334 LYS A C 1
ATOM 2705 O O . LYS A 1 334 ? -43.158 -2.060 41.292 1.00 75.50 334 LYS A O 1
ATOM 2710 N N . HIS A 1 335 ? -44.186 -3.362 39.771 1.00 76.06 335 HIS A N 1
ATOM 2711 C CA . HIS A 1 335 ? -45.100 -4.022 40.703 1.00 76.06 335 HIS A CA 1
ATOM 2712 C C . HIS A 1 335 ? -45.060 -5.548 40.573 1.00 76.06 335 HIS A C 1
ATOM 2714 O O . HIS A 1 335 ? -45.028 -6.098 39.477 1.00 76.06 335 HIS A O 1
ATOM 2720 N N . VAL A 1 336 ? -45.135 -6.244 41.712 1.00 76.50 336 VAL A N 1
ATOM 2721 C CA . VAL A 1 336 ? -45.124 -7.720 41.785 1.00 76.50 336 VAL A CA 1
ATOM 2722 C C . VAL A 1 336 ? -46.293 -8.345 41.006 1.00 76.50 336 VAL A C 1
ATOM 2724 O O . VAL A 1 336 ? -46.166 -9.451 40.487 1.00 76.50 336 VAL A O 1
ATOM 2727 N N . THR A 1 337 ? -47.412 -7.629 40.860 1.00 77.38 337 THR A N 1
ATOM 2728 C CA . THR A 1 337 ? -48.569 -8.048 40.047 1.00 77.38 337 THR A CA 1
ATOM 2729 C C . THR A 1 337 ? -48.230 -8.217 38.569 1.00 77.38 337 THR A C 1
ATOM 2731 O O . THR A 1 337 ? -48.815 -9.066 37.901 1.00 77.38 337 THR A O 1
ATOM 2734 N N . ASP A 1 338 ? -47.245 -7.470 38.074 1.00 77.81 338 ASP A N 1
ATOM 2735 C CA . ASP A 1 338 ? -46.852 -7.486 36.667 1.00 77.81 338 ASP A CA 1
ATOM 2736 C C . ASP A 1 338 ? -45.684 -8.466 36.419 1.00 77.81 338 ASP A C 1
ATOM 2738 O O . ASP A 1 338 ? -45.253 -8.677 35.284 1.00 77.81 338 ASP A O 1
ATOM 2742 N N . LEU A 1 339 ? -45.195 -9.124 37.478 1.00 78.62 339 LEU A N 1
ATOM 2743 C CA . LEU A 1 339 ? -44.120 -10.110 37.407 1.00 78.62 339 LEU A CA 1
ATOM 2744 C C . LEU A 1 339 ? -44.565 -11.371 36.653 1.00 78.62 339 LEU A C 1
ATOM 2746 O O . LEU A 1 339 ? -43.849 -11.862 35.786 1.00 78.62 339 LEU A O 1
ATOM 2750 N N . ALA A 1 340 ? -45.772 -11.873 36.929 1.00 77.06 340 ALA A N 1
ATOM 2751 C CA . ALA A 1 340 ? -46.335 -13.030 36.233 1.00 77.06 340 ALA A CA 1
ATOM 2752 C C . ALA A 1 340 ? -46.486 -12.805 34.709 1.00 77.06 340 ALA A C 1
ATOM 2754 O O . ALA A 1 340 ? -46.006 -13.645 33.936 1.00 77.06 340 ALA A O 1
ATOM 2755 N N . PRO A 1 341 ? -47.076 -11.688 34.228 1.00 78.94 341 PRO A N 1
ATOM 2756 C CA . PRO A 1 341 ? -47.124 -11.409 32.795 1.00 78.94 341 PRO A CA 1
ATOM 2757 C C . PRO A 1 341 ? -45.739 -11.144 32.179 1.00 78.94 341 PRO A C 1
ATOM 2759 O O . PRO A 1 341 ? -45.517 -11.565 31.043 1.00 78.94 341 PRO A O 1
ATOM 2762 N N . ALA A 1 342 ? -44.789 -10.539 32.906 1.00 76.25 342 ALA A N 1
ATOM 2763 C CA . ALA A 1 342 ? -43.412 -10.348 32.432 1.00 76.25 342 ALA A CA 1
ATOM 2764 C C . ALA A 1 342 ? -42.631 -11.670 32.292 1.00 76.25 342 ALA A C 1
ATOM 2766 O O . ALA A 1 342 ? -41.932 -11.891 31.304 1.00 76.25 342 ALA A O 1
ATOM 2767 N N . ILE A 1 343 ? -42.797 -12.603 33.233 1.00 79.81 343 ILE A N 1
ATOM 2768 C CA . ILE A 1 343 ? -42.220 -13.952 33.131 1.00 79.81 343 ILE A CA 1
ATOM 2769 C C . ILE A 1 343 ? -42.852 -14.707 31.953 1.00 79.81 343 ILE A C 1
ATOM 2771 O O . ILE A 1 343 ? -42.150 -15.369 31.184 1.00 79.81 343 ILE A O 1
ATOM 2775 N N . SER A 1 344 ? -44.169 -14.573 31.759 1.00 77.06 344 SER A N 1
ATOM 2776 C CA . SER A 1 344 ? -44.877 -15.179 30.626 1.00 77.06 344 SER A CA 1
ATOM 2777 C C . SER A 1 344 ? -44.409 -14.617 29.276 1.00 77.06 344 SER A C 1
ATOM 2779 O O . SER A 1 344 ? -44.226 -15.378 28.324 1.00 77.06 344 SER A O 1
ATOM 2781 N N . SER A 1 345 ? -44.161 -13.306 29.172 1.00 78.19 345 SER A N 1
ATOM 2782 C CA . SER A 1 345 ? -43.644 -12.692 27.943 1.00 78.19 345 SER A CA 1
ATOM 2783 C C . SER A 1 345 ? -42.206 -13.133 27.641 1.00 78.19 345 SER A C 1
ATOM 2785 O O . SER A 1 345 ? -41.920 -13.494 26.498 1.00 78.19 345 SER A O 1
ATOM 2787 N N . HIS A 1 346 ? -41.334 -13.229 28.651 1.00 74.44 346 HIS A N 1
ATOM 2788 C CA . HIS A 1 346 ? -39.986 -13.797 28.508 1.00 74.44 346 HIS A CA 1
ATOM 2789 C C . HIS A 1 346 ? -40.013 -15.276 28.091 1.00 74.44 346 HIS A C 1
ATOM 2791 O O . HIS A 1 346 ? -39.220 -15.700 27.247 1.00 74.44 346 HIS A O 1
ATOM 2797 N N . ALA A 1 347 ? -40.948 -16.073 28.620 1.00 76.38 347 ALA A N 1
ATOM 2798 C CA . ALA A 1 347 ? -41.137 -17.459 28.195 1.00 76.38 347 ALA A CA 1
ATOM 2799 C C . ALA A 1 347 ? -41.566 -17.556 26.718 1.00 76.38 347 ALA A C 1
ATOM 2801 O O . ALA A 1 347 ? -41.005 -18.358 25.970 1.00 76.38 347 ALA A O 1
ATOM 2802 N N . LYS A 1 348 ? -42.486 -16.692 26.266 1.00 77.19 348 LYS A N 1
ATOM 2803 C CA . LYS A 1 348 ? -42.894 -16.598 24.852 1.00 77.19 348 LYS A CA 1
ATOM 2804 C C . LYS A 1 348 ? -41.750 -16.145 23.945 1.00 77.19 348 LYS A C 1
ATOM 2806 O O . LYS A 1 348 ? -41.582 -16.700 22.857 1.00 77.19 348 LYS A O 1
ATOM 2811 N N . LEU A 1 349 ? -40.945 -15.172 24.378 1.00 78.19 349 LEU A N 1
ATOM 2812 C CA . LEU A 1 349 ? -39.768 -14.711 23.637 1.00 78.19 349 LEU A CA 1
ATOM 2813 C C . LEU A 1 349 ? -38.760 -15.850 23.465 1.00 78.19 349 LEU A C 1
ATOM 2815 O O . LEU A 1 349 ? -38.299 -16.098 22.355 1.00 78.19 349 LEU A O 1
ATOM 2819 N N . ARG A 1 350 ? -38.494 -16.601 24.537 1.00 75.94 350 ARG A N 1
ATOM 2820 C CA . ARG A 1 350 ? -37.606 -17.768 24.526 1.00 75.94 350 ARG A CA 1
ATOM 2821 C C . ARG A 1 350 ? -38.106 -18.880 23.603 1.00 75.94 350 ARG A C 1
ATOM 2823 O O . ARG A 1 350 ? -37.325 -19.412 22.824 1.00 75.94 350 ARG A O 1
ATOM 2830 N N . GLN A 1 351 ? -39.405 -19.180 23.603 1.00 78.00 351 GLN A N 1
ATOM 2831 C CA . GLN A 1 351 ? -39.997 -20.113 22.633 1.00 78.00 351 GLN A CA 1
ATOM 2832 C C . GLN A 1 351 ? -39.903 -19.601 21.190 1.00 78.00 351 GLN A C 1
ATOM 2834 O O . GLN A 1 351 ? -39.675 -20.379 20.265 1.00 78.00 351 GLN A O 1
ATOM 2839 N N . THR A 1 352 ? -40.078 -18.296 20.981 1.00 79.38 352 THR A N 1
ATOM 2840 C CA . THR A 1 352 ? -39.964 -17.676 19.653 1.00 79.38 352 THR A CA 1
ATOM 2841 C C . THR A 1 352 ? -38.527 -17.739 19.146 1.00 79.38 352 THR A C 1
ATOM 2843 O O . THR A 1 352 ? -38.311 -18.093 17.989 1.00 79.38 352 THR A O 1
ATOM 2846 N N . LEU A 1 353 ? -37.555 -17.479 20.021 1.00 77.62 353 LEU A N 1
ATOM 2847 C CA . LEU A 1 353 ? -36.128 -17.580 19.736 1.00 77.62 353 LEU A CA 1
ATOM 2848 C C . LEU A 1 353 ? -35.729 -19.030 19.451 1.00 77.62 353 LEU A C 1
ATOM 2850 O O . LEU A 1 353 ? -35.083 -19.281 18.442 1.00 77.62 353 LEU A O 1
ATOM 2854 N N . HIS A 1 354 ? -36.204 -19.993 20.245 1.00 77.94 354 HIS A N 1
ATOM 2855 C CA . HIS A 1 354 ? -36.007 -21.416 19.966 1.00 77.94 354 HIS A CA 1
ATOM 2856 C C . HIS A 1 354 ? -36.552 -21.817 18.593 1.00 77.94 354 HIS A C 1
ATOM 2858 O O . HIS A 1 354 ? -35.867 -22.474 17.819 1.00 77.94 354 HIS A O 1
ATOM 2864 N N . ARG A 1 355 ? -37.767 -21.372 18.249 1.00 77.75 355 ARG A N 1
ATOM 2865 C CA . ARG A 1 355 ? -38.378 -21.642 16.941 1.00 77.75 355 ARG A CA 1
ATOM 2866 C C . ARG A 1 355 ? -37.608 -20.973 15.798 1.00 77.75 355 ARG A C 1
ATOM 2868 O O . ARG A 1 355 ? -37.508 -21.547 14.720 1.00 77.75 355 ARG A O 1
ATOM 2875 N N . ALA A 1 356 ? -37.075 -19.771 16.014 1.00 77.56 356 ALA A N 1
ATOM 2876 C CA . ALA A 1 356 ? -36.245 -19.074 15.035 1.00 77.56 356 ALA A CA 1
ATOM 2877 C C . ALA A 1 356 ? -34.891 -19.773 14.835 1.00 77.56 356 ALA A C 1
ATOM 2879 O O . ALA A 1 356 ? -34.472 -19.936 13.693 1.00 77.56 356 ALA A O 1
ATOM 2880 N N . LEU A 1 357 ? -34.256 -20.235 15.916 1.00 76.31 357 LEU A N 1
ATOM 2881 C CA . LEU A 1 357 ? -33.028 -21.028 15.861 1.00 76.31 357 LEU A CA 1
ATOM 2882 C C . LEU A 1 357 ? -33.259 -22.377 15.185 1.00 76.31 357 LEU A C 1
ATOM 2884 O O . LEU A 1 357 ? -32.471 -22.739 14.324 1.00 76.31 357 LEU A O 1
ATOM 2888 N N . ARG A 1 358 ? -34.369 -23.071 15.466 1.00 74.25 358 ARG A N 1
ATOM 2889 C CA . ARG A 1 358 ? -34.736 -24.303 14.748 1.00 74.25 358 ARG A CA 1
ATOM 2890 C C . ARG A 1 358 ? -34.913 -24.066 13.248 1.00 74.25 358 ARG A C 1
ATOM 2892 O O . ARG A 1 358 ? -34.295 -24.758 12.454 1.00 74.25 358 ARG A O 1
ATOM 2899 N N . LYS A 1 359 ? -35.642 -23.017 12.852 1.00 76.38 359 LYS A N 1
ATOM 2900 C CA . LYS A 1 359 ? -35.775 -22.628 11.433 1.00 76.38 359 LYS A CA 1
ATOM 2901 C C . LYS A 1 359 ? -34.441 -22.255 10.787 1.00 76.38 359 LYS A C 1
ATOM 2903 O O . LYS A 1 359 ? -34.257 -22.453 9.589 1.00 76.38 359 LYS A O 1
ATOM 2908 N N . LEU A 1 360 ? -33.534 -21.643 11.546 1.00 72.56 360 LEU A N 1
ATOM 2909 C CA . LEU A 1 360 ? -32.189 -21.330 11.076 1.00 72.56 360 LEU A CA 1
ATOM 2910 C C . LEU A 1 360 ? -31.366 -22.615 10.911 1.00 72.56 360 LEU A C 1
ATOM 2912 O O . LEU A 1 360 ? -30.687 -22.758 9.899 1.00 72.56 360 LEU A O 1
ATOM 2916 N N . ASN A 1 361 ? -31.486 -23.555 11.849 1.00 69.94 361 ASN A N 1
ATOM 2917 C CA . ASN A 1 361 ? -30.862 -24.870 11.786 1.00 69.94 361 ASN A CA 1
ATOM 2918 C C . ASN A 1 361 ? -31.354 -25.664 10.571 1.00 69.94 361 ASN A C 1
ATOM 2920 O O . ASN A 1 361 ? -30.542 -26.087 9.766 1.00 69.94 361 ASN A O 1
ATOM 2924 N N . GLU A 1 362 ? -32.666 -25.738 10.343 1.00 69.00 362 GLU A N 1
ATOM 2925 C CA . GLU A 1 362 ? -33.261 -26.371 9.154 1.00 69.00 362 GLU A CA 1
ATOM 2926 C C . GLU A 1 362 ? -32.736 -25.764 7.839 1.00 69.00 362 GLU A C 1
ATOM 2928 O O . GLU A 1 362 ? -32.502 -26.476 6.863 1.00 69.00 362 GLU A O 1
ATOM 2933 N N . LYS A 1 363 ? -32.518 -24.440 7.800 1.00 67.00 363 LYS A N 1
ATOM 2934 C CA . LYS A 1 363 ? -31.988 -23.742 6.615 1.00 67.00 363 LYS A CA 1
ATOM 2935 C C . LYS A 1 363 ? -30.488 -23.936 6.401 1.00 67.00 363 LYS A C 1
ATOM 2937 O O . LYS A 1 363 ? -30.047 -23.925 5.254 1.00 67.00 363 LYS A O 1
ATOM 2942 N N . LEU A 1 364 ? -29.704 -24.038 7.471 1.00 61.91 364 LEU A N 1
ATOM 2943 C CA . LEU A 1 364 ? -28.245 -24.185 7.401 1.00 61.91 364 LEU A CA 1
ATOM 2944 C C . LEU A 1 364 ? -27.817 -25.663 7.303 1.00 61.91 364 LEU A C 1
ATOM 2946 O O . LEU A 1 364 ? -26.814 -25.982 6.659 1.00 61.91 364 LEU A O 1
ATOM 2950 N N . LEU A 1 365 ? -28.591 -26.568 7.903 1.00 62.84 365 LEU A N 1
ATOM 2951 C CA . LEU A 1 365 ? -28.306 -27.987 8.110 1.00 62.84 365 LEU A CA 1
ATOM 2952 C C . LEU A 1 365 ? -29.589 -28.831 7.908 1.00 62.84 365 LEU A C 1
ATOM 2954 O O . LEU A 1 365 ? -30.204 -29.267 8.876 1.00 62.84 365 LEU A O 1
ATOM 2958 N N . PRO A 1 366 ? -29.986 -29.134 6.657 1.00 57.97 366 PRO A N 1
ATOM 2959 C CA . PRO A 1 366 ? -31.249 -29.832 6.376 1.00 57.97 366 PRO A CA 1
ATOM 2960 C C . PRO A 1 366 ? -31.289 -31.327 6.762 1.00 57.97 366 PRO A C 1
ATOM 2962 O O . PRO A 1 366 ? -32.322 -31.958 6.574 1.00 57.97 366 PRO A O 1
ATOM 2965 N N . ASN A 1 367 ? -30.195 -31.907 7.282 1.00 48.16 367 ASN A N 1
ATOM 2966 C CA . ASN A 1 367 ? -30.033 -33.366 7.440 1.00 48.16 367 ASN A CA 1
ATOM 2967 C C . ASN A 1 367 ? -29.751 -33.836 8.883 1.00 48.16 367 ASN A C 1
ATOM 2969 O O . ASN A 1 367 ? -29.262 -34.948 9.061 1.00 48.16 367 ASN A O 1
ATOM 2973 N N . LEU A 1 368 ? -30.000 -33.020 9.909 1.00 48.22 368 LEU A N 1
ATOM 2974 C CA . LEU A 1 368 ? -29.899 -33.476 11.302 1.00 48.22 368 LEU A CA 1
ATOM 2975 C C . LEU A 1 368 ? -31.287 -33.895 11.790 1.00 48.22 368 LEU A C 1
ATOM 2977 O O . LEU A 1 368 ? -32.223 -33.101 11.746 1.00 48.22 368 LEU A O 1
ATOM 2981 N N . GLU A 1 369 ? -31.407 -35.160 12.193 1.00 48.22 369 GLU A N 1
ATOM 2982 C CA . GLU A 1 369 ? -32.654 -35.769 12.659 1.00 48.22 369 GLU A CA 1
ATOM 2983 C C . GLU A 1 369 ? -33.296 -34.974 13.804 1.00 48.22 369 GLU A C 1
ATOM 2985 O O . GLU A 1 369 ? -32.627 -34.489 14.721 1.00 48.22 369 GLU A O 1
ATOM 2990 N N . GLU A 1 370 ? -34.623 -34.868 13.741 1.00 47.56 370 GLU A N 1
ATOM 2991 C CA . GLU A 1 370 ? -35.464 -34.232 14.747 1.00 47.56 370 GLU A CA 1
ATOM 2992 C C . GLU A 1 370 ? -35.331 -34.950 16.095 1.00 47.56 370 GLU A C 1
ATOM 2994 O O . GLU A 1 370 ? -35.835 -36.058 16.284 1.00 47.56 370 GLU A O 1
ATOM 2999 N N . THR A 1 371 ? -34.711 -34.299 17.079 1.00 38.97 371 THR A N 1
ATOM 3000 C CA . THR A 1 371 ? -34.845 -34.719 18.474 1.00 38.97 371 THR A CA 1
ATOM 3001 C C . THR A 1 371 ? -35.995 -33.973 19.152 1.00 38.97 371 THR A C 1
ATOM 3003 O O . THR A 1 371 ? -35.960 -32.766 19.375 1.00 38.97 371 THR A O 1
ATOM 3006 N N . CYS A 1 372 ? -37.030 -34.765 19.445 1.00 37.53 372 CYS A N 1
ATOM 3007 C CA . CYS A 1 372 ? -38.109 -34.619 20.422 1.00 37.53 372 CYS A CA 1
ATOM 3008 C C . CYS A 1 372 ? -38.694 -33.222 20.686 1.00 37.53 372 CYS A C 1
ATOM 3010 O O . CYS A 1 372 ? -38.156 -32.401 21.428 1.00 37.53 372 CYS A O 1
ATOM 3012 N N . GLU A 1 373 ? -39.940 -33.054 20.242 1.00 42.97 373 GLU A N 1
ATOM 3013 C CA . GLU A 1 373 ? -40.896 -32.120 20.831 1.00 42.97 373 GLU A CA 1
ATOM 3014 C C . GLU A 1 373 ? -41.267 -32.559 22.258 1.00 42.97 373 GLU A C 1
ATOM 3016 O O . GLU A 1 373 ? -42.269 -33.234 22.485 1.00 42.97 373 GLU A O 1
ATOM 3021 N N . SER A 1 374 ? -40.470 -32.177 23.256 1.00 46.94 374 SER A N 1
ATOM 3022 C CA . SER A 1 374 ? -40.989 -32.078 24.619 1.00 46.94 374 SER A CA 1
ATOM 3023 C C . SER A 1 374 ? -41.700 -30.729 24.754 1.00 46.94 374 SER A C 1
ATOM 3025 O O . SER A 1 374 ? -41.165 -29.679 24.401 1.00 46.94 374 SER A O 1
ATOM 3027 N N . GLY A 1 375 ? -42.947 -30.742 25.230 1.00 50.91 375 GLY A N 1
ATOM 3028 C CA . GLY A 1 375 ? -43.797 -29.552 25.388 1.00 50.91 375 GLY A CA 1
ATOM 3029 C C . GLY A 1 375 ? -43.326 -28.545 26.446 1.00 50.91 375 GLY A C 1
ATOM 3030 O O . GLY A 1 375 ? -44.090 -27.650 26.809 1.00 50.91 375 GLY A O 1
ATOM 3031 N N . ASP A 1 376 ? -42.094 -28.675 26.938 1.00 54.72 376 ASP A N 1
ATOM 3032 C CA . ASP A 1 376 ? -41.511 -27.803 27.949 1.00 54.72 376 ASP A CA 1
ATOM 3033 C C . ASP A 1 376 ? -40.818 -26.589 27.323 1.00 54.72 376 ASP A C 1
ATOM 3035 O O . ASP A 1 376 ? -40.287 -26.613 26.212 1.00 54.72 376 ASP A O 1
ATOM 3039 N N . VAL A 1 377 ? -40.846 -25.468 28.049 1.00 56.88 377 VAL A N 1
ATOM 3040 C CA . VAL A 1 377 ? -40.159 -24.248 27.617 1.00 56.88 377 VAL A CA 1
ATOM 3041 C C . VAL A 1 377 ? -38.648 -24.522 27.613 1.00 56.88 377 VAL A C 1
ATOM 3043 O O . VAL A 1 377 ? -38.103 -24.779 28.690 1.00 56.88 377 VAL A O 1
ATOM 3046 N N . PRO A 1 378 ? -37.961 -24.407 26.460 1.00 63.75 378 PRO A N 1
ATOM 3047 C CA . PRO A 1 378 ? -36.565 -24.813 26.323 1.00 63.75 378 PRO A CA 1
ATOM 3048 C C . PRO A 1 378 ? -35.691 -24.036 27.300 1.00 63.75 378 PRO A C 1
ATOM 3050 O O . PRO A 1 378 ? -35.850 -22.815 27.470 1.00 63.75 378 PRO A O 1
ATOM 3053 N N . ARG A 1 379 ? -34.798 -24.742 27.991 1.00 70.44 379 ARG A N 1
ATOM 3054 C CA . ARG A 1 379 ? -33.876 -24.128 28.951 1.00 70.44 379 ARG A CA 1
ATOM 3055 C C . ARG A 1 379 ? -32.828 -23.289 28.215 1.00 70.44 379 ARG A C 1
ATOM 3057 O O . ARG A 1 379 ? -32.574 -23.483 27.029 1.00 70.44 379 ARG A O 1
ATOM 3064 N N . VAL A 1 380 ? -32.242 -22.305 28.897 1.00 70.06 380 VAL A N 1
ATOM 3065 C CA . VAL A 1 380 ? -31.223 -21.439 28.269 1.00 70.06 380 VAL A CA 1
ATOM 3066 C C . VAL A 1 380 ? -29.971 -22.254 27.940 1.00 70.06 380 VAL A C 1
ATOM 3068 O O . VAL A 1 380 ? -29.348 -22.027 26.910 1.00 70.06 380 VAL A O 1
ATOM 3071 N N . GLU A 1 381 ? -29.665 -23.258 28.759 1.00 70.44 381 GLU A N 1
ATOM 3072 C CA . GLU A 1 381 ? -28.587 -24.217 28.532 1.00 70.44 381 GLU A CA 1
ATOM 3073 C C . GLU A 1 381 ? -28.823 -25.063 27.271 1.00 70.44 381 GLU A C 1
ATOM 3075 O O . GLU A 1 381 ? -27.883 -25.319 26.529 1.00 70.44 381 GLU A O 1
ATOM 3080 N N . GLU A 1 382 ? -30.072 -25.442 26.983 1.00 68.62 382 GLU A N 1
ATOM 3081 C CA . GLU A 1 382 ? -30.443 -26.183 25.765 1.00 68.62 382 GLU A CA 1
ATOM 3082 C C . GLU A 1 382 ? -30.336 -25.298 24.516 1.00 68.62 382 GLU A C 1
ATOM 3084 O O . GLU A 1 382 ? -29.885 -25.753 23.469 1.00 68.62 382 GLU A O 1
ATOM 3089 N N . LEU A 1 383 ? -30.697 -24.014 24.630 1.00 71.31 383 LEU A N 1
ATOM 3090 C CA . LEU A 1 383 ? -30.522 -23.030 23.558 1.00 71.31 383 LEU A CA 1
ATOM 3091 C C . LEU A 1 383 ? -29.045 -22.748 23.266 1.00 71.31 383 LEU A C 1
ATOM 3093 O O . LEU A 1 383 ? -28.674 -22.636 22.101 1.00 71.31 383 LEU A O 1
ATOM 3097 N N . LEU A 1 384 ? -28.215 -22.641 24.306 1.00 71.50 384 LEU A N 1
ATOM 3098 C CA . LEU A 1 384 ? -26.765 -22.493 24.173 1.00 71.50 384 LEU A CA 1
ATOM 3099 C C . LEU A 1 384 ? -26.147 -23.738 23.541 1.00 71.50 384 LEU A C 1
ATOM 3101 O O . LEU A 1 384 ? -25.399 -23.603 22.584 1.00 71.50 384 LEU A O 1
ATOM 3105 N N . LEU A 1 385 ? -26.536 -24.935 23.991 1.00 73.62 385 LEU A N 1
ATOM 3106 C CA . LEU A 1 385 ? -26.072 -26.189 23.403 1.00 73.62 385 LEU A CA 1
ATOM 3107 C C . LEU A 1 385 ? -26.477 -26.312 21.927 1.00 73.62 385 LEU A C 1
ATOM 3109 O O . LEU A 1 385 ? -25.668 -26.750 21.116 1.00 73.62 385 LEU A O 1
ATOM 3113 N N . LEU A 1 386 ? -27.691 -25.891 21.552 1.00 73.12 386 LEU A N 1
ATOM 3114 C CA . LEU A 1 386 ? -28.130 -25.853 20.152 1.00 73.12 386 LEU A CA 1
ATOM 3115 C C . LEU A 1 386 ? -27.282 -24.879 19.316 1.00 73.12 386 LEU A C 1
ATOM 3117 O O . LEU A 1 386 ? -26.921 -25.188 18.188 1.00 73.12 386 LEU A O 1
ATOM 3121 N N . VAL A 1 387 ? -26.942 -23.707 19.854 1.00 73.69 387 VAL A N 1
ATOM 3122 C CA . VAL A 1 387 ? -26.081 -22.739 19.155 1.00 73.69 387 VAL A CA 1
ATOM 3123 C C . VAL A 1 387 ? -24.642 -23.245 19.054 1.00 73.69 387 VAL A C 1
ATOM 3125 O O . VAL A 1 387 ? -24.046 -23.133 17.989 1.00 73.69 387 VAL A O 1
ATOM 3128 N N . ASP A 1 388 ? -24.096 -23.830 20.118 1.00 72.00 388 ASP A N 1
ATOM 3129 C CA . ASP A 1 388 ? -22.735 -24.368 20.142 1.00 72.00 388 ASP A CA 1
ATOM 3130 C C . ASP A 1 388 ? -22.595 -25.574 19.202 1.00 72.00 388 ASP A C 1
ATOM 3132 O O . ASP A 1 388 ? -21.634 -25.638 18.442 1.00 72.00 388 ASP A O 1
ATOM 3136 N N . THR A 1 389 ? -23.587 -26.470 19.161 1.00 70.44 389 THR A N 1
ATOM 3137 C CA . THR A 1 389 ? -23.632 -27.576 18.183 1.00 70.44 389 THR A CA 1
ATOM 3138 C C . THR A 1 389 ? -23.752 -27.059 16.751 1.00 70.44 389 THR A C 1
ATOM 3140 O O . THR A 1 389 ? -22.997 -27.494 15.890 1.00 70.44 389 THR A O 1
ATOM 3143 N N . MET A 1 390 ? -24.594 -26.052 16.488 1.00 67.12 390 MET A N 1
ATOM 3144 C CA . MET A 1 390 ? -24.644 -25.395 15.175 1.00 67.12 390 MET A CA 1
ATOM 3145 C C . MET A 1 390 ? -23.310 -24.735 14.790 1.00 67.12 390 MET A C 1
ATOM 3147 O O . MET A 1 390 ? -22.947 -24.739 13.616 1.00 67.12 390 MET A O 1
ATOM 3151 N N . LEU A 1 391 ? -22.577 -24.154 15.744 1.00 70.88 391 LEU A N 1
ATOM 3152 C CA . LEU A 1 391 ? -21.266 -23.548 15.496 1.00 70.88 391 LEU A CA 1
ATOM 3153 C C . LEU A 1 391 ? -20.198 -24.611 15.208 1.00 70.88 391 LEU A C 1
ATOM 3155 O O . LEU A 1 391 ? -19.444 -24.460 14.249 1.00 70.88 391 LEU A O 1
ATOM 3159 N N . GLU A 1 392 ? -20.176 -25.701 15.976 1.00 67.06 392 GLU A N 1
ATOM 3160 C CA . GLU A 1 392 ? -19.293 -26.846 15.733 1.00 67.06 392 GLU A CA 1
ATOM 3161 C C . GLU A 1 392 ? -19.602 -27.523 14.382 1.00 67.06 392 GLU A C 1
ATOM 3163 O O . GLU A 1 392 ? -18.681 -27.860 13.637 1.00 67.06 392 GLU A O 1
ATOM 3168 N N . ASP A 1 393 ? -20.876 -27.639 13.997 1.00 61.38 393 ASP A N 1
ATOM 3169 C CA . ASP A 1 393 ? -21.301 -28.257 12.734 1.00 61.38 393 ASP A CA 1
ATOM 3170 C C . ASP A 1 393 ? -21.063 -27.367 11.500 1.00 61.38 393 ASP A C 1
ATOM 3172 O O . ASP A 1 393 ? -20.749 -27.856 10.410 1.00 61.38 393 ASP A O 1
ATOM 3176 N N . VAL A 1 394 ? -21.152 -26.042 11.648 1.00 60.94 394 VAL A N 1
ATOM 3177 C CA . VAL A 1 394 ? -20.739 -25.087 10.604 1.00 60.94 394 VAL A CA 1
ATOM 3178 C C . VAL A 1 394 ? -19.217 -25.114 10.416 1.00 60.94 394 VAL A C 1
ATOM 3180 O O . VAL A 1 394 ? -18.740 -25.067 9.277 1.00 60.94 394 VAL A O 1
ATOM 3183 N N . ASP A 1 395 ? -18.456 -25.250 11.503 1.00 58.06 395 ASP A N 1
ATOM 3184 C CA . ASP A 1 395 ? -16.997 -25.363 11.464 1.00 58.06 395 ASP A CA 1
ATOM 3185 C C . ASP A 1 395 ? -16.522 -26.713 10.891 1.00 58.06 395 ASP A C 1
ATOM 3187 O O . ASP A 1 395 ? -15.502 -26.757 10.194 1.00 58.06 395 ASP A O 1
ATOM 3191 N N . THR A 1 396 ? -17.262 -27.809 11.101 1.00 52.78 396 THR A N 1
ATOM 3192 C CA . THR A 1 396 ? -16.963 -29.119 10.487 1.00 52.78 396 THR A CA 1
ATOM 3193 C C . THR A 1 396 ? -17.386 -29.189 9.015 1.00 52.78 396 THR A C 1
ATOM 3195 O O . THR A 1 396 ? -16.626 -29.706 8.195 1.00 52.78 396 THR A O 1
ATOM 3198 N N . ARG A 1 397 ? -18.514 -28.579 8.611 1.00 51.03 397 ARG A N 1
ATOM 3199 C CA . ARG A 1 397 ? -18.911 -28.460 7.188 1.00 51.03 397 ARG A CA 1
ATOM 3200 C C . ARG A 1 397 ? -18.025 -27.537 6.355 1.00 51.03 397 ARG A C 1
ATOM 3202 O O . ARG A 1 397 ? -18.057 -27.623 5.128 1.00 51.03 397 ARG A O 1
ATOM 3209 N N . ALA A 1 398 ? -17.175 -26.714 6.969 1.00 48.81 398 ALA A N 1
ATOM 3210 C CA . ALA A 1 398 ? -16.092 -26.041 6.248 1.00 48.81 398 ALA A CA 1
ATOM 3211 C C . ALA A 1 398 ? -15.097 -27.032 5.598 1.00 48.81 398 ALA A C 1
ATOM 3213 O O . ALA A 1 398 ? -14.290 -26.615 4.764 1.00 48.81 398 ALA A O 1
ATOM 3214 N N . GLN A 1 399 ? -15.158 -28.323 5.959 1.00 48.78 399 GLN A N 1
ATOM 3215 C CA . GLN A 1 399 ? -14.334 -29.406 5.415 1.00 48.78 399 GLN A CA 1
ATOM 3216 C C . GLN A 1 399 ? -15.094 -30.399 4.509 1.00 48.78 399 GLN A C 1
ATOM 3218 O O . GLN A 1 399 ? -14.450 -31.295 3.970 1.00 48.78 399 GLN A O 1
ATOM 3223 N N . ASP A 1 400 ? -16.406 -30.236 4.276 1.00 41.78 400 ASP A N 1
ATOM 3224 C CA . ASP A 1 400 ? -17.215 -31.158 3.456 1.00 41.78 400 ASP A CA 1
ATOM 3225 C C . ASP A 1 400 ? -17.419 -30.616 2.011 1.00 41.78 400 ASP A C 1
ATOM 3227 O O . ASP A 1 400 ? -17.726 -29.432 1.831 1.00 41.78 400 ASP A O 1
ATOM 3231 N N . PRO A 1 401 ? -17.255 -31.426 0.943 1.00 47.66 401 PRO A N 1
ATOM 3232 C CA . PRO A 1 401 ? -17.019 -30.945 -0.427 1.00 47.66 401 PRO A CA 1
ATOM 3233 C C . PRO A 1 401 ? -18.271 -30.563 -1.242 1.00 47.66 401 PRO A C 1
ATOM 3235 O O . PRO A 1 401 ? -18.139 -30.208 -2.414 1.00 47.66 401 PRO A O 1
ATOM 3238 N N . ALA A 1 402 ? -19.480 -30.617 -0.670 1.00 53.47 402 ALA A N 1
ATOM 3239 C CA . ALA A 1 402 ? -20.729 -30.317 -1.391 1.00 53.47 402 ALA A CA 1
ATOM 3240 C C . ALA A 1 402 ? -21.251 -28.877 -1.199 1.00 53.47 402 ALA A C 1
ATOM 3242 O O . ALA A 1 402 ? -22.081 -28.406 -1.975 1.00 53.47 402 ALA A O 1
ATOM 3243 N N . CYS A 1 403 ? -20.741 -28.144 -0.210 1.00 45.84 403 CYS A N 1
ATOM 3244 C CA . CYS A 1 403 ? -20.871 -26.693 -0.137 1.00 45.84 403 CYS A CA 1
ATOM 3245 C C . CYS A 1 403 ? -19.562 -26.131 -0.686 1.00 45.84 403 CYS A C 1
ATOM 3247 O O . CYS A 1 403 ? -18.505 -26.485 -0.168 1.00 45.84 403 CYS A O 1
ATOM 3249 N N . VAL A 1 404 ? -19.577 -25.310 -1.744 1.00 55.34 404 VAL A N 1
ATOM 3250 C CA . VAL A 1 404 ? -18.333 -24.687 -2.229 1.00 55.34 404 VAL A CA 1
ATOM 3251 C C . VAL A 1 404 ? -17.814 -23.794 -1.108 1.00 55.34 404 VAL A C 1
ATOM 3253 O O . VAL A 1 404 ? -18.274 -22.669 -0.917 1.00 55.34 404 VAL A O 1
ATOM 3256 N N . SER A 1 405 ? -16.898 -24.351 -0.316 1.00 58.56 405 SER A N 1
ATOM 3257 C CA . SER A 1 405 ? -16.448 -23.750 0.925 1.00 58.56 405 SER A CA 1
ATOM 3258 C C . SER A 1 405 ? -15.879 -22.364 0.632 1.00 58.56 405 SER A C 1
ATOM 3260 O O . SER A 1 405 ? -15.280 -22.119 -0.422 1.00 58.56 405 SER A O 1
ATOM 3262 N N . SER A 1 406 ? -16.012 -21.436 1.581 1.00 55.00 406 SER A N 1
ATOM 3263 C CA . SER A 1 406 ? -15.336 -20.134 1.499 1.00 55.00 406 SER A CA 1
ATOM 3264 C C . SER A 1 406 ? -13.837 -20.304 1.204 1.00 55.00 406 SER A C 1
ATOM 3266 O O . SER A 1 406 ? -13.231 -19.449 0.563 1.00 55.00 406 SER A O 1
ATOM 3268 N N . HIS A 1 407 ? -13.237 -21.423 1.621 1.00 62.34 407 HIS A N 1
ATOM 3269 C CA . HIS A 1 407 ? -11.871 -21.790 1.275 1.00 62.34 407 HIS A CA 1
ATOM 3270 C C . HIS A 1 407 ? -11.700 -22.134 -0.212 1.00 62.34 407 HIS A C 1
ATOM 3272 O O . HIS A 1 407 ? -10.776 -21.614 -0.821 1.00 62.34 407 HIS A O 1
ATOM 3278 N N . THR A 1 408 ? -12.600 -22.904 -0.825 1.00 70.38 408 THR A N 1
ATOM 3279 C CA . THR A 1 408 ? -12.587 -23.226 -2.263 1.00 70.38 408 THR A CA 1
ATOM 3280 C C . THR A 1 408 ? -12.810 -21.986 -3.126 1.00 70.38 408 THR A C 1
ATOM 3282 O O . THR A 1 408 ? -12.105 -21.796 -4.111 1.00 70.38 408 THR A O 1
ATOM 3285 N N . LEU A 1 409 ? -13.724 -21.089 -2.738 1.00 71.12 409 LEU A N 1
ATOM 3286 C CA . LEU A 1 409 ? -13.897 -19.794 -3.411 1.00 71.12 409 LEU A CA 1
ATOM 3287 C C . LEU A 1 409 ? -12.653 -18.919 -3.266 1.00 71.12 409 LEU A C 1
ATOM 3289 O O . LEU A 1 409 ? -12.193 -18.333 -4.239 1.00 71.12 409 LEU A O 1
ATOM 3293 N N . ARG A 1 410 ? -12.061 -18.865 -2.070 1.00 73.38 410 ARG A N 1
ATOM 3294 C CA . ARG A 1 410 ? -10.819 -18.122 -1.827 1.00 73.38 410 ARG A CA 1
ATOM 3295 C C . ARG A 1 410 ? -9.631 -18.750 -2.566 1.00 73.38 410 ARG A C 1
ATOM 3297 O O . ARG A 1 410 ? -8.772 -18.012 -3.026 1.00 73.38 410 ARG A O 1
ATOM 3304 N N . ALA A 1 411 ? -9.612 -20.070 -2.746 1.00 78.00 411 ALA A N 1
ATOM 3305 C CA . ALA A 1 411 ? -8.624 -20.795 -3.537 1.00 78.00 411 ALA A CA 1
ATOM 3306 C C . ALA A 1 411 ? -8.813 -20.567 -5.042 1.00 78.00 411 ALA A C 1
ATOM 3308 O O . ALA A 1 411 ? -7.828 -20.354 -5.736 1.00 78.00 411 ALA A O 1
ATOM 3309 N N . LEU A 1 412 ? -10.053 -20.531 -5.542 1.00 78.94 412 LEU A N 1
ATOM 3310 C CA . LEU A 1 412 ? -10.373 -20.140 -6.920 1.00 78.94 412 LEU A CA 1
ATOM 3311 C C . LEU A 1 412 ? -9.950 -18.697 -7.189 1.00 78.94 412 LEU A C 1
ATOM 3313 O O . LEU A 1 412 ? -9.258 -18.421 -8.162 1.00 78.94 412 LEU A O 1
ATOM 3317 N N . VAL A 1 413 ? -10.310 -17.779 -6.296 1.00 81.69 413 VAL A N 1
ATOM 3318 C CA . VAL A 1 413 ? -9.925 -16.369 -6.378 1.00 81.69 413 VAL A CA 1
ATOM 3319 C C . VAL A 1 413 ? -8.400 -16.214 -6.331 1.00 81.69 413 VAL A C 1
ATOM 3321 O O . VAL A 1 413 ? -7.839 -15.532 -7.185 1.00 81.69 413 VAL A O 1
ATOM 3324 N N . ALA A 1 414 ? -7.717 -16.912 -5.420 1.00 82.75 414 ALA A N 1
ATOM 3325 C CA . ALA A 1 414 ? -6.257 -16.935 -5.353 1.00 82.75 414 ALA A CA 1
ATOM 3326 C C . ALA A 1 414 ? -5.626 -17.568 -6.604 1.00 82.75 414 ALA A C 1
ATOM 3328 O O . ALA A 1 414 ? -4.574 -17.124 -7.059 1.00 82.75 414 ALA A O 1
ATOM 3329 N N . HIS A 1 415 ? -6.271 -18.578 -7.192 1.00 84.38 415 HIS A N 1
ATOM 3330 C CA . HIS A 1 415 ? -5.830 -19.192 -8.436 1.00 84.38 415 HIS A CA 1
ATOM 3331 C C . HIS A 1 415 ? -5.910 -18.200 -9.597 1.00 84.38 415 HIS A C 1
ATOM 3333 O O . HIS A 1 415 ? -4.937 -18.071 -10.328 1.00 84.38 415 HIS A O 1
ATOM 3339 N N . PHE A 1 416 ? -6.996 -17.432 -9.724 1.00 83.44 416 PHE A N 1
ATOM 3340 C CA . PHE A 1 416 ? -7.106 -16.372 -10.733 1.00 83.44 416 PHE A CA 1
ATOM 3341 C C . PHE A 1 416 ? -6.115 -15.226 -10.500 1.00 83.44 416 PHE A C 1
ATOM 3343 O O . PHE A 1 416 ? -5.505 -14.739 -11.448 1.00 83.44 416 PHE A O 1
ATOM 3350 N N . GLN A 1 417 ? -5.897 -14.828 -9.247 1.00 86.75 417 GLN A N 1
ATOM 3351 C CA . GLN A 1 417 ? -4.866 -13.851 -8.888 1.00 86.75 417 GLN A CA 1
ATOM 3352 C C . GLN A 1 417 ? -3.462 -14.328 -9.279 1.00 86.75 417 GLN A C 1
ATOM 3354 O O . GLN A 1 417 ? -2.675 -13.542 -9.796 1.00 86.75 417 GLN A O 1
ATOM 3359 N N . LYS A 1 418 ? -3.162 -15.620 -9.099 1.00 87.56 418 LYS A N 1
ATOM 3360 C CA . LYS A 1 418 ? -1.887 -16.225 -9.504 1.00 87.56 418 LYS A CA 1
ATOM 3361 C C . LYS A 1 418 ? -1.782 -16.437 -11.017 1.00 87.56 418 LYS A C 1
ATOM 3363 O O . LYS A 1 418 ? -0.716 -16.242 -11.575 1.00 87.56 418 LYS A O 1
ATOM 3368 N N . LEU A 1 419 ? -2.871 -16.816 -11.687 1.00 87.94 419 LEU A N 1
ATOM 3369 C CA . LEU A 1 419 ? -2.911 -17.021 -13.139 1.00 87.94 419 LEU A CA 1
ATOM 3370 C C . LEU A 1 419 ? -2.617 -15.722 -13.900 1.00 87.94 419 LEU A C 1
ATOM 3372 O O . LEU A 1 419 ? -1.985 -15.754 -14.950 1.00 87.94 419 LEU A O 1
ATOM 3376 N N . PHE A 1 420 ? -3.078 -14.591 -13.364 1.00 85.19 420 PHE A N 1
ATOM 3377 C CA . PHE A 1 420 ? -2.898 -13.272 -13.966 1.00 85.19 420 PHE A CA 1
ATOM 3378 C C . PHE A 1 420 ? -1.786 -12.431 -13.311 1.00 85.19 420 PHE A C 1
ATOM 3380 O O . PHE A 1 420 ? -1.583 -11.295 -13.735 1.00 85.19 420 PHE A O 1
ATOM 3387 N N . ASP A 1 421 ? -1.052 -12.966 -12.327 1.00 88.56 421 ASP A N 1
ATOM 3388 C CA . ASP A 1 421 ? -0.009 -12.266 -11.554 1.00 88.56 421 ASP A CA 1
ATOM 3389 C C . ASP A 1 421 ? -0.474 -10.921 -10.957 1.00 88.56 421 ASP A C 1
ATOM 3391 O O . ASP A 1 421 ? 0.120 -9.864 -11.177 1.00 88.56 421 ASP A O 1
ATOM 3395 N N . VAL A 1 422 ? -1.564 -10.945 -10.184 1.00 86.94 422 VAL A N 1
ATOM 3396 C CA . VAL A 1 422 ? -2.149 -9.748 -9.555 1.00 86.94 422 VAL A CA 1
ATOM 3397 C C . VAL A 1 422 ? -2.394 -9.952 -8.058 1.00 86.94 422 VAL A C 1
ATOM 3399 O O . VAL A 1 422 ? -3.002 -10.946 -7.663 1.00 86.94 422 VAL A O 1
ATOM 3402 N N . PRO A 1 423 ? -1.997 -8.996 -7.192 1.00 76.19 423 PRO A N 1
ATOM 3403 C CA . PRO A 1 423 ? -2.117 -9.147 -5.740 1.00 76.19 423 PRO A CA 1
ATOM 3404 C C . PRO A 1 423 ? -3.560 -9.021 -5.227 1.00 76.19 423 PRO A C 1
ATOM 3406 O O . PRO A 1 423 ? -3.852 -9.463 -4.118 1.00 76.19 423 PRO A O 1
ATOM 3409 N N . SER A 1 424 ? -4.487 -8.454 -6.012 1.00 83.69 424 SER A N 1
ATOM 3410 C CA . SER A 1 424 ? -5.891 -8.239 -5.630 1.00 83.69 424 SER A CA 1
ATOM 3411 C C . SER A 1 424 ? -6.873 -8.750 -6.688 1.00 83.69 424 SER A C 1
ATOM 3413 O O . SER A 1 424 ? -6.595 -8.736 -7.885 1.00 83.69 424 SER A O 1
ATOM 3415 N N . VAL A 1 425 ? -8.067 -9.151 -6.243 1.00 80.12 425 VAL A N 1
ATOM 3416 C CA . VAL A 1 425 ? -9.166 -9.602 -7.120 1.00 80.12 425 VAL A CA 1
ATOM 3417 C C . VAL A 1 425 ? -9.634 -8.488 -8.054 1.00 80.12 425 VAL A C 1
ATOM 3419 O O . VAL A 1 425 ? -9.949 -8.736 -9.213 1.00 80.12 425 VAL A O 1
ATOM 3422 N N . SER A 1 426 ? -9.617 -7.241 -7.573 1.00 80.62 426 SER A N 1
ATOM 3423 C CA . SER A 1 426 ? -9.931 -6.060 -8.382 1.00 80.62 426 SER A CA 1
ATOM 3424 C C . SER A 1 426 ? -8.953 -5.859 -9.540 1.00 80.62 426 SER A C 1
ATOM 3426 O O . SER A 1 426 ? -9.339 -5.290 -10.554 1.00 80.62 426 SER A O 1
ATOM 3428 N N . GLY A 1 427 ? -7.714 -6.349 -9.413 1.00 82.44 427 GLY A N 1
ATOM 3429 C CA . GLY A 1 427 ? -6.702 -6.310 -10.465 1.00 82.44 427 GLY A CA 1
ATOM 3430 C C . GLY A 1 427 ? -6.862 -7.402 -11.526 1.00 82.44 427 GLY A C 1
ATOM 3431 O O . GLY A 1 427 ? -6.347 -7.242 -12.630 1.00 82.44 427 GLY A O 1
ATOM 3432 N N . VAL A 1 428 ? -7.617 -8.472 -11.243 1.00 86.62 428 VAL A N 1
ATOM 3433 C CA . VAL A 1 428 ? -7.815 -9.592 -12.181 1.00 86.62 428 VAL A CA 1
ATOM 3434 C C . VAL A 1 428 ? -8.533 -9.131 -13.444 1.00 86.62 428 VAL A C 1
ATOM 3436 O O . VAL A 1 428 ? -8.076 -9.435 -14.538 1.00 86.62 428 VAL A O 1
ATOM 3439 N N . TYR A 1 429 ? -9.611 -8.353 -13.322 1.00 82.31 429 TYR A N 1
ATOM 3440 C CA . TYR A 1 429 ? -10.371 -7.893 -14.489 1.00 82.31 429 TYR A CA 1
ATOM 3441 C C . TYR A 1 429 ? -9.576 -6.928 -15.396 1.00 82.31 429 TYR A C 1
ATOM 3443 O O . TYR A 1 429 ? -9.498 -7.193 -16.597 1.00 82.31 429 TYR A O 1
ATOM 3451 N N . PRO A 1 430 ? -8.912 -5.871 -14.876 1.00 86.69 430 PRO A N 1
ATOM 3452 C CA . PRO A 1 430 ? -8.010 -5.031 -15.666 1.00 86.69 430 PRO A CA 1
ATOM 3453 C C . PRO A 1 430 ? -6.905 -5.830 -16.359 1.00 86.69 430 PRO A C 1
ATOM 3455 O O . PRO A 1 430 ? -6.662 -5.637 -17.549 1.00 86.69 430 PRO A O 1
ATOM 3458 N N . ARG A 1 431 ? -6.266 -6.758 -15.637 1.00 87.75 431 ARG A N 1
ATOM 3459 C CA . ARG A 1 431 ? -5.161 -7.557 -16.172 1.00 87.75 431 ARG A CA 1
ATOM 3460 C C . ARG A 1 431 ? -5.624 -8.548 -17.233 1.00 87.75 431 ARG A C 1
ATOM 3462 O O . ARG A 1 431 ? -4.968 -8.704 -18.255 1.00 87.75 431 ARG A O 1
ATOM 3469 N N . MET A 1 432 ? -6.779 -9.168 -17.028 1.00 87.75 432 MET A N 1
ATOM 3470 C CA . MET A 1 432 ? -7.420 -10.030 -18.013 1.00 87.75 432 MET A CA 1
ATOM 3471 C C . MET A 1 432 ? -7.769 -9.249 -19.287 1.00 87.75 432 MET A C 1
ATOM 3473 O O . MET A 1 432 ? -7.478 -9.723 -20.381 1.00 87.75 432 MET A O 1
ATOM 3477 N N . ASN A 1 433 ? -8.312 -8.033 -19.166 1.00 89.88 433 ASN A N 1
ATOM 3478 C CA . ASN A 1 433 ? -8.557 -7.162 -20.319 1.00 89.88 433 ASN A CA 1
ATOM 3479 C C . ASN A 1 433 ? -7.262 -6.777 -21.043 1.00 89.88 433 ASN A C 1
ATOM 3481 O O . ASN A 1 433 ? -7.232 -6.785 -22.267 1.00 89.88 433 ASN A O 1
ATOM 3485 N N . GLU A 1 434 ? -6.183 -6.483 -20.316 1.00 89.62 434 GLU A N 1
ATOM 3486 C CA . GLU A 1 434 ? -4.873 -6.220 -20.921 1.00 89.62 434 GLU A CA 1
ATOM 3487 C C . GLU A 1 434 ? -4.355 -7.439 -21.698 1.00 89.62 434 GLU A C 1
ATOM 3489 O O . GLU A 1 434 ? -3.869 -7.290 -22.818 1.00 89.62 434 GLU A O 1
ATOM 3494 N N . VAL A 1 435 ? -4.495 -8.648 -21.140 1.00 88.69 435 VAL A N 1
ATOM 3495 C CA . VAL A 1 435 ? -4.127 -9.903 -21.815 1.00 88.69 435 VAL A CA 1
ATOM 3496 C C . VAL A 1 435 ? -4.964 -10.109 -23.077 1.00 88.69 435 VAL A C 1
ATOM 3498 O O . VAL A 1 435 ? -4.396 -10.415 -24.121 1.00 88.69 435 VAL A O 1
ATOM 3501 N N . TYR A 1 436 ? -6.282 -9.898 -23.024 1.00 88.25 436 TYR A N 1
ATOM 3502 C CA . TYR A 1 436 ? -7.143 -10.017 -24.205 1.00 88.25 436 TYR A CA 1
ATOM 3503 C C . TYR A 1 436 ? -6.846 -8.949 -25.264 1.00 88.25 436 TYR A C 1
ATOM 3505 O O . TYR A 1 436 ? -6.808 -9.278 -26.449 1.00 88.25 436 TYR A O 1
ATOM 3513 N N . SER A 1 437 ? -6.569 -7.706 -24.863 1.00 89.75 437 SER A N 1
ATOM 3514 C CA . SER A 1 437 ? -6.147 -6.645 -25.784 1.00 89.75 437 SER A CA 1
ATOM 3515 C C . SER A 1 437 ? -4.816 -6.981 -26.448 1.00 89.75 437 SER A C 1
ATOM 3517 O O . SER A 1 437 ? -4.732 -6.964 -27.672 1.00 89.75 437 SER A O 1
ATOM 3519 N N . LYS A 1 438 ? -3.801 -7.393 -25.676 1.00 88.50 438 LYS A N 1
ATOM 3520 C CA . LYS A 1 438 ? -2.500 -7.820 -26.216 1.00 88.50 438 LYS A CA 1
ATOM 3521 C C . LYS A 1 438 ? -2.615 -9.056 -27.103 1.00 88.50 438 LYS A C 1
ATOM 3523 O O . LYS A 1 438 ? -1.928 -9.156 -28.117 1.00 88.50 438 LYS A O 1
ATOM 3528 N N . LEU A 1 439 ? -3.491 -9.999 -26.763 1.00 89.75 439 LEU A N 1
ATOM 3529 C CA . LEU A 1 439 ? -3.765 -11.157 -27.611 1.00 89.75 439 LEU A CA 1
ATOM 3530 C C . LEU A 1 439 ? -4.415 -10.721 -28.934 1.00 89.75 439 LEU A C 1
ATOM 3532 O O . LEU A 1 439 ? -4.015 -11.176 -30.000 1.00 89.75 439 LEU A O 1
ATOM 3536 N N . GLY A 1 440 ? -5.359 -9.779 -28.887 1.00 88.25 440 GLY A N 1
ATOM 3537 C CA . GLY A 1 440 ? -5.950 -9.169 -30.078 1.00 88.25 440 GLY A CA 1
ATOM 3538 C C . GLY A 1 440 ? -4.919 -8.441 -30.946 1.00 88.25 440 GLY A C 1
ATOM 3539 O O . GLY A 1 440 ? -4.870 -8.656 -32.157 1.00 88.25 440 GLY A O 1
ATOM 3540 N N . GLU A 1 441 ? -4.055 -7.631 -30.334 1.00 89.12 441 GLU A N 1
ATOM 3541 C CA . GLU A 1 441 ? -2.954 -6.926 -31.000 1.00 89.12 441 GLU A CA 1
ATOM 3542 C C . GLU A 1 441 ? -1.962 -7.897 -31.643 1.00 89.12 441 GLU A C 1
ATOM 3544 O O . GLU A 1 441 ? -1.611 -7.725 -32.807 1.00 89.12 441 GLU A O 1
ATOM 3549 N N . THR A 1 442 ? -1.553 -8.952 -30.935 1.00 83.81 442 THR A N 1
ATOM 3550 C CA . THR A 1 442 ? -0.628 -9.968 -31.465 1.00 83.81 442 THR A CA 1
ATOM 3551 C C . THR A 1 442 ? -1.262 -10.802 -32.575 1.00 83.81 442 THR A C 1
ATOM 3553 O O . THR A 1 442 ? -0.600 -11.061 -33.579 1.00 83.81 442 THR A O 1
ATOM 3556 N N . CYS A 1 443 ? -2.549 -11.152 -32.484 1.00 84.62 443 CYS A N 1
ATOM 3557 C CA . CYS A 1 443 ? -3.276 -11.776 -33.590 1.00 84.62 443 CYS A CA 1
ATOM 3558 C C . CYS A 1 443 ? -3.372 -10.852 -34.814 1.00 84.62 443 CYS A C 1
ATOM 3560 O O . CYS A 1 443 ? -3.211 -11.314 -35.945 1.00 84.62 443 CYS A O 1
ATOM 3562 N N . ASN A 1 444 ? -3.610 -9.553 -34.613 1.00 87.56 444 ASN A N 1
ATOM 3563 C CA . ASN A 1 444 ? -3.629 -8.572 -35.699 1.00 87.56 444 ASN A CA 1
ATOM 3564 C C . ASN A 1 444 ? -2.237 -8.389 -36.316 1.00 87.56 444 ASN A C 1
ATOM 3566 O O . ASN A 1 444 ? -2.108 -8.398 -37.537 1.00 87.56 444 ASN A O 1
ATOM 3570 N N . MET A 1 445 ? -1.194 -8.296 -35.491 1.00 86.12 445 MET A N 1
ATOM 3571 C CA . MET A 1 445 ? 0.197 -8.220 -35.934 1.00 86.12 445 MET A CA 1
ATOM 3572 C C . MET A 1 445 ? 0.587 -9.464 -36.732 1.00 86.12 445 MET A C 1
ATOM 3574 O O . MET A 1 445 ? 1.192 -9.341 -37.791 1.00 86.12 445 MET A O 1
ATOM 3578 N N . MET A 1 446 ? 0.180 -10.650 -36.278 1.00 83.25 446 MET A N 1
ATOM 3579 C CA . MET A 1 446 ? 0.410 -11.900 -36.994 1.00 83.25 446 MET A CA 1
ATOM 3580 C C . MET A 1 446 ? -0.279 -11.901 -38.361 1.00 83.25 446 MET A C 1
ATOM 3582 O O . MET A 1 446 ? 0.377 -12.223 -39.343 1.00 83.25 446 MET A O 1
ATOM 3586 N N . ARG A 1 447 ? -1.549 -11.476 -38.466 1.00 84.31 447 ARG A N 1
ATOM 3587 C CA . ARG A 1 447 ? -2.218 -11.331 -39.775 1.00 84.31 447 ARG A CA 1
ATOM 3588 C C . ARG A 1 447 ? -1.513 -10.320 -40.674 1.00 84.31 447 ARG A C 1
ATOM 3590 O O . ARG A 1 447 ? -1.337 -10.589 -41.854 1.00 84.31 447 ARG A O 1
ATOM 3597 N N . ASN A 1 448 ? -1.079 -9.186 -40.128 1.00 86.38 448 ASN A N 1
ATOM 3598 C CA . ASN A 1 448 ? -0.347 -8.180 -40.897 1.00 86.38 448 ASN A CA 1
ATOM 3599 C C . ASN A 1 448 ? 0.983 -8.736 -41.421 1.00 86.38 448 ASN A C 1
ATOM 3601 O O . ASN A 1 448 ? 1.291 -8.557 -42.594 1.00 86.38 448 ASN A O 1
ATOM 3605 N N . LEU A 1 449 ? 1.739 -9.455 -40.588 1.00 85.12 449 LEU A N 1
ATOM 3606 C CA . LEU A 1 449 ? 2.971 -10.127 -41.001 1.00 85.12 449 LEU A CA 1
ATOM 3607 C C . LEU A 1 449 ? 2.694 -11.219 -42.043 1.00 85.12 449 LEU A C 1
ATOM 3609 O O . LEU A 1 449 ? 3.422 -11.294 -43.024 1.00 85.12 449 LEU A O 1
ATOM 3613 N N . GLN A 1 450 ? 1.623 -12.008 -41.901 1.00 84.00 450 GLN A N 1
ATOM 3614 C CA . GLN A 1 450 ? 1.202 -12.976 -42.927 1.00 84.00 450 GLN A CA 1
ATOM 3615 C C . GLN A 1 450 ? 0.922 -12.284 -44.263 1.00 84.00 450 GLN A C 1
ATOM 3617 O O . GLN A 1 450 ? 1.433 -12.728 -45.287 1.00 84.00 450 GLN A O 1
ATOM 3622 N N . CYS A 1 451 ? 0.180 -11.171 -44.252 1.00 83.50 451 CYS A N 1
ATOM 3623 C CA . CYS A 1 451 ? -0.114 -10.389 -45.452 1.00 83.50 451 CYS A CA 1
ATOM 3624 C C . CYS A 1 451 ? 1.153 -9.825 -46.108 1.00 83.50 451 CYS A C 1
ATOM 3626 O O . CYS A 1 451 ? 1.301 -9.922 -47.321 1.00 83.50 451 CYS A O 1
ATOM 3628 N N . VAL A 1 452 ? 2.068 -9.250 -45.320 1.00 83.12 452 VAL A N 1
ATOM 3629 C CA . VAL A 1 452 ? 3.324 -8.670 -45.830 1.00 83.12 452 VAL A CA 1
ATOM 3630 C C . VAL A 1 452 ? 4.246 -9.748 -46.404 1.00 83.12 452 VAL A C 1
ATOM 3632 O O . VAL A 1 452 ? 4.905 -9.513 -47.412 1.00 83.12 452 VAL A O 1
ATOM 3635 N N . LEU A 1 453 ? 4.270 -10.931 -45.789 1.00 81.31 453 LEU A N 1
ATOM 3636 C CA . LEU A 1 453 ? 5.086 -12.068 -46.220 1.00 81.31 453 LEU A CA 1
ATOM 3637 C C . LEU A 1 453 ? 4.417 -12.932 -47.300 1.00 81.31 453 LEU A C 1
ATOM 3639 O O . LEU A 1 453 ? 5.029 -13.887 -47.770 1.00 81.31 453 LEU A O 1
ATOM 3643 N N . GLY A 1 454 ? 3.171 -12.630 -47.683 1.00 81.44 454 GLY A N 1
ATOM 3644 C CA . GLY A 1 454 ? 2.411 -13.405 -48.669 1.00 81.44 454 GLY A CA 1
ATOM 3645 C C . GLY A 1 454 ? 2.095 -14.841 -48.230 1.00 81.44 454 GLY A C 1
ATOM 3646 O O . GLY A 1 454 ? 1.950 -15.720 -49.075 1.00 81.44 454 GLY A O 1
ATOM 3647 N N . LEU A 1 455 ? 2.024 -15.096 -46.922 1.00 79.75 455 LEU A N 1
ATOM 3648 C CA . LEU A 1 455 ? 1.764 -16.419 -46.353 1.00 79.75 455 LEU A CA 1
ATOM 3649 C C . LEU A 1 455 ? 0.254 -16.653 -46.196 1.00 79.75 455 LEU A C 1
ATOM 3651 O O . LEU A 1 455 ? -0.475 -15.756 -45.771 1.00 79.75 455 LEU A O 1
ATOM 3655 N N . ASP A 1 456 ? -0.218 -17.870 -46.482 1.00 75.62 456 ASP A N 1
ATOM 3656 C CA . ASP A 1 456 ? -1.636 -18.226 -46.349 1.00 75.62 456 ASP A CA 1
ATOM 3657 C C . ASP A 1 456 ? -2.161 -17.979 -44.920 1.00 75.62 456 ASP A C 1
ATOM 3659 O O . ASP A 1 456 ? -1.512 -18.304 -43.924 1.00 75.62 456 ASP A O 1
ATOM 3663 N N . GLY A 1 457 ? -3.394 -17.477 -44.791 1.00 69.50 457 GLY A N 1
ATOM 3664 C CA . GLY A 1 457 ? -4.006 -17.090 -43.504 1.00 69.50 457 GLY A CA 1
ATOM 3665 C C . GLY A 1 457 ? -4.248 -18.224 -42.488 1.00 69.50 457 GLY A C 1
ATOM 3666 O O . GLY A 1 457 ? -4.916 -18.012 -41.478 1.00 69.50 457 GLY A O 1
ATOM 3667 N N . LYS A 1 458 ? -3.742 -19.437 -42.749 1.00 71.94 458 LYS A N 1
ATOM 3668 C CA . LYS A 1 458 ? -3.811 -20.622 -41.873 1.00 71.94 458 LYS A CA 1
ATOM 3669 C C . LYS A 1 458 ? -2.452 -21.047 -41.297 1.00 71.94 458 LYS A C 1
ATOM 3671 O O . LYS A 1 458 ? -2.369 -22.091 -40.653 1.00 71.94 458 LYS A O 1
ATOM 3676 N N . VAL A 1 459 ? -1.386 -20.283 -41.533 1.00 76.50 459 VAL A N 1
ATOM 3677 C CA . VAL A 1 459 ? -0.035 -20.622 -41.061 1.00 76.50 459 VAL A CA 1
ATOM 3678 C C . VAL A 1 459 ? 0.062 -20.502 -39.532 1.00 76.50 459 VAL A C 1
ATOM 3680 O O . VAL A 1 459 ? -0.444 -19.554 -38.932 1.00 76.50 459 VAL A O 1
ATOM 3683 N N . THR A 1 460 ? 0.708 -21.480 -38.888 1.00 80.94 460 THR A N 1
ATOM 3684 C CA . THR A 1 460 ? 0.914 -21.520 -37.430 1.00 80.94 460 THR A CA 1
ATOM 3685 C C . THR A 1 460 ? 1.910 -20.450 -36.966 1.00 80.94 460 THR A C 1
ATOM 3687 O O . THR A 1 460 ? 2.824 -20.084 -37.706 1.00 80.94 460 THR A O 1
ATOM 3690 N N . CYS A 1 461 ? 1.789 -19.976 -35.716 1.00 78.94 461 CYS A N 1
ATOM 3691 C CA . CYS A 1 461 ? 2.668 -18.930 -35.166 1.00 78.94 461 CYS A CA 1
ATOM 3692 C C . CYS A 1 461 ? 4.159 -19.272 -35.317 1.00 78.94 461 CYS A C 1
ATOM 3694 O O . CYS A 1 461 ? 4.954 -18.413 -35.680 1.00 78.94 461 CYS A O 1
ATOM 3696 N N . GLY A 1 462 ? 4.535 -20.536 -35.088 1.00 81.75 462 GLY A N 1
ATOM 3697 C CA . GLY A 1 462 ? 5.923 -20.988 -35.216 1.00 81.75 462 GLY A CA 1
ATOM 3698 C C . GLY A 1 462 ? 6.451 -20.925 -36.650 1.00 81.75 462 GLY A C 1
ATOM 3699 O O . GLY A 1 462 ? 7.586 -20.515 -36.863 1.00 81.75 462 GLY A O 1
ATOM 3700 N N . ALA A 1 463 ? 5.626 -21.261 -37.644 1.00 81.50 463 ALA A N 1
ATOM 3701 C CA . ALA A 1 463 ? 6.018 -21.173 -39.048 1.00 81.50 463 ALA A CA 1
ATOM 3702 C C . ALA A 1 463 ? 6.174 -19.713 -39.509 1.00 81.50 463 ALA A C 1
ATOM 3704 O O . ALA A 1 463 ? 7.113 -19.403 -40.236 1.00 81.50 463 ALA A O 1
ATOM 3705 N N . LEU A 1 464 ? 5.319 -18.805 -39.026 1.00 85.88 464 LEU A N 1
ATOM 3706 C CA . LEU A 1 464 ? 5.466 -17.372 -39.287 1.00 85.88 464 LEU A CA 1
ATOM 3707 C C . LEU A 1 464 ? 6.723 -16.789 -38.636 1.00 85.88 464 LEU A C 1
ATOM 3709 O O . LEU A 1 464 ? 7.468 -16.069 -39.291 1.00 85.88 464 LEU A O 1
ATOM 3713 N N . VAL A 1 465 ? 6.975 -17.110 -37.364 1.00 85.12 465 VAL A N 1
ATOM 3714 C CA . VAL A 1 465 ? 8.184 -16.655 -36.663 1.00 85.12 465 VAL A CA 1
ATOM 3715 C C . VAL A 1 465 ? 9.433 -17.198 -37.349 1.00 85.12 465 VAL A C 1
ATOM 3717 O O . VAL A 1 465 ? 10.381 -16.447 -37.520 1.00 85.12 465 VAL A O 1
ATOM 3720 N N . ASN A 1 466 ? 9.422 -18.448 -37.817 1.00 84.44 466 ASN A N 1
ATOM 3721 C CA . ASN A 1 466 ? 10.529 -19.005 -38.593 1.00 84.44 466 ASN A CA 1
ATOM 3722 C C . ASN A 1 466 ? 10.727 -18.291 -39.936 1.00 84.44 466 ASN A C 1
ATOM 3724 O O . ASN A 1 466 ? 11.868 -18.060 -40.316 1.00 84.44 466 ASN A O 1
ATOM 3728 N N . ALA A 1 467 ? 9.653 -17.909 -40.634 1.00 81.62 467 ALA A N 1
ATOM 3729 C CA . ALA A 1 467 ? 9.752 -17.142 -41.877 1.00 81.62 467 ALA A CA 1
ATOM 3730 C C . ALA A 1 467 ? 10.320 -15.732 -41.638 1.00 81.62 467 ALA A C 1
ATOM 3732 O O . ALA A 1 467 ? 11.215 -15.295 -42.357 1.00 81.62 467 ALA A O 1
ATOM 3733 N N . VAL A 1 468 ? 9.860 -15.043 -40.585 1.00 84.19 468 VAL A N 1
ATOM 3734 C CA . VAL A 1 468 ? 10.423 -13.751 -40.152 1.00 84.19 468 VAL A CA 1
ATOM 3735 C C . VAL A 1 468 ? 11.886 -13.914 -39.739 1.00 84.19 468 VAL A C 1
ATOM 3737 O O . VAL A 1 468 ? 12.725 -13.116 -40.135 1.00 84.19 468 VAL A O 1
ATOM 3740 N N . TRP A 1 469 ? 12.207 -14.963 -38.981 1.00 83.50 469 TRP A N 1
ATOM 3741 C CA . TRP A 1 469 ? 13.565 -15.262 -38.538 1.00 83.50 469 TRP A CA 1
ATOM 3742 C C . TRP A 1 469 ? 14.496 -15.561 -39.712 1.00 83.50 469 TRP A C 1
ATOM 3744 O O . TRP A 1 469 ? 15.617 -15.066 -39.719 1.00 83.50 469 TRP A O 1
ATOM 3754 N N . GLN A 1 470 ? 14.040 -16.305 -40.725 1.00 81.19 470 GLN A N 1
ATOM 3755 C CA . GLN A 1 470 ? 14.809 -16.526 -41.950 1.00 81.19 470 GLN A CA 1
ATOM 3756 C C . GLN A 1 470 ? 15.041 -15.227 -42.717 1.00 81.19 470 GLN A C 1
ATOM 3758 O O . GLN A 1 470 ? 16.173 -14.978 -43.104 1.00 81.19 470 GLN A O 1
ATOM 3763 N N . LEU A 1 471 ? 14.038 -14.355 -42.845 1.00 80.00 471 LEU A N 1
ATOM 3764 C CA . LEU A 1 471 ? 14.213 -13.026 -43.444 1.00 80.00 471 LEU A CA 1
ATOM 3765 C C . LEU A 1 471 ? 15.206 -12.153 -42.673 1.00 80.00 471 LEU A C 1
ATOM 3767 O O . LEU A 1 471 ? 16.048 -11.499 -43.282 1.00 80.00 471 LEU A O 1
ATOM 3771 N N . CYS A 1 472 ? 15.136 -12.152 -41.341 1.00 78.25 472 CYS A N 1
ATOM 3772 C CA . CYS A 1 472 ? 16.114 -11.462 -40.503 1.00 78.25 472 CYS A CA 1
ATOM 3773 C C . CYS A 1 472 ? 17.515 -12.051 -40.692 1.00 78.25 472 CYS A C 1
ATOM 3775 O O . CYS A 1 472 ? 18.467 -11.291 -40.832 1.00 78.25 472 CYS A O 1
ATOM 3777 N N . ARG A 1 473 ? 17.643 -13.381 -40.784 1.00 78.44 473 ARG A N 1
ATOM 3778 C CA . ARG A 1 473 ? 18.919 -14.046 -41.077 1.00 78.44 473 ARG A CA 1
ATOM 3779 C C . ARG A 1 473 ? 19.438 -13.727 -42.468 1.00 78.44 473 ARG A C 1
ATOM 3781 O O . ARG A 1 473 ? 20.628 -13.522 -42.609 1.00 78.44 473 ARG A O 1
ATOM 3788 N N . GLU A 1 474 ? 18.590 -13.669 -43.483 1.00 72.94 474 GLU A N 1
ATOM 3789 C CA . GLU A 1 474 ? 18.985 -13.319 -44.851 1.00 72.94 474 GLU A CA 1
ATOM 3790 C C . GLU A 1 474 ? 19.399 -11.847 -44.963 1.00 72.94 474 GLU A C 1
ATOM 3792 O O . GLU A 1 474 ? 20.331 -11.523 -45.700 1.00 72.94 474 GLU A O 1
ATOM 3797 N N . LEU A 1 475 ? 18.762 -10.954 -44.199 1.00 70.06 475 LEU A N 1
ATOM 3798 C CA . LEU A 1 475 ? 19.181 -9.559 -44.053 1.00 70.06 475 LEU A CA 1
ATOM 3799 C C . LEU A 1 475 ? 20.522 -9.452 -43.319 1.00 70.06 475 LEU A C 1
ATOM 3801 O O . LEU A 1 475 ? 21.427 -8.798 -43.827 1.00 70.06 475 LEU A O 1
ATOM 3805 N N . GLU A 1 476 ? 20.694 -10.137 -42.187 1.00 66.38 476 GLU A N 1
ATOM 3806 C CA . GLU A 1 476 ? 21.948 -10.146 -41.423 1.00 66.38 476 GLU A CA 1
ATOM 3807 C C . GLU A 1 476 ? 23.090 -10.823 -42.190 1.00 66.38 476 GLU A C 1
ATOM 3809 O O . GLU A 1 476 ? 24.208 -10.315 -42.206 1.00 66.38 476 GLU A O 1
ATOM 3814 N N . GLU A 1 477 ? 22.834 -11.944 -42.865 1.00 65.81 477 GLU A N 1
ATOM 3815 C CA . GLU A 1 477 ? 23.796 -12.642 -43.720 1.00 65.81 477 GLU A CA 1
ATOM 3816 C C . GLU A 1 477 ? 24.090 -11.833 -44.985 1.00 65.81 477 GLU A C 1
ATOM 3818 O O . GLU A 1 477 ? 25.235 -11.817 -45.424 1.00 65.81 477 GLU A O 1
ATOM 3823 N N . GLY A 1 478 ? 23.112 -11.117 -45.547 1.00 64.38 478 GLY A N 1
ATOM 3824 C CA . GLY A 1 478 ? 23.277 -10.242 -46.707 1.00 64.38 478 GLY A CA 1
ATOM 3825 C C . GLY A 1 478 ? 24.054 -8.962 -46.391 1.00 64.38 478 GLY A C 1
ATOM 3826 O O . GLY A 1 478 ? 24.926 -8.559 -47.165 1.00 64.38 478 GLY A O 1
ATOM 3827 N N . GLU A 1 479 ? 23.799 -8.341 -45.239 1.00 62.31 479 GLU A N 1
ATOM 3828 C CA . GLU A 1 479 ? 24.582 -7.221 -44.711 1.00 62.31 479 GLU A CA 1
ATOM 3829 C C . GLU A 1 479 ? 25.980 -7.683 -44.311 1.00 62.31 479 GLU A C 1
ATOM 3831 O O . GLU A 1 479 ? 26.955 -7.062 -44.720 1.00 62.31 479 GLU A O 1
ATOM 3836 N N . SER A 1 480 ? 26.104 -8.834 -43.645 1.00 58.09 480 SER A N 1
ATOM 3837 C CA . SER A 1 480 ? 27.392 -9.451 -43.313 1.00 58.09 480 SER A CA 1
ATOM 3838 C C . SER A 1 480 ? 28.160 -9.913 -44.549 1.00 58.09 480 SER A C 1
ATOM 3840 O O . SER A 1 480 ? 29.384 -9.880 -44.537 1.00 58.09 480 SE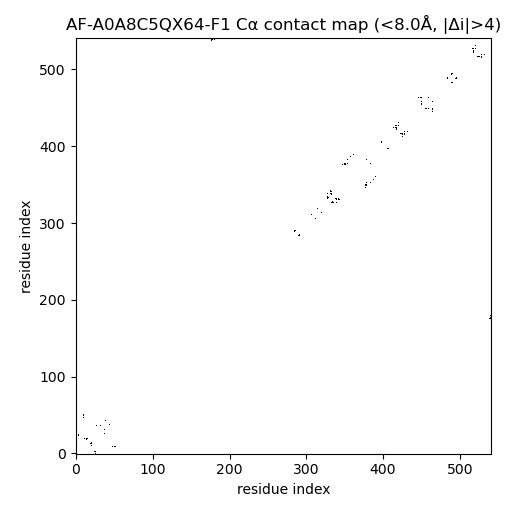R A O 1
ATOM 3842 N N . GLN A 1 481 ? 27.500 -10.347 -45.625 1.00 61.38 481 GLN A N 1
ATOM 3843 C CA . GLN A 1 481 ? 28.148 -10.691 -46.894 1.00 61.38 481 GLN A CA 1
ATOM 3844 C C . GLN A 1 481 ? 28.574 -9.442 -47.661 1.00 61.38 481 GLN A C 1
ATOM 3846 O O . GLN A 1 481 ? 29.650 -9.448 -48.256 1.00 61.38 481 GLN A O 1
ATOM 3851 N N . LYS A 1 482 ? 27.783 -8.361 -47.631 1.00 59.34 482 LYS A N 1
ATOM 3852 C CA . LYS A 1 482 ? 28.213 -7.050 -48.139 1.00 59.34 482 LYS A CA 1
ATOM 3853 C C . LYS A 1 482 ? 29.406 -6.525 -47.339 1.00 59.34 482 LYS A C 1
ATOM 3855 O O . LYS A 1 482 ? 30.389 -6.118 -47.949 1.00 59.34 482 LYS A O 1
ATOM 3860 N N . LEU A 1 483 ? 29.378 -6.633 -46.010 1.00 58.25 483 LEU A N 1
ATOM 3861 C CA . LEU A 1 483 ? 30.494 -6.277 -45.133 1.00 58.25 483 LEU A CA 1
ATOM 3862 C C . LEU A 1 483 ? 31.722 -7.164 -45.398 1.00 58.25 483 LEU A C 1
ATOM 3864 O O . LEU A 1 483 ? 32.821 -6.644 -45.528 1.00 58.25 483 LEU A O 1
ATOM 3868 N N . ARG A 1 484 ? 31.546 -8.483 -45.581 1.00 58.34 484 ARG A N 1
ATOM 3869 C CA . ARG A 1 484 ? 32.617 -9.430 -45.960 1.00 58.34 484 ARG A CA 1
ATOM 3870 C C . ARG A 1 484 ? 33.226 -9.111 -47.319 1.00 58.34 484 ARG A C 1
ATOM 3872 O O . ARG A 1 484 ? 34.436 -9.225 -47.462 1.00 58.34 484 ARG A O 1
ATOM 3879 N N . ARG A 1 485 ? 32.422 -8.721 -48.314 1.00 59.94 485 ARG A N 1
ATOM 3880 C CA . ARG A 1 485 ? 32.925 -8.315 -49.639 1.00 59.94 485 ARG A CA 1
ATOM 3881 C C . ARG A 1 485 ? 33.739 -7.023 -49.579 1.00 59.94 485 ARG A C 1
ATOM 3883 O O . ARG A 1 485 ? 34.645 -6.871 -50.385 1.00 59.94 485 ARG A O 1
ATOM 3890 N N . VAL A 1 486 ? 33.415 -6.119 -48.653 1.00 57.56 486 VAL A N 1
ATOM 3891 C CA . VAL A 1 486 ? 34.104 -4.827 -48.497 1.00 57.56 486 VAL A CA 1
ATOM 3892 C C . VAL A 1 486 ? 35.339 -4.933 -47.588 1.00 57.56 486 VAL A C 1
ATOM 3894 O O . VAL A 1 486 ? 36.367 -4.353 -47.911 1.00 57.56 486 VAL A O 1
ATOM 3897 N N . LEU A 1 487 ? 35.272 -5.683 -46.483 1.00 58.88 487 LEU A N 1
ATOM 3898 C CA . LEU A 1 487 ? 36.331 -5.755 -45.458 1.00 58.88 487 LEU A CA 1
ATOM 3899 C C . LEU A 1 487 ? 37.243 -6.994 -45.582 1.00 58.88 487 LEU A C 1
ATOM 3901 O O . LEU A 1 487 ? 38.356 -7.022 -45.049 1.00 58.88 487 LEU A O 1
ATOM 3905 N N . GLY A 1 488 ? 36.801 -8.039 -46.283 1.00 59.22 488 GLY A N 1
ATOM 3906 C CA . GLY A 1 488 ? 37.552 -9.281 -46.506 1.00 59.22 488 GLY A CA 1
ATOM 3907 C C . GLY A 1 488 ? 37.665 -10.225 -45.296 1.00 59.22 488 GLY A C 1
ATOM 3908 O O . GLY A 1 488 ? 37.865 -11.418 -45.503 1.00 59.22 488 GLY A O 1
ATOM 3909 N N . THR A 1 489 ? 37.498 -9.753 -44.054 1.00 59.75 489 THR A N 1
ATOM 3910 C CA . THR A 1 489 ? 37.610 -10.552 -42.812 1.00 59.75 489 THR A CA 1
ATOM 3911 C C . THR A 1 489 ? 36.556 -10.140 -41.772 1.00 59.75 489 THR A C 1
ATOM 3913 O O . THR A 1 489 ? 36.133 -8.989 -41.748 1.00 59.75 489 THR A O 1
ATOM 3916 N N . LEU A 1 490 ? 36.100 -11.089 -40.939 1.00 56.25 490 LEU A N 1
ATOM 3917 C CA . LEU A 1 490 ? 34.985 -10.921 -39.978 1.00 56.25 490 LEU A CA 1
ATOM 3918 C C . LEU A 1 490 ? 35.401 -10.731 -38.528 1.00 56.25 490 LEU A C 1
ATOM 3920 O O . LEU A 1 490 ? 34.544 -10.487 -37.683 1.00 56.25 490 LEU A O 1
ATOM 3924 N N . ASP A 1 491 ? 36.677 -10.924 -38.236 1.00 65.62 491 ASP A N 1
ATOM 3925 C CA . ASP A 1 491 ? 37.164 -10.791 -36.880 1.00 65.62 491 ASP A CA 1
ATOM 3926 C C . ASP A 1 491 ? 37.449 -9.318 -36.592 1.00 65.62 491 ASP A C 1
ATOM 3928 O O . ASP A 1 491 ? 38.139 -8.654 -37.372 1.00 65.62 491 ASP A O 1
ATOM 3932 N N . ILE A 1 492 ? 36.882 -8.804 -35.501 1.00 62.31 492 ILE A N 1
ATOM 3933 C CA . ILE A 1 492 ? 37.021 -7.401 -35.097 1.00 62.31 492 ILE A CA 1
ATOM 3934 C C . ILE A 1 492 ? 38.501 -7.092 -34.864 1.00 62.31 492 ILE A C 1
ATOM 3936 O O . ILE A 1 492 ? 38.959 -6.037 -35.285 1.00 62.31 492 ILE A O 1
ATOM 3940 N N . ASP A 1 493 ? 39.266 -8.047 -34.332 1.00 65.19 493 ASP A N 1
ATOM 3941 C CA . ASP A 1 493 ? 40.709 -7.905 -34.130 1.00 65.19 493 ASP A CA 1
ATOM 3942 C C . ASP A 1 493 ? 41.476 -7.845 -35.463 1.00 65.19 493 ASP A C 1
ATOM 3944 O O . ASP A 1 493 ? 42.424 -7.080 -35.607 1.00 65.19 493 ASP A O 1
ATOM 3948 N N . SER A 1 494 ? 41.017 -8.559 -36.498 1.00 66.44 494 SER A N 1
ATOM 3949 C CA . SER A 1 494 ? 41.586 -8.450 -37.853 1.00 66.44 494 SER A CA 1
ATOM 3950 C C . SER A 1 494 ? 41.215 -7.136 -38.546 1.00 66.44 494 SER A C 1
ATOM 3952 O O . SER A 1 494 ? 41.996 -6.618 -39.340 1.00 66.44 494 SER A O 1
ATOM 3954 N N . VAL A 1 495 ? 40.027 -6.587 -38.271 1.00 65.69 495 VAL A N 1
ATOM 3955 C CA . VAL A 1 495 ? 39.613 -5.264 -38.766 1.00 65.69 495 VAL A CA 1
ATOM 3956 C C . VAL A 1 495 ? 40.390 -4.161 -38.049 1.00 65.69 495 VAL A C 1
ATOM 3958 O O . VAL A 1 495 ? 40.847 -3.238 -38.710 1.00 65.69 495 VAL A O 1
ATOM 3961 N N . ILE A 1 496 ? 40.601 -4.279 -36.736 1.00 66.69 496 ILE A N 1
ATOM 3962 C CA . ILE A 1 496 ? 41.446 -3.369 -35.952 1.00 66.69 496 ILE A CA 1
ATOM 3963 C C . ILE A 1 496 ? 42.884 -3.420 -36.464 1.00 66.69 496 ILE A C 1
ATOM 3965 O O . ILE A 1 496 ? 43.437 -2.366 -36.753 1.00 66.69 496 ILE A O 1
ATOM 3969 N N . ASN A 1 497 ? 43.447 -4.612 -36.683 1.00 69.00 497 ASN A N 1
ATOM 3970 C CA . ASN A 1 497 ? 44.790 -4.755 -37.244 1.00 69.00 497 ASN A CA 1
AT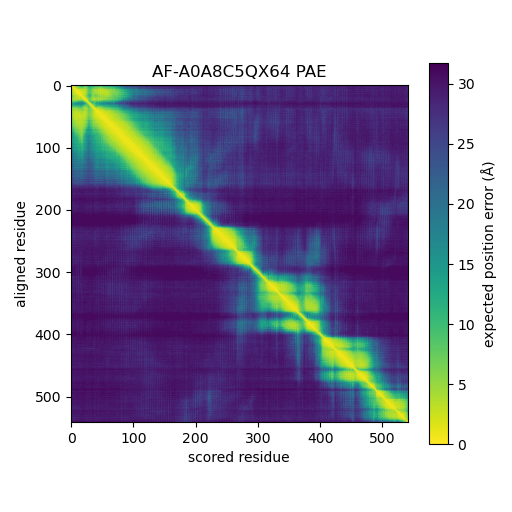OM 3971 C C . ASN A 1 497 ? 44.883 -4.183 -38.663 1.00 69.00 497 ASN A C 1
ATOM 3973 O O . ASN A 1 497 ? 45.820 -3.457 -38.947 1.00 69.00 497 ASN A O 1
ATOM 3977 N N . LYS A 1 498 ? 43.898 -4.412 -39.544 1.00 66.81 498 LYS A N 1
ATOM 3978 C CA . LYS A 1 498 ? 43.888 -3.788 -40.881 1.00 66.81 498 LYS A CA 1
ATOM 3979 C C . LYS A 1 498 ? 43.738 -2.271 -40.842 1.00 66.81 498 LYS A C 1
ATOM 3981 O O . LYS A 1 498 ? 44.263 -1.598 -41.719 1.00 66.81 498 LYS A O 1
ATOM 3986 N N . ILE A 1 499 ? 42.985 -1.734 -39.882 1.00 67.19 499 ILE A N 1
ATOM 3987 C CA . ILE A 1 499 ? 42.847 -0.287 -39.689 1.00 67.19 499 ILE A CA 1
ATOM 3988 C C . ILE A 1 499 ? 44.153 0.287 -39.138 1.00 67.19 499 ILE A C 1
ATOM 3990 O O . ILE A 1 499 ? 44.583 1.317 -39.632 1.00 67.19 499 ILE A O 1
ATOM 3994 N N . GLN A 1 500 ? 44.818 -0.396 -38.203 1.00 67.50 500 GLN A N 1
ATOM 3995 C CA . GLN A 1 500 ? 46.150 -0.031 -37.708 1.00 67.50 500 GLN A CA 1
ATOM 3996 C C . GLN A 1 500 ? 47.210 -0.104 -38.813 1.00 67.50 500 GLN A C 1
ATOM 3998 O O . GLN A 1 500 ? 47.968 0.842 -38.988 1.00 67.50 500 GLN A O 1
ATOM 4003 N N . GLU A 1 501 ? 47.210 -1.163 -39.624 1.00 65.62 501 GLU A N 1
ATOM 4004 C CA . GLU A 1 501 ? 48.053 -1.270 -40.820 1.00 65.62 501 GLU A CA 1
ATOM 4005 C C . GLU A 1 501 ? 47.748 -0.140 -41.806 1.00 65.62 501 GLU A C 1
ATOM 4007 O O . GLU A 1 501 ? 48.663 0.390 -42.424 1.00 65.62 501 GLU A O 1
ATOM 4012 N N . HIS A 1 502 ? 46.483 0.274 -41.940 1.00 66.31 502 HIS A N 1
ATOM 4013 C CA . HIS A 1 502 ? 46.125 1.462 -42.709 1.00 66.31 502 HIS A CA 1
ATOM 4014 C C . HIS A 1 502 ? 46.658 2.743 -42.057 1.00 66.31 502 HIS A C 1
ATOM 4016 O O . HIS A 1 502 ? 47.170 3.589 -42.772 1.00 66.31 502 HIS A O 1
ATOM 4022 N N . GLU A 1 503 ? 46.584 2.910 -40.738 1.00 64.69 503 GLU A N 1
ATOM 4023 C CA . GLU A 1 503 ? 47.127 4.092 -40.055 1.00 64.69 503 GLU A CA 1
ATOM 4024 C C . GLU A 1 503 ? 48.655 4.183 -40.140 1.00 64.69 503 GLU A C 1
ATOM 4026 O O . GLU A 1 503 ? 49.187 5.288 -40.146 1.00 64.69 503 GLU A O 1
ATOM 4031 N N . GLU A 1 504 ? 49.363 3.062 -40.283 1.00 69.12 504 GLU A N 1
ATOM 4032 C CA . GLU A 1 504 ? 50.810 3.047 -40.530 1.00 69.12 504 GLU A CA 1
ATOM 4033 C C . GLU A 1 504 ? 51.157 3.199 -42.021 1.00 69.12 504 GLU A C 1
ATOM 4035 O O . GLU A 1 504 ? 52.061 3.953 -42.390 1.00 69.12 504 GLU A O 1
ATOM 4040 N N . PHE A 1 505 ? 50.429 2.508 -42.904 1.00 73.94 505 PHE A N 1
ATOM 4041 C CA . PHE A 1 505 ? 50.697 2.496 -44.341 1.00 73.94 505 PHE A CA 1
ATOM 4042 C C . PHE A 1 505 ? 50.261 3.786 -45.028 1.00 73.94 505 PHE A C 1
ATOM 4044 O O . PHE A 1 505 ? 50.957 4.249 -45.923 1.00 73.94 505 PHE A O 1
ATOM 4051 N N . PHE A 1 506 ? 49.123 4.376 -44.655 1.00 72.62 506 PHE A N 1
ATOM 4052 C CA . PHE A 1 506 ? 48.577 5.527 -45.377 1.00 72.62 506 PHE A CA 1
ATOM 4053 C C . PHE A 1 506 ? 49.449 6.780 -45.263 1.00 72.62 506 PHE A C 1
ATOM 4055 O O . PHE A 1 506 ? 49.656 7.398 -46.298 1.00 72.62 506 PHE A O 1
ATOM 4062 N N . PRO A 1 507 ? 50.028 7.139 -44.100 1.00 76.12 507 PRO A N 1
ATO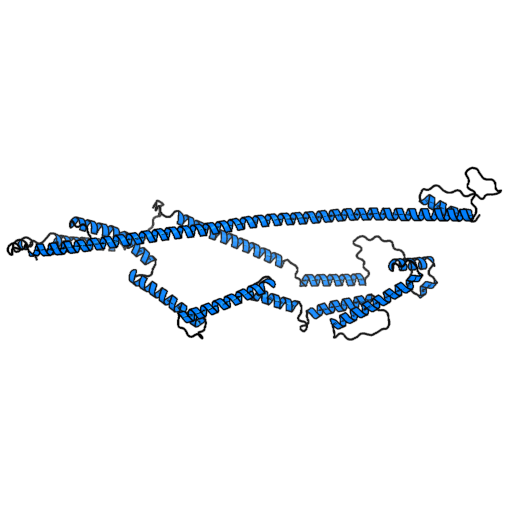M 4063 C CA . PRO A 1 507 ? 50.978 8.249 -44.008 1.00 76.12 507 PRO A CA 1
ATOM 4064 C C . PRO A 1 507 ? 52.262 7.989 -44.800 1.00 76.12 507 PRO A C 1
ATOM 4066 O O . PRO A 1 507 ? 52.787 8.892 -45.447 1.00 76.12 507 PRO A O 1
ATOM 4069 N N . ALA A 1 508 ? 52.755 6.745 -44.799 1.00 73.31 508 ALA A N 1
ATOM 4070 C CA . ALA A 1 508 ? 53.924 6.361 -45.589 1.00 73.31 508 ALA A CA 1
ATOM 4071 C C . ALA A 1 508 ? 53.628 6.392 -47.100 1.00 73.31 508 ALA A C 1
ATOM 4073 O O . ALA A 1 508 ? 54.436 6.871 -47.892 1.00 73.31 508 ALA A O 1
ATOM 4074 N N . PHE A 1 509 ? 52.449 5.924 -47.503 1.00 77.62 509 PHE A N 1
ATOM 4075 C CA . PHE A 1 509 ? 51.964 5.947 -48.877 1.00 77.62 509 PHE A CA 1
ATOM 4076 C C . PHE A 1 509 ? 51.651 7.370 -49.346 1.00 77.62 509 PHE A C 1
ATOM 4078 O O . PHE A 1 509 ? 51.998 7.727 -50.465 1.00 77.62 509 PHE A O 1
ATOM 4085 N N . GLU A 1 510 ? 51.043 8.203 -48.503 1.00 76.56 510 GLU A N 1
ATOM 4086 C CA . GLU A 1 510 ? 50.817 9.625 -48.758 1.00 76.56 510 GLU A CA 1
ATOM 4087 C C . GLU A 1 510 ? 52.150 10.356 -48.911 1.00 76.56 510 GLU A C 1
ATOM 4089 O O . GLU A 1 510 ? 52.313 11.101 -49.874 1.00 76.56 510 GLU A O 1
ATOM 4094 N N . GLY A 1 511 ? 53.131 10.079 -48.046 1.00 80.56 511 GLY A N 1
ATOM 4095 C CA . GLY A 1 511 ? 54.499 10.580 -48.182 1.00 80.56 511 GLY A CA 1
ATOM 4096 C C . GLY A 1 511 ? 55.125 10.185 -49.520 1.00 80.56 511 GLY A C 1
ATOM 4097 O O . GLY A 1 511 ? 55.531 11.059 -50.282 1.00 80.56 511 GLY A O 1
ATOM 4098 N N . LEU A 1 512 ? 55.096 8.893 -49.864 1.00 80.06 512 LEU A N 1
ATOM 4099 C CA . LEU A 1 512 ? 55.604 8.371 -51.138 1.00 80.06 512 LEU A CA 1
ATOM 4100 C C . LEU A 1 512 ? 54.920 9.021 -52.343 1.00 80.06 512 LEU A C 1
ATOM 4102 O O . LEU A 1 512 ? 55.579 9.402 -53.304 1.00 80.06 512 LEU A O 1
ATOM 4106 N N . ILE A 1 513 ? 53.593 9.135 -52.316 1.00 80.31 513 ILE A N 1
ATOM 4107 C CA . ILE A 1 513 ? 52.824 9.752 -53.394 1.00 80.31 513 ILE A CA 1
ATOM 4108 C C . ILE A 1 513 ? 53.140 11.241 -53.506 1.00 80.31 513 ILE A C 1
ATOM 4110 O O . ILE A 1 513 ? 53.258 11.738 -54.622 1.00 80.31 513 ILE A O 1
ATOM 4114 N N . THR A 1 514 ? 53.296 11.944 -52.388 1.00 81.12 514 THR A N 1
ATOM 4115 C CA . THR A 1 514 ? 53.639 13.371 -52.372 1.00 81.12 514 THR A CA 1
ATOM 4116 C C . THR A 1 514 ? 55.040 13.594 -52.936 1.00 81.12 514 THR A C 1
ATOM 4118 O O . THR A 1 514 ? 55.214 14.446 -53.802 1.00 81.12 514 THR A O 1
ATOM 4121 N N . GLU A 1 515 ? 56.009 12.756 -52.564 1.00 79.44 515 GLU A N 1
ATOM 4122 C CA . GLU A 1 515 ? 57.345 12.765 -53.167 1.00 79.44 515 GLU A CA 1
ATOM 4123 C C . GLU A 1 515 ? 57.301 12.435 -54.665 1.00 79.44 515 GLU A C 1
ATOM 4125 O O . GLU A 1 515 ? 57.961 13.096 -55.463 1.00 79.44 515 GLU A O 1
ATOM 4130 N N . LEU A 1 516 ? 56.490 11.459 -55.089 1.00 77.62 516 LEU A N 1
ATOM 4131 C CA . LEU A 1 516 ? 56.340 11.122 -56.508 1.00 77.62 516 LEU A CA 1
ATOM 4132 C C . LEU A 1 516 ? 55.703 12.263 -57.311 1.00 77.62 516 LEU A C 1
ATOM 4134 O O . LEU A 1 516 ? 56.051 12.476 -58.472 1.00 77.62 516 LEU A O 1
ATOM 4138 N N . LEU A 1 517 ? 54.755 12.978 -56.708 1.00 80.81 517 LEU A N 1
ATOM 4139 C CA . LEU A 1 517 ? 54.116 14.156 -57.285 1.00 80.81 517 LEU A CA 1
ATOM 4140 C C . LEU A 1 517 ? 55.115 15.309 -57.428 1.00 80.81 517 LEU A C 1
ATOM 4142 O O . LEU A 1 517 ? 55.149 15.931 -58.489 1.00 80.81 517 LEU A O 1
ATOM 4146 N N . ASP A 1 518 ? 55.975 15.526 -56.431 1.00 80.88 518 ASP A N 1
ATOM 4147 C CA . ASP A 1 518 ? 57.041 16.532 -56.479 1.00 80.88 518 ASP A CA 1
ATOM 4148 C C . ASP A 1 518 ? 58.119 16.183 -57.517 1.00 80.88 518 ASP A C 1
ATOM 4150 O O . ASP A 1 518 ? 58.485 17.027 -58.333 1.00 80.88 518 ASP A O 1
ATOM 4154 N N . VAL A 1 519 ? 58.582 14.928 -57.563 1.00 78.62 519 VAL A N 1
ATOM 4155 C CA . VAL A 1 519 ? 59.610 14.460 -58.517 1.00 78.62 519 VAL A CA 1
ATOM 4156 C C . VAL A 1 519 ? 59.130 14.537 -59.966 1.00 78.62 519 VAL A C 1
ATOM 4158 O O . VAL A 1 519 ? 59.913 14.813 -60.876 1.00 78.62 519 VAL A O 1
ATOM 4161 N N . LEU A 1 520 ? 57.846 14.274 -60.201 1.00 76.94 520 LEU A N 1
ATOM 4162 C CA . LEU A 1 520 ? 57.249 14.339 -61.533 1.00 76.94 520 LEU A CA 1
ATOM 4163 C C . LEU A 1 520 ? 56.703 15.742 -61.873 1.00 76.94 520 LEU A C 1
ATOM 4165 O O . LEU A 1 520 ? 56.231 15.931 -62.996 1.00 76.94 520 LEU A O 1
ATOM 4169 N N . GLU A 1 521 ? 56.764 16.696 -60.932 1.00 79.88 521 GLU A N 1
ATOM 4170 C CA . GLU A 1 521 ? 56.197 18.056 -60.988 1.00 79.88 521 GLU A CA 1
ATOM 4171 C C . GLU A 1 521 ? 54.696 18.092 -61.330 1.00 79.88 521 GLU A C 1
ATOM 4173 O O . GLU A 1 521 ? 54.222 18.886 -62.152 1.00 79.88 521 GLU A O 1
ATOM 4178 N N . VAL A 1 522 ? 53.912 17.205 -60.717 1.00 77.00 522 VAL A N 1
ATOM 4179 C CA . VAL A 1 522 ? 52.487 17.049 -61.020 1.00 77.00 522 VAL A CA 1
ATOM 4180 C C . VAL A 1 522 ? 51.641 17.207 -59.766 1.00 77.00 522 VAL A C 1
ATOM 4182 O O . VAL A 1 522 ? 51.904 16.582 -58.757 1.00 77.00 522 VAL A O 1
ATOM 4185 N N . GLY A 1 523 ? 50.570 18.004 -59.821 1.00 75.38 523 GLY A N 1
ATOM 4186 C CA . GLY A 1 523 ? 49.767 18.334 -58.631 1.00 75.38 523 GLY A CA 1
ATOM 4187 C C . GLY A 1 523 ? 48.613 17.377 -58.304 1.00 75.38 523 GLY A C 1
ATOM 4188 O O . GLY A 1 523 ? 47.797 17.691 -57.440 1.00 75.38 523 GLY A O 1
ATOM 4189 N N . ARG A 1 524 ? 48.448 16.263 -59.035 1.00 76.94 524 ARG A N 1
ATOM 4190 C CA . ARG A 1 524 ? 47.336 15.309 -58.831 1.00 76.94 524 ARG A CA 1
ATOM 4191 C C . ARG A 1 524 ? 47.788 13.863 -59.049 1.00 76.94 524 ARG A C 1
ATOM 4193 O O . ARG A 1 524 ? 48.351 13.556 -60.097 1.00 76.94 524 ARG A O 1
ATOM 4200 N N . LEU A 1 525 ? 47.443 12.967 -58.118 1.00 76.06 525 LEU A N 1
ATOM 4201 C CA . LEU A 1 525 ? 47.788 11.532 -58.127 1.00 76.06 525 LEU A CA 1
ATOM 4202 C C . LEU A 1 525 ? 47.445 10.816 -59.447 1.00 76.06 525 LEU A C 1
ATOM 4204 O O . LEU A 1 525 ? 48.229 10.032 -59.968 1.00 76.06 525 LEU A O 1
ATOM 4208 N N . GLU A 1 526 ? 46.311 11.138 -60.062 1.00 78.81 526 GLU A N 1
ATOM 4209 C CA . GLU A 1 526 ? 45.878 10.537 -61.335 1.00 78.81 526 GLU A CA 1
ATOM 4210 C C . GLU A 1 526 ? 46.790 10.878 -62.522 1.00 78.81 526 GLU A C 1
ATOM 4212 O O . GLU A 1 526 ? 46.765 10.210 -63.558 1.00 78.81 526 GLU A O 1
ATOM 4217 N N . GLN A 1 527 ? 47.588 11.938 -62.390 1.00 74.81 527 GLN A N 1
ATOM 4218 C CA . GLN A 1 527 ? 48.500 12.405 -63.424 1.00 74.81 527 GLN A CA 1
ATOM 4219 C C . GLN A 1 527 ? 49.902 11.793 -63.288 1.00 74.81 527 GLN A C 1
ATOM 4221 O O . GLN A 1 527 ? 50.684 11.890 -64.235 1.00 74.81 527 GLN A O 1
ATOM 4226 N N . VAL A 1 528 ? 50.169 11.072 -62.191 1.00 75.94 528 VAL A N 1
ATOM 4227 C CA . VAL A 1 528 ? 51.411 10.325 -61.947 1.00 75.94 528 VAL A CA 1
ATOM 4228 C C . VAL A 1 528 ? 51.637 9.270 -63.026 1.00 75.94 528 VAL A C 1
ATOM 4230 O O . VAL A 1 528 ? 52.634 9.320 -63.736 1.00 75.94 528 VAL A O 1
ATOM 4233 N N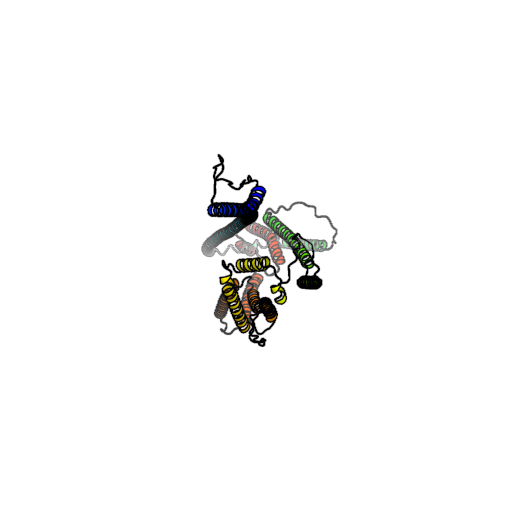 . LEU A 1 529 ? 50.688 8.355 -63.246 1.00 76.81 529 LEU A N 1
ATOM 4234 C CA . LEU A 1 529 ? 50.842 7.297 -64.255 1.00 76.81 529 LEU A CA 1
ATOM 4235 C C . LEU A 1 529 ? 50.977 7.839 -65.696 1.00 76.81 529 LEU A C 1
ATOM 4237 O O . LEU A 1 529 ? 51.838 7.352 -66.428 1.00 76.81 529 LEU A O 1
ATOM 4241 N N . PRO A 1 530 ? 50.199 8.846 -66.145 1.00 76.94 530 PRO A N 1
ATOM 4242 C CA . PRO A 1 530 ? 50.416 9.508 -67.433 1.00 76.94 530 PRO A CA 1
ATOM 4243 C C . PRO A 1 530 ? 51.754 10.249 -67.556 1.00 76.94 530 PRO A C 1
ATOM 4245 O O . PRO A 1 530 ? 52.278 10.337 -68.667 1.00 76.94 530 PRO A O 1
ATOM 4248 N N . ALA A 1 531 ? 52.290 10.812 -66.469 1.00 70.00 531 ALA A N 1
ATOM 4249 C CA . ALA A 1 531 ? 53.602 11.463 -66.454 1.00 70.00 531 ALA A CA 1
ATOM 4250 C C . ALA A 1 531 ? 54.732 10.425 -66.529 1.00 70.00 531 ALA A C 1
ATOM 4252 O O . ALA A 1 531 ? 55.619 10.552 -67.371 1.00 70.00 531 ALA A O 1
ATOM 4253 N N . VAL A 1 532 ? 54.619 9.335 -65.765 1.00 73.25 532 VAL A N 1
ATOM 4254 C CA . VAL A 1 532 ? 55.520 8.172 -65.816 1.00 73.25 532 VAL A CA 1
ATOM 4255 C C . VAL A 1 532 ? 55.483 7.498 -67.191 1.00 73.25 532 VAL A C 1
ATOM 4257 O O . VAL A 1 532 ? 56.525 7.155 -67.737 1.00 73.25 532 VAL A O 1
ATOM 4260 N N . ARG A 1 533 ? 54.309 7.367 -67.823 1.00 76.31 533 ARG A N 1
ATOM 4261 C CA . ARG A 1 533 ? 54.193 6.840 -69.196 1.00 76.31 533 ARG A CA 1
ATOM 4262 C C . ARG A 1 533 ? 54.790 7.778 -70.242 1.00 76.31 533 ARG A C 1
ATOM 4264 O O . ARG A 1 533 ? 55.451 7.303 -71.151 1.00 76.31 533 ARG A O 1
ATOM 4271 N N . ARG A 1 534 ? 54.635 9.099 -70.094 1.00 70.94 534 ARG A N 1
ATOM 4272 C CA . ARG A 1 534 ? 55.311 10.086 -70.959 1.00 70.94 534 ARG A CA 1
ATOM 4273 C C . ARG A 1 534 ? 56.832 10.086 -70.778 1.00 70.94 534 ARG A C 1
ATOM 4275 O O . ARG A 1 534 ? 57.542 10.399 -71.731 1.00 70.94 534 ARG A O 1
ATOM 4282 N N . LEU A 1 535 ? 57.320 9.744 -69.586 1.00 66.44 535 LEU A N 1
ATOM 4283 C CA . LEU A 1 535 ? 58.733 9.474 -69.318 1.00 66.44 535 LEU A CA 1
ATOM 4284 C C . LEU A 1 535 ? 59.184 8.168 -69.987 1.00 66.44 535 LEU A C 1
ATOM 4286 O O . LEU A 1 535 ? 60.187 8.200 -70.691 1.00 66.44 535 LEU A O 1
ATOM 4290 N N . MET A 1 536 ? 58.406 7.082 -69.872 1.00 67.44 536 MET A N 1
ATOM 4291 C CA . MET A 1 536 ? 58.670 5.800 -70.549 1.00 67.44 536 MET A CA 1
ATOM 4292 C C . MET A 1 536 ? 58.630 5.887 -72.085 1.00 67.44 536 MET A C 1
ATOM 4294 O O . MET A 1 536 ? 59.454 5.275 -72.751 1.00 67.44 536 MET A O 1
ATOM 4298 N N . ASP A 1 537 ? 57.718 6.664 -72.675 1.00 63.22 537 ASP A N 1
ATOM 4299 C CA . ASP A 1 537 ? 57.635 6.847 -74.135 1.00 63.22 537 ASP A CA 1
ATOM 4300 C C . ASP A 1 537 ? 58.794 7.700 -74.685 1.00 63.22 537 ASP A C 1
ATOM 4302 O O . ASP A 1 537 ? 59.081 7.697 -75.885 1.00 63.22 537 ASP A O 1
ATOM 4306 N N . ARG A 1 538 ? 59.473 8.456 -73.810 1.00 58.28 538 ARG A N 1
ATOM 4307 C CA . ARG A 1 538 ? 60.686 9.206 -74.149 1.00 58.28 538 ARG A CA 1
ATOM 4308 C C . ARG A 1 538 ? 61.947 8.354 -74.017 1.00 58.28 538 ARG A C 1
ATOM 4310 O O . ARG A 1 538 ? 62.973 8.800 -74.519 1.00 58.28 538 ARG A O 1
ATOM 4317 N N . THR A 1 539 ? 61.880 7.157 -73.427 1.00 52.38 539 THR A N 1
ATOM 4318 C CA . THR A 1 539 ? 62.972 6.175 -73.322 1.00 52.38 539 THR A CA 1
ATOM 4319 C C . THR A 1 539 ? 62.920 5.150 -74.473 1.00 52.38 539 THR A C 1
ATOM 4321 O O . THR A 1 539 ? 62.112 4.228 -74.459 1.00 52.38 539 THR A O 1
ATOM 4324 N N . PRO A 1 540 ? 63.765 5.269 -75.510 1.00 49.06 540 PRO A N 1
ATOM 4325 C CA . PRO A 1 540 ? 63.943 4.274 -76.547 1.00 49.06 540 PRO A CA 1
ATOM 4326 C C . PRO A 1 540 ? 64.827 3.134 -76.028 1.00 49.06 540 PRO A C 1
ATOM 4328 O O . PRO A 1 540 ? 65.886 3.387 -75.455 1.00 49.06 540 PRO A O 1
ATOM 4331 N N . GLN A 1 541 ? 64.383 1.902 -76.303 1.00 46.19 541 GLN A N 1
ATOM 4332 C CA . GLN A 1 541 ? 65.163 0.659 -76.199 1.00 46.19 541 GLN A CA 1
ATOM 4333 C C . GLN A 1 541 ? 66.571 0.779 -76.774 1.00 46.19 541 GLN A C 1
ATOM 4335 O O . GLN A 1 541 ? 66.697 1.345 -77.891 1.00 46.19 541 GLN A O 1
#

Mean predicted aligned error: 24.98 Å